Protein AF-0000000066164480 (afdb_homodimer)

Solvent-accessible surface area (backbone atoms only — not comparable to full-atom values): 33119 Å² total; per-residue (Å²): 131,73,78,64,82,79,60,71,73,48,44,64,38,66,76,42,75,46,73,81,47,70,56,35,31,39,31,30,35,37,37,37,59,26,50,66,69,54,34,53,45,50,51,52,46,46,45,54,35,41,47,39,60,42,69,25,38,23,48,39,30,36,30,44,73,85,37,77,51,60,84,32,64,47,85,46,36,73,49,40,43,47,54,35,52,56,32,53,62,67,56,46,36,24,65,54,78,91,56,68,72,36,77,40,44,34,73,49,66,29,61,39,77,42,31,50,59,57,45,49,72,50,89,86,46,60,51,42,67,67,57,42,75,42,64,47,44,38,28,74,31,77,42,71,54,40,37,39,35,31,35,39,73,42,50,24,78,40,78,53,55,88,53,88,52,86,52,44,43,54,32,53,28,61,9,45,40,34,76,45,68,49,68,52,78,42,82,24,82,47,94,87,46,66,74,31,20,25,30,39,40,36,34,30,15,43,45,50,42,50,48,68,56,46,48,24,50,33,23,46,52,52,29,59,70,29,46,62,49,49,64,50,67,66,45,45,69,59,34,62,46,36,46,49,30,44,54,35,19,64,28,42,53,79,72,53,72,59,54,73,63,46,47,54,36,35,50,75,69,68,33,57,21,36,39,54,49,64,72,39,36,56,67,58,48,50,66,39,78,87,29,48,74,66,42,51,48,49,49,37,48,31,31,36,72,73,61,66,38,71,64,51,68,79,76,129,126,69,73,66,72,76,63,71,73,50,43,68,38,64,78,42,74,46,75,81,47,70,55,35,30,36,30,29,34,38,37,36,59,26,49,65,67,54,34,52,45,49,49,52,46,46,46,53,36,41,47,39,61,42,70,28,38,22,49,38,30,38,30,44,72,85,39,79,50,60,84,34,63,46,84,46,35,74,50,38,40,47,56,33,52,54,33,52,62,67,54,47,37,24,66,53,76,91,54,79,72,36,76,38,44,34,73,49,66,28,62,40,77,41,32,52,59,56,46,49,70,49,88,85,45,62,50,41,68,67,58,44,74,41,64,47,45,38,28,75,31,77,44,73,51,41,36,40,34,31,33,39,75,42,51,22,77,40,78,54,55,87,54,89,52,85,52,42,43,54,31,53,28,62,9,46,41,35,77,45,69,47,69,54,78,42,80,24,86,47,91,91,51,65,72,30,18,25,30,38,40,36,36,31,15,41,45,50,43,50,50,68,56,45,48,24,50,32,24,45,51,50,31,58,68,28,48,62,49,49,64,50,66,66,44,43,71,60,33,61,47,36,47,48,31,44,55,35,20,63,29,43,53,80,72,53,72,58,53,73,62,47,45,53,37,35,51,73,70,70,33,56,21,36,41,53,49,66,72,39,36,56,67,56,48,50,66,39,76,87,28,47,72,67,42,52,49,50,49,36,50,34,30,36,75,74,62,69,38,69,63,52,68,78,76,130

Organism: Cyanidioschyzon merolae (strain NIES-3377 / 10D) (NCBI:txid280699)

Radius of gyration: 35.5 Å; Cα contacts (8 Å, |Δi|>4): 1374; chains: 2; bounding box: 103×102×62 Å

pLDDT: mean 82.35, std 17.69, range [19.31, 98.25]

Nearest PDB structures (foldseek):
  1bdf-assembly1_A  TM=8.845E-01  e=6.027E-23  Escherichia coli
  5uh9-assembly1_B  TM=8.459E-01  e=2.427E-23  Mycobacterium tuberculosis H37Rv
  7xui-assembly1_G  TM=8.570E-01  e=5.691E-21  Escherichia coli K-12
  1hqm-assembly1_B  TM=8.698E-01  e=3.303E-20  Thermus aquaticus
  3iyd-assembly1_A  TM=6.112E-01  e=4.713E-25  Escherichia coli K-12

Structure (mmCIF, N/CA/C/O backbone):
data_AF-0000000066164480-model_v1
#
loop_
_entity.id
_entity.type
_entity.pdbx_description
1 polymer 'DNA-directed RNA polymerase subunit alpha'
#
loop_
_atom_site.group_PDB
_atom_site.id
_atom_site.type_symbol
_atom_site.label_atom_id
_atom_site.label_alt_id
_atom_site.label_comp_id
_atom_site.label_asym_id
_atom_site.label_entity_id
_atom_site.label_seq_id
_atom_site.pdbx_PDB_ins_code
_atom_site.Cartn_x
_atom_site.Cartn_y
_atom_site.Cartn_z
_atom_site.occupancy
_atom_site.B_iso_or_equiv
_atom_site.auth_seq_id
_atom_site.auth_comp_id
_atom_site.auth_asym_id
_atom_site.auth_atom_id
_atom_site.pdbx_PDB_model_num
ATOM 1 N N . MET A 1 1 ? -16.578 13.922 20.516 1 19.31 1 MET A N 1
ATOM 2 C CA . MET A 1 1 ? -16.078 12.547 20.484 1 19.31 1 MET A CA 1
ATOM 3 C C . MET A 1 1 ? -14.977 12.391 19.438 1 19.31 1 MET A C 1
ATOM 5 O O . MET A 1 1 ? -15.203 12.641 18.25 1 19.31 1 MET A O 1
ATOM 9 N N . CYS A 1 2 ? -13.766 12.789 19.672 1 26.59 2 CYS A N 1
ATOM 10 C CA . CYS A 1 2 ? -12.555 13.148 18.938 1 26.59 2 CYS A CA 1
ATOM 11 C C . CYS A 1 2 ? -12.062 11.984 18.094 1 26.59 2 CYS A C 1
ATOM 13 O O . CYS A 1 2 ? -11.68 10.938 18.625 1 26.59 2 CYS A O 1
ATOM 15 N N . MET A 1 3 ? -12.875 11.688 17.125 1 30.27 3 MET A N 1
ATOM 16 C CA . MET A 1 3 ? -12.688 10.492 16.297 1 30.27 3 MET A CA 1
ATOM 17 C C . MET A 1 3 ? -11.211 10.273 15.977 1 30.27 3 MET A C 1
ATOM 19 O O . MET A 1 3 ? -10.602 11.086 15.281 1 30.27 3 MET A O 1
ATOM 23 N N . SER A 1 4 ? -10.445 9.969 16.891 1 34.47 4 SER A N 1
ATOM 24 C CA . SER A 1 4 ? -9.047 9.547 16.906 1 34.47 4 SER A CA 1
ATOM 25 C C . SER A 1 4 ? -8.695 8.781 15.633 1 34.47 4 SER A C 1
ATOM 27 O O . SER A 1 4 ? -9.555 8.141 15.023 1 34.47 4 SER A O 1
ATOM 29 N N . GLN A 1 5 ? -7.578 9.07 14.93 1 39.5 5 GLN A N 1
ATOM 30 C CA . GLN A 1 5 ? -7.121 8.781 13.57 1 39.5 5 GLN A CA 1
ATOM 31 C C . GLN A 1 5 ? -7.375 7.324 13.211 1 39.5 5 GLN A C 1
ATOM 33 O O . GLN A 1 5 ? -7.895 7.027 12.125 1 39.5 5 GLN A O 1
ATOM 38 N N . PHE A 1 6 ? -6.578 6.348 13.656 1 41.53 6 PHE A N 1
ATOM 39 C CA . PHE A 1 6 ? -6.461 5.145 12.852 1 41.53 6 PHE A CA 1
ATOM 40 C C . PHE A 1 6 ? -7.684 4.254 13.023 1 41.53 6 PHE A C 1
ATOM 42 O O . PHE A 1 6 ? -7.688 3.1 12.586 1 41.53 6 PHE A O 1
ATOM 49 N N . PRO A 1 7 ? -8.75 4.66 13.688 1 42.88 7 PRO A N 1
ATOM 50 C CA . PRO A 1 7 ? -9.453 3.43 14.062 1 42.88 7 PRO A CA 1
ATOM 51 C C . PRO A 1 7 ? -10.016 2.682 12.852 1 42.88 7 PRO A C 1
ATOM 53 O O . PRO A 1 7 ? -10.781 1.728 13.008 1 42.88 7 PRO A O 1
ATOM 56 N N . ILE A 1 8 ? -9.977 3.215 11.68 1 51.59 8 ILE A N 1
ATOM 57 C CA . ILE A 1 8 ? -11.055 2.613 10.891 1 51.59 8 ILE A CA 1
ATOM 58 C C . ILE A 1 8 ? -10.797 1.115 10.734 1 51.59 8 ILE A C 1
ATOM 60 O O . ILE A 1 8 ? -9.867 0.707 10.039 1 51.59 8 ILE A O 1
ATOM 64 N N . GLU A 1 9 ? -10.953 0.503 11.812 1 63.62 9 GLU A N 1
ATOM 65 C CA . GLU A 1 9 ? -11.016 -0.949 11.68 1 63.62 9 GLU A CA 1
ATOM 66 C C . GLU A 1 9 ? -12.117 -1.367 10.703 1 63.62 9 GLU A C 1
ATOM 68 O O . GLU A 1 9 ? -13.297 -1.108 10.945 1 63.62 9 GLU A O 1
ATOM 73 N N . PHE A 1 10 ? -11.766 -1.321 9.43 1 74.56 10 PHE A N 1
ATOM 74 C CA . PHE A 1 10 ? -12.766 -1.787 8.484 1 74.56 10 PHE A CA 1
ATOM 75 C C . PHE A 1 10 ? -12.953 -3.297 8.586 1 74.56 10 PHE A C 1
ATOM 77 O O . PHE A 1 10 ? -12.164 -3.979 9.242 1 74.56 10 PHE A O 1
ATOM 84 N N . GLN A 1 11 ? -14.039 -3.633 8.18 1 77.12 11 GLN A N 1
ATOM 85 C CA . GLN A 1 11 ? -14.375 -5.051 8.133 1 77.12 11 GLN A CA 1
ATOM 86 C C . GLN A 1 11 ? -14.273 -5.59 6.703 1 77.12 11 GLN A C 1
ATOM 88 O O . GLN A 1 11 ? -14.523 -4.859 5.742 1 77.12 11 GLN A O 1
ATOM 93 N N . ILE A 1 12 ? -13.891 -6.77 6.664 1 82.88 12 ILE A N 1
ATOM 94 C CA . ILE A 1 12 ? -13.797 -7.445 5.375 1 82.88 12 ILE A CA 1
ATOM 95 C C . ILE A 1 12 ? -14.812 -8.578 5.312 1 82.88 12 ILE A C 1
ATOM 97 O O . ILE A 1 12 ? -14.906 -9.383 6.242 1 82.88 12 ILE A O 1
ATOM 101 N N . GLU A 1 13 ? -15.594 -8.531 4.297 1 81.38 13 GLU A N 1
ATOM 102 C CA . GLU A 1 13 ? -16.594 -9.578 4.098 1 81.38 13 GLU A CA 1
ATOM 103 C C . GLU A 1 13 ? -16.422 -10.258 2.746 1 81.38 13 GLU A C 1
ATOM 105 O O . GLU A 1 13 ? -16.125 -9.602 1.744 1 81.38 13 GLU A O 1
ATOM 110 N N . CYS A 1 14 ? -16.438 -11.594 2.816 1 82.69 14 CYS A N 1
ATOM 111 C CA . CYS A 1 14 ? -16.531 -12.336 1.559 1 82.69 14 CYS A CA 1
ATOM 112 C C . CYS A 1 14 ? -17.953 -12.391 1.05 1 82.69 14 CYS A C 1
ATOM 114 O O . CYS A 1 14 ? -18.781 -13.133 1.585 1 82.69 14 CYS A O 1
ATOM 116 N N . ALA A 1 15 ? -18.281 -11.68 0.093 1 83.69 15 ALA A N 1
ATOM 117 C CA . ALA A 1 15 ? -19.656 -11.492 -0.368 1 83.69 15 ALA A CA 1
ATOM 118 C C . ALA A 1 15 ? -20.094 -12.648 -1.258 1 83.69 15 ALA A C 1
ATOM 120 O O . ALA A 1 15 ? -21.281 -12.984 -1.309 1 83.69 15 ALA A O 1
ATOM 121 N N . ALA A 1 16 ? -19.172 -13.18 -2.006 1 83.56 16 ALA A N 1
ATOM 122 C CA . ALA A 1 16 ? -19.5 -14.266 -2.926 1 83.56 16 ALA A CA 1
ATOM 123 C C . ALA A 1 16 ? -18.266 -15.133 -3.201 1 83.56 16 ALA A C 1
ATOM 125 O O . ALA A 1 16 ? -17.141 -14.641 -3.197 1 83.56 16 ALA A O 1
ATOM 126 N N . SER A 1 17 ? -18.469 -16.406 -3.246 1 86.75 17 SER A N 1
ATOM 127 C CA . SER A 1 17 ? -17.438 -17.359 -3.631 1 86.75 17 SER A CA 1
ATOM 128 C C . SER A 1 17 ? -18 -18.469 -4.527 1 86.75 17 SER A C 1
ATOM 130 O O . SER A 1 17 ? -19.078 -19 -4.25 1 86.75 17 SER A O 1
ATOM 132 N N . THR A 1 18 ? -17.391 -18.547 -5.668 1 87.06 18 THR A N 1
ATOM 133 C CA . THR A 1 18 ? -17.828 -19.578 -6.605 1 87.06 18 THR A CA 1
ATOM 134 C C . THR A 1 18 ? -16.641 -20.344 -7.168 1 87.06 18 THR A C 1
ATOM 136 O O . THR A 1 18 ? -15.594 -19.766 -7.441 1 87.06 18 THR A O 1
ATOM 139 N N . ILE A 1 19 ? -16.812 -21.625 -7.184 1 84.94 19 ILE A N 1
ATOM 140 C CA . ILE A 1 19 ? -15.859 -22.469 -7.871 1 84.94 19 ILE A CA 1
ATOM 141 C C . ILE A 1 19 ? -16.438 -22.938 -9.203 1 84.94 19 ILE A C 1
ATOM 143 O O . ILE A 1 19 ? -17.344 -23.781 -9.234 1 84.94 19 ILE A O 1
ATOM 147 N N . ASN A 1 20 ? -16.047 -22.328 -10.344 1 83.19 20 ASN A N 1
ATOM 148 C CA . ASN A 1 20 ? -16.531 -22.719 -11.664 1 83.19 20 ASN A CA 1
ATOM 149 C C . ASN A 1 20 ? -15.914 -24.047 -12.117 1 83.19 20 ASN A C 1
ATOM 151 O O . ASN A 1 20 ? -16.625 -24.938 -12.578 1 83.19 20 ASN A O 1
ATOM 155 N N . HIS A 1 21 ? -14.625 -24.172 -12.039 1 85.5 21 HIS A N 1
ATOM 156 C CA . HIS A 1 21 ? -13.852 -25.406 -12.211 1 85.5 21 HIS A CA 1
ATOM 157 C C . HIS A 1 21 ? -12.562 -25.359 -11.398 1 85.5 21 HIS A C 1
ATOM 159 O O . HIS A 1 21 ? -12.258 -24.344 -10.766 1 85.5 21 HIS A O 1
ATOM 165 N N . ALA A 1 22 ? -11.859 -26.391 -11.438 1 83.19 22 ALA A N 1
ATOM 166 C CA . ALA A 1 22 ? -10.695 -26.547 -10.57 1 83.19 22 ALA A CA 1
ATOM 167 C C . ALA A 1 22 ? -9.688 -25.422 -10.805 1 83.19 22 ALA A C 1
ATOM 169 O O . ALA A 1 22 ? -8.961 -25.047 -9.883 1 83.19 22 ALA A O 1
ATOM 170 N N . ARG A 1 23 ? -9.695 -24.875 -12.008 1 89.62 23 ARG A N 1
ATOM 171 C CA . ARG A 1 23 ? -8.695 -23.859 -12.352 1 89.62 23 ARG A CA 1
ATOM 172 C C . ARG A 1 23 ? -9.32 -22.484 -12.453 1 89.62 23 ARG A C 1
ATOM 174 O O . ARG A 1 23 ? -8.758 -21.578 -13.086 1 89.62 23 ARG A O 1
ATOM 181 N N . ASP A 1 24 ? -10.508 -22.375 -11.938 1 92.81 24 ASP A N 1
ATOM 182 C CA . ASP A 1 24 ? -11.227 -21.094 -11.977 1 92.81 24 ASP A CA 1
ATOM 183 C C . ASP A 1 24 ? -12.039 -20.891 -10.703 1 92.81 24 ASP A C 1
ATOM 185 O O . ASP A 1 24 ? -13.203 -21.297 -10.625 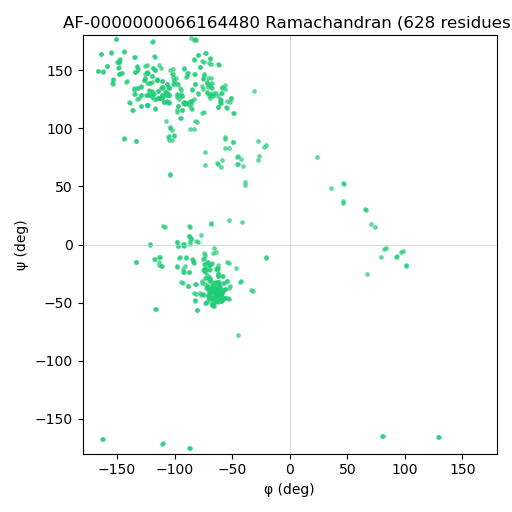1 92.81 24 ASP A O 1
ATOM 189 N N . ILE A 1 25 ? -11.422 -20.266 -9.781 1 94.31 25 ILE A N 1
ATOM 190 C CA . ILE A 1 25 ? -12.039 -19.969 -8.492 1 94.31 25 ILE A CA 1
ATOM 191 C C . ILE A 1 25 ? -12.25 -18.469 -8.359 1 94.31 25 ILE A C 1
ATOM 193 O O . ILE A 1 25 ? -11.352 -17.672 -8.672 1 94.31 25 ILE A O 1
ATOM 197 N N . TYR A 1 26 ? -13.406 -18.141 -7.91 1 94.62 26 TYR A N 1
ATOM 198 C CA . TYR A 1 26 ? -13.805 -16.734 -7.836 1 94.62 26 TYR A CA 1
ATOM 199 C C . TYR A 1 26 ? -14.281 -16.375 -6.43 1 94.62 26 TYR A C 1
ATOM 201 O O . TYR A 1 26 ? -14.93 -17.188 -5.766 1 94.62 26 TYR A O 1
ATOM 209 N N . ALA A 1 27 ? -13.938 -15.188 -5.965 1 94.88 27 ALA A N 1
ATOM 210 C CA . ALA A 1 27 ? -14.516 -14.641 -4.738 1 94.88 27 ALA A CA 1
ATOM 211 C C . ALA A 1 27 ? -14.617 -13.117 -4.805 1 94.88 27 ALA A C 1
ATOM 213 O O . ALA A 1 27 ? -13.812 -12.469 -5.48 1 94.88 27 ALA A O 1
ATOM 214 N N . LYS A 1 28 ? -15.609 -12.68 -4.195 1 95.31 28 LYS A N 1
ATOM 215 C CA . LYS A 1 28 ? -15.82 -11.242 -4.078 1 95.31 28 LYS A CA 1
ATOM 216 C C . LYS A 1 28 ? -15.711 -10.781 -2.629 1 95.31 28 LYS A C 1
ATOM 218 O O . LYS A 1 28 ? -16.312 -11.375 -1.734 1 95.31 28 LYS A O 1
ATOM 223 N N . PHE A 1 29 ? -14.953 -9.734 -2.398 1 93.5 29 PHE A N 1
ATOM 224 C CA . PHE A 1 29 ? -14.742 -9.211 -1.057 1 93.5 29 PHE A CA 1
ATOM 225 C C . PHE A 1 29 ? -15.227 -7.77 -0.956 1 93.5 29 PHE A C 1
ATOM 227 O O . PHE A 1 29 ? -15.133 -7.008 -1.919 1 93.5 29 PHE A O 1
ATOM 234 N N . ILE A 1 30 ? -15.742 -7.445 0.171 1 91.75 30 ILE A N 1
ATOM 235 C CA . ILE A 1 30 ? -16.156 -6.074 0.455 1 91.75 30 ILE A CA 1
ATOM 236 C C . ILE A 1 30 ? -15.445 -5.566 1.706 1 91.75 30 ILE A C 1
ATOM 238 O O . ILE A 1 30 ? -15.516 -6.195 2.766 1 91.75 30 ILE A O 1
ATOM 242 N N . LEU A 1 31 ? -14.734 -4.562 1.521 1 90.56 31 LEU A N 1
ATOM 243 C CA . LEU A 1 31 ? -14.07 -3.895 2.635 1 90.56 31 LEU A CA 1
ATOM 244 C C . LEU A 1 31 ? -14.758 -2.574 2.967 1 90.56 31 LEU A C 1
ATOM 246 O O . LEU A 1 31 ? -14.867 -1.694 2.111 1 90.56 31 LEU A O 1
ATOM 250 N N . GLN A 1 32 ? -15.211 -2.348 4.125 1 88.44 32 GLN A N 1
ATOM 251 C CA . GLN A 1 32 ? -15.914 -1.145 4.555 1 88.44 32 GLN A CA 1
ATOM 252 C C . GLN A 1 32 ? -15.93 -1.032 6.074 1 88.44 32 GLN A C 1
ATOM 254 O O . GLN A 1 32 ? -15.852 -2.041 6.777 1 88.44 32 GLN A O 1
ATOM 259 N N . PRO A 1 33 ? -15.93 0.171 6.555 1 88.81 33 PRO A N 1
ATOM 260 C CA . PRO A 1 33 ? -15.945 1.453 5.848 1 88.81 33 PRO A CA 1
ATOM 261 C C . PRO A 1 33 ? -14.539 1.977 5.551 1 88.81 33 PRO A C 1
ATOM 263 O O . PRO A 1 33 ? -13.609 1.729 6.324 1 88.81 33 PRO A O 1
ATOM 266 N N . LEU A 1 34 ? -14.43 2.627 4.363 1 88.94 34 LEU A N 1
ATOM 267 C CA . LEU A 1 34 ? -13.164 3.234 3.963 1 88.94 34 LEU A CA 1
ATOM 268 C C . LEU A 1 34 ? -13.383 4.645 3.42 1 88.94 34 LEU A C 1
ATOM 270 O O . LEU A 1 34 ? -14.477 4.961 2.934 1 88.94 34 LEU A O 1
ATOM 274 N N . SER A 1 35 ? -12.375 5.48 3.645 1 87.38 35 SER A N 1
ATOM 275 C CA . SER A 1 35 ? -12.391 6.727 2.883 1 87.38 35 SER A CA 1
ATOM 276 C C . SER A 1 35 ? -12.125 6.469 1.402 1 87.38 35 SER A C 1
ATOM 278 O O . SER A 1 35 ? -11.641 5.398 1.029 1 87.38 35 SER A O 1
ATOM 280 N N . TYR A 1 36 ? -12.516 7.422 0.59 1 86.62 36 TYR A N 1
ATOM 281 C CA . TYR A 1 36 ? -12.312 7.281 -0.848 1 86.62 36 TYR A CA 1
ATOM 282 C C . TYR A 1 36 ? -10.836 7.078 -1.176 1 86.62 36 TYR A C 1
ATOM 284 O O . TYR A 1 36 ? -10.484 6.188 -1.954 1 86.62 36 TYR A O 1
ATOM 292 N N . THR A 1 37 ? -9.984 7.84 -0.609 1 88.19 37 THR A N 1
ATOM 293 C CA . THR A 1 37 ? -8.547 7.746 -0.851 1 88.19 37 THR A CA 1
ATOM 294 C C . THR A 1 37 ? -8.008 6.391 -0.398 1 88.19 37 THR A C 1
ATOM 296 O O . THR A 1 37 ? -7.207 5.77 -1.1 1 88.19 37 THR A O 1
ATOM 299 N N . GLN A 1 38 ? -8.445 5.973 0.72 1 91.19 38 GLN A N 1
ATOM 300 C CA . GLN A 1 38 ? -8.016 4.688 1.256 1 91.19 38 GLN A CA 1
ATOM 301 C C . GLN A 1 38 ? -8.453 3.541 0.346 1 91.19 38 GLN A C 1
ATOM 303 O O . GLN A 1 38 ? -7.648 2.664 0.016 1 91.19 38 GLN A O 1
ATOM 308 N N . ALA A 1 39 ? -9.711 3.598 -0.043 1 93.44 39 ALA A N 1
ATOM 309 C CA . ALA A 1 39 ? -10.266 2.541 -0.889 1 93.44 39 ALA A CA 1
ATOM 310 C C . ALA A 1 39 ? -9.508 2.441 -2.209 1 93.44 39 ALA A C 1
ATOM 312 O O . ALA A 1 39 ? -9.141 1.346 -2.639 1 93.44 39 ALA A O 1
ATOM 313 N N . LEU A 1 40 ? -9.242 3.549 -2.807 1 93.38 40 LEU A N 1
ATOM 314 C CA . LEU A 1 40 ? -8.555 3.58 -4.094 1 93.38 40 LEU A CA 1
ATOM 315 C C . LEU A 1 40 ? -7.113 3.115 -3.949 1 93.38 40 LEU A C 1
ATOM 317 O O . LEU A 1 40 ? -6.625 2.326 -4.766 1 93.38 40 LEU A O 1
ATOM 321 N N . THR A 1 41 ? -6.461 3.611 -2.971 1 95.5 41 THR A N 1
ATOM 322 C CA . THR A 1 41 ? -5.066 3.25 -2.744 1 95.5 41 THR A CA 1
ATOM 323 C C . THR A 1 41 ? -4.934 1.759 -2.447 1 95.5 41 THR A C 1
ATOM 325 O O . THR A 1 41 ? -4.09 1.077 -3.033 1 95.5 41 THR A O 1
ATOM 328 N N . MET A 1 42 ? -5.758 1.275 -1.606 1 95.75 42 MET A N 1
ATOM 329 C CA . MET A 1 42 ? -5.723 -0.142 -1.256 1 95.75 42 MET A CA 1
ATOM 330 C C . MET A 1 42 ? -6.09 -1.009 -2.457 1 95.75 42 MET A C 1
ATOM 332 O O . MET A 1 42 ? -5.414 -1.999 -2.742 1 95.75 42 MET A O 1
ATOM 336 N N . GLY A 1 43 ? -7.199 -0.632 -3.094 1 96.75 43 GLY A N 1
ATOM 337 C CA . GLY A 1 43 ? -7.629 -1.39 -4.258 1 96.75 43 GLY A CA 1
ATOM 338 C C . GLY A 1 43 ? -6.547 -1.534 -5.309 1 96.75 43 GLY A C 1
ATOM 339 O O . GLY A 1 43 ? -6.285 -2.639 -5.793 1 96.75 43 GLY A O 1
ATOM 340 N N . ASN A 1 44 ? -5.883 -0.436 -5.617 1 95.88 44 ASN A N 1
ATOM 341 C CA . ASN A 1 44 ? -4.848 -0.426 -6.645 1 95.88 44 ASN A CA 1
ATOM 342 C C . ASN A 1 44 ? -3.623 -1.229 -6.211 1 95.88 44 ASN A C 1
ATOM 344 O O . ASN A 1 44 ? -3.055 -1.978 -7.008 1 95.88 44 ASN A O 1
ATOM 348 N N . SER A 1 45 ? -3.215 -1.011 -5.055 1 97.31 45 SER A N 1
ATOM 349 C CA . SER A 1 45 ? -2.049 -1.725 -4.543 1 97.31 45 SER A CA 1
ATOM 350 C C . SER A 1 45 ? -2.293 -3.23 -4.512 1 97.31 45 SER A C 1
ATOM 352 O O . SER A 1 45 ? -1.443 -4.012 -4.945 1 97.31 45 SER A O 1
ATOM 354 N N . LEU A 1 46 ? -3.441 -3.605 -4.051 1 97.62 46 LEU A N 1
ATOM 355 C CA . LEU A 1 46 ? -3.787 -5.02 -3.975 1 97.62 46 LEU A CA 1
ATOM 356 C C . LEU A 1 46 ? -3.865 -5.637 -5.367 1 97.62 46 LEU A C 1
ATOM 358 O O . LEU A 1 46 ? -3.352 -6.734 -5.594 1 97.62 46 LEU A O 1
ATOM 362 N N . ARG A 1 47 ? -4.496 -4.914 -6.254 1 97.81 47 ARG A N 1
ATOM 363 C CA . ARG A 1 47 ? -4.617 -5.422 -7.617 1 97.81 47 ARG A CA 1
ATOM 364 C C . ARG A 1 47 ? -3.248 -5.723 -8.211 1 97.81 47 ARG A C 1
ATOM 366 O O . ARG A 1 47 ? -3.039 -6.793 -8.789 1 97.81 47 ARG A O 1
ATOM 373 N N . ARG A 1 48 ? -2.35 -4.832 -8.047 1 96 48 ARG A N 1
ATOM 374 C CA . ARG A 1 48 ? -1.024 -4.992 -8.641 1 96 48 ARG A CA 1
ATOM 375 C C . ARG A 1 48 ? -0.288 -6.172 -8.016 1 96 48 ARG A C 1
ATOM 377 O O . ARG A 1 48 ? 0.302 -6.988 -8.727 1 96 48 ARG A O 1
ATOM 384 N N . VAL A 1 49 ? -0.29 -6.258 -6.707 1 96.81 49 VAL A N 1
ATOM 385 C CA . VAL A 1 49 ? 0.427 -7.305 -5.984 1 96.81 49 VAL A CA 1
ATOM 386 C C . VAL A 1 49 ? -0.213 -8.664 -6.273 1 96.81 49 VAL A C 1
ATOM 388 O O . VAL A 1 49 ? 0.489 -9.648 -6.504 1 96.81 49 VAL A O 1
ATOM 391 N N . LEU A 1 50 ? -1.548 -8.711 -6.305 1 97.94 50 LEU A N 1
ATOM 392 C CA . LEU A 1 50 ? -2.271 -9.953 -6.555 1 97.94 50 LEU A CA 1
ATOM 393 C C . LEU A 1 50 ? -1.937 -10.516 -7.934 1 97.94 50 LEU A C 1
ATOM 395 O O . LEU A 1 50 ? -1.798 -11.727 -8.102 1 97.94 50 LEU A O 1
ATOM 399 N N . LEU A 1 51 ? -1.684 -9.688 -8.836 1 96.69 51 LEU A N 1
ATOM 400 C CA . LEU A 1 51 ? -1.508 -10.117 -10.219 1 96.69 51 LEU A CA 1
ATOM 401 C C . LEU A 1 51 ? -0.059 -10.516 -10.484 1 96.69 51 LEU A C 1
ATOM 403 O O . LEU A 1 51 ? 0.212 -11.352 -11.352 1 96.69 51 LEU A O 1
ATOM 407 N N . SER A 1 52 ? 0.851 -9.969 -9.656 1 93.75 52 SER A N 1
ATOM 408 C CA . SER A 1 52 ? 2.209 -10.117 -10.164 1 93.75 52 SER A CA 1
ATOM 409 C C . SER A 1 52 ? 3.162 -10.602 -9.078 1 93.75 52 SER A C 1
ATOM 411 O O . SER A 1 52 ? 4.258 -11.078 -9.375 1 93.75 52 SER A O 1
ATOM 413 N N . GLU A 1 53 ? 2.807 -10.547 -7.84 1 94.31 53 GLU A N 1
ATOM 414 C CA . GLU A 1 53 ? 3.828 -10.719 -6.812 1 94.31 53 GLU A CA 1
ATOM 415 C C . GLU A 1 53 ? 3.619 -12.016 -6.035 1 94.31 53 GLU A C 1
ATOM 417 O O . GLU A 1 53 ? 4.48 -12.422 -5.25 1 94.31 53 GLU A O 1
ATOM 422 N N . LEU A 1 54 ? 2.525 -12.672 -6.195 1 95.94 54 LEU A N 1
ATOM 423 C CA . LEU A 1 54 ? 2.279 -13.914 -5.469 1 95.94 54 LEU A CA 1
ATOM 424 C C . LEU A 1 54 ? 3.104 -15.055 -6.051 1 95.94 54 LEU A C 1
ATOM 426 O O . LEU A 1 54 ? 3.275 -15.148 -7.27 1 95.94 54 LEU A O 1
ATOM 430 N N . GLU A 1 55 ? 3.498 -15.906 -5.223 1 93.44 55 GLU A N 1
ATOM 431 C CA . GLU A 1 55 ? 4.336 -17.016 -5.66 1 93.44 55 GLU A CA 1
ATOM 432 C C . GLU A 1 55 ? 3.486 -18.203 -6.098 1 93.44 55 GLU A C 1
ATOM 434 O O . GLU A 1 55 ? 2.412 -18.453 -5.547 1 93.44 55 GLU A O 1
ATOM 439 N N . SER A 1 56 ? 3.971 -18.938 -7.055 1 94.56 56 SER A N 1
ATOM 440 C CA . SER A 1 56 ? 3.369 -20.172 -7.523 1 94.56 56 SER A CA 1
ATOM 441 C C . SER A 1 56 ? 4.41 -21.078 -8.172 1 94.56 56 SER A C 1
ATOM 443 O O . SER A 1 56 ? 5.562 -20.688 -8.352 1 94.56 56 SER A O 1
ATOM 445 N N . ILE A 1 57 ? 4.09 -22.281 -8.367 1 93.88 57 ILE A N 1
ATOM 446 C CA . ILE A 1 57 ? 4.973 -23.281 -8.969 1 93.88 57 ILE A CA 1
ATOM 447 C C . ILE A 1 57 ? 4.648 -23.438 -10.453 1 93.88 57 ILE A C 1
ATOM 449 O O . ILE A 1 57 ? 3.477 -23.438 -10.836 1 93.88 57 ILE A O 1
ATOM 453 N N . SER A 1 58 ? 5.688 -23.531 -11.219 1 94.62 58 SER A N 1
ATOM 454 C CA . SER A 1 58 ? 5.512 -23.766 -12.648 1 94.62 58 SER A CA 1
ATOM 455 C C . SER A 1 58 ? 6.652 -24.594 -13.227 1 94.62 58 SER A C 1
ATOM 457 O O . SER A 1 58 ? 7.707 -24.719 -12.602 1 94.62 58 SER A O 1
ATOM 459 N N . ILE A 1 59 ? 6.387 -25.172 -14.336 1 94.44 59 ILE A N 1
ATOM 460 C CA . ILE A 1 59 ? 7.414 -25.891 -15.078 1 94.44 59 ILE A CA 1
ATOM 461 C C . ILE A 1 59 ? 8.273 -24.906 -15.859 1 94.44 59 ILE A C 1
ATOM 463 O O . ILE A 1 59 ? 7.746 -24.047 -16.578 1 94.44 59 ILE A O 1
ATOM 467 N N . THR A 1 60 ? 9.609 -25.047 -15.719 1 94.38 60 THR A N 1
ATOM 468 C CA . THR A 1 60 ? 10.477 -24.062 -16.375 1 94.38 60 THR A CA 1
ATOM 469 C C . THR A 1 60 ? 11.367 -24.75 -17.406 1 94.38 60 THR A C 1
ATOM 471 O O . THR A 1 60 ? 12 -24.094 -18.234 1 94.38 60 THR A O 1
ATOM 474 N N . ALA A 1 61 ? 11.398 -26.047 -17.359 1 94.5 61 ALA A N 1
ATOM 475 C CA . ALA A 1 61 ? 12.172 -26.812 -18.328 1 94.5 61 ALA A CA 1
ATOM 476 C C . ALA A 1 61 ? 11.672 -28.25 -18.422 1 94.5 61 ALA A C 1
ATOM 478 O O . ALA A 1 61 ? 11.07 -28.766 -17.484 1 94.5 61 ALA A O 1
ATOM 479 N N . VAL A 1 62 ? 11.906 -28.828 -19.594 1 95.31 62 VAL A N 1
ATOM 480 C CA . VAL A 1 62 ? 11.469 -30.203 -19.797 1 95.31 62 VAL A CA 1
ATOM 481 C C . VAL A 1 62 ? 12.5 -30.969 -20.625 1 95.31 62 VAL A C 1
ATOM 483 O O . VAL A 1 62 ? 13.125 -30.391 -21.516 1 95.31 62 VAL A O 1
ATOM 486 N N . ARG A 1 63 ? 12.688 -32.156 -20.234 1 95.38 63 ARG A N 1
ATOM 487 C CA . ARG A 1 63 ? 13.484 -33.094 -21 1 95.38 63 ARG A CA 1
ATOM 488 C C . ARG A 1 63 ? 12.641 -34.281 -21.469 1 95.38 63 ARG A C 1
ATOM 490 O O . ARG A 1 63 ? 12.086 -35 -20.656 1 95.38 63 ARG A O 1
ATOM 497 N N . ILE A 1 64 ? 12.516 -34.406 -22.766 1 95.56 64 ILE A N 1
ATOM 498 C CA . ILE A 1 64 ? 11.695 -35.469 -23.344 1 95.56 64 ILE A CA 1
ATOM 499 C C . ILE A 1 64 ? 12.594 -36.5 -24.047 1 95.56 64 ILE A C 1
ATOM 501 O O . ILE A 1 64 ? 13.43 -36.125 -24.891 1 95.56 64 ILE A O 1
ATOM 505 N N . ALA A 1 65 ? 12.398 -37.75 -23.719 1 94.5 65 ALA A N 1
ATOM 506 C CA . ALA A 1 65 ? 13.18 -38.812 -24.359 1 94.5 65 ALA A CA 1
ATOM 507 C C . ALA A 1 65 ? 12.93 -38.812 -25.875 1 94.5 65 ALA A C 1
ATOM 509 O O . ALA A 1 65 ? 11.781 -38.906 -26.312 1 94.5 65 ALA A O 1
ATOM 510 N N . GLY A 1 66 ? 13.93 -38.688 -26.641 1 90.75 66 GLY A N 1
ATOM 511 C CA . GLY A 1 66 ? 13.805 -38.75 -28.078 1 90.75 66 GLY A CA 1
ATOM 512 C C . GLY A 1 66 ? 13.719 -37.406 -28.75 1 90.75 66 GLY A C 1
ATOM 513 O O . GLY A 1 66 ? 13.664 -37.312 -29.984 1 90.75 66 GLY A O 1
ATOM 514 N N . ALA A 1 67 ? 13.633 -36.375 -27.984 1 91.38 67 ALA A N 1
ATOM 515 C CA . ALA A 1 67 ? 13.523 -35.031 -28.547 1 91.38 67 ALA A CA 1
ATOM 516 C C . ALA A 1 67 ? 14.703 -34.156 -28.125 1 91.38 67 ALA A C 1
ATOM 518 O O . ALA A 1 67 ? 15.016 -34.062 -26.938 1 91.38 67 ALA A O 1
ATOM 519 N N . SER A 1 68 ? 15.336 -33.5 -29.109 1 86.06 68 SER A N 1
ATOM 520 C CA . SER A 1 68 ? 16.484 -32.656 -28.812 1 86.06 68 SER A CA 1
ATOM 521 C C . SER A 1 68 ? 16.172 -31.188 -29.016 1 86.06 68 SER A C 1
ATOM 523 O O . SER A 1 68 ? 16.906 -30.312 -28.547 1 86.06 68 SER A O 1
ATOM 525 N N . HIS A 1 69 ? 15.148 -30.969 -29.734 1 88.12 69 HIS A N 1
ATOM 526 C CA . HIS A 1 69 ? 14.734 -29.594 -29.984 1 88.12 69 HIS A CA 1
ATOM 527 C C . HIS A 1 69 ? 13.211 -29.484 -30.031 1 88.12 69 HIS A C 1
ATOM 529 O O . HIS A 1 69 ? 12.508 -30.484 -30.109 1 88.12 69 HIS A O 1
ATOM 535 N N . GLU A 1 70 ? 12.688 -28.328 -29.984 1 89.31 70 GLU A N 1
ATOM 536 C CA . GLU A 1 70 ? 11.266 -28.047 -29.812 1 89.31 70 GLU A CA 1
ATOM 537 C C . GLU A 1 70 ? 10.484 -28.391 -31.078 1 89.31 70 GLU A C 1
ATOM 539 O O . GLU A 1 70 ? 9.266 -28.562 -31.031 1 89.31 70 GLU A O 1
ATOM 544 N N . LEU A 1 71 ? 11.133 -28.594 -32.219 1 90.88 71 LEU A N 1
ATOM 545 C CA . LEU A 1 71 ? 10.461 -28.844 -33.5 1 90.88 71 LEU A CA 1
ATOM 546 C C . LEU A 1 71 ? 10.414 -30.344 -33.781 1 90.88 71 LEU A C 1
ATOM 548 O O . LEU A 1 71 ? 9.844 -30.766 -34.781 1 90.88 71 LEU A O 1
ATOM 552 N N . ALA A 1 72 ? 10.891 -31.062 -32.906 1 91.75 72 ALA A N 1
ATOM 553 C CA . ALA A 1 72 ? 10.984 -32.5 -33.125 1 91.75 72 ALA A CA 1
ATOM 554 C C . ALA A 1 72 ? 9.617 -33.156 -32.969 1 91.75 72 ALA A C 1
ATOM 556 O O . ALA A 1 72 ? 8.68 -32.562 -32.438 1 91.75 72 ALA A O 1
ATOM 557 N N . THR A 1 73 ? 9.492 -34.312 -33.562 1 93.94 73 THR A N 1
ATOM 558 C CA . THR A 1 73 ? 8.336 -35.156 -33.375 1 93.94 73 THR A CA 1
ATOM 559 C C . THR A 1 73 ? 8.727 -36.438 -32.656 1 93.94 73 THR A C 1
ATOM 561 O O . THR A 1 73 ? 9.898 -36.844 -32.656 1 93.94 73 THR A O 1
ATOM 564 N N . LEU A 1 74 ? 7.812 -37 -32 1 94.75 74 LEU A N 1
ATOM 565 C CA . LEU A 1 74 ? 8.047 -38.219 -31.266 1 94.75 74 LEU A CA 1
ATOM 566 C C . LEU A 1 74 ? 7.305 -39.406 -31.906 1 94.75 74 LEU A C 1
ATOM 568 O O . LEU A 1 74 ? 6.137 -39.281 -32.281 1 94.75 74 LEU A O 1
ATOM 572 N N . LYS A 1 75 ? 8.047 -40.438 -31.969 1 92.81 75 LYS A N 1
ATOM 573 C CA . LYS A 1 75 ? 7.457 -41.625 -32.594 1 92.81 75 LYS A CA 1
ATOM 574 C C . LYS A 1 75 ? 6.242 -42.094 -31.781 1 92.81 75 LYS A C 1
ATOM 576 O O . LYS A 1 75 ? 6.32 -42.281 -30.562 1 92.81 75 LYS A O 1
ATOM 581 N N . GLY A 1 76 ? 5.109 -42.281 -32.438 1 94.62 76 GLY A N 1
ATOM 582 C CA . GLY A 1 76 ? 3.922 -42.844 -31.844 1 94.62 76 GLY A CA 1
ATOM 583 C C . GLY A 1 76 ? 3.1 -41.844 -31.062 1 94.62 76 GLY A C 1
ATOM 584 O O . GLY A 1 76 ? 2.08 -42.188 -30.469 1 94.62 76 GLY A O 1
ATOM 585 N N . VAL A 1 77 ? 3.6 -40.656 -30.969 1 96.5 77 VAL A N 1
ATOM 586 C CA . VAL A 1 77 ? 2.898 -39.625 -30.219 1 96.5 77 VAL A CA 1
ATOM 587 C C . VAL A 1 77 ? 2.223 -38.625 -31.188 1 96.5 77 VAL A C 1
ATOM 589 O O . VAL A 1 77 ? 2.838 -38.188 -32.156 1 96.5 77 VAL A O 1
ATOM 592 N N . ARG A 1 78 ? 1.028 -38.312 -30.906 1 96.75 78 ARG A N 1
ATOM 593 C CA . ARG A 1 78 ? 0.217 -37.5 -31.797 1 96.75 78 ARG A CA 1
ATOM 594 C C . ARG A 1 78 ? 0.724 -36.062 -31.828 1 96.75 78 ARG A C 1
ATOM 596 O O . ARG A 1 78 ? 0.828 -35.469 -32.906 1 96.75 78 ARG A O 1
ATOM 603 N N . GLU A 1 79 ? 1.036 -35.438 -30.766 1 96.44 79 GLU A N 1
ATOM 604 C CA . GLU A 1 79 ? 1.48 -34.062 -30.641 1 96.44 79 GLU A CA 1
ATOM 605 C C . GLU A 1 79 ? 2.975 -33.938 -30.922 1 96.44 79 GLU A C 1
ATOM 607 O O . GLU A 1 79 ? 3.754 -34.812 -30.578 1 96.44 79 GLU A O 1
ATOM 612 N N . ASP A 1 80 ? 3.342 -32.844 -31.484 1 96.06 80 ASP A N 1
ATOM 613 C CA . ASP A 1 80 ? 4.77 -32.594 -31.594 1 96.06 80 ASP A CA 1
ATOM 614 C C . ASP A 1 80 ? 5.324 -32 -30.281 1 96.06 80 ASP A C 1
ATOM 616 O O . ASP A 1 80 ? 4.57 -31.781 -29.344 1 96.06 80 ASP A O 1
ATOM 620 N N . VAL A 1 81 ? 6.633 -31.797 -30.234 1 96.56 81 VAL A N 1
ATOM 621 C CA . VAL A 1 81 ? 7.305 -31.391 -29 1 96.56 81 VAL A CA 1
ATOM 622 C C . VAL A 1 81 ? 6.824 -30.016 -28.578 1 96.56 81 VAL A C 1
ATOM 624 O O . VAL A 1 81 ? 6.605 -29.766 -27.391 1 96.56 81 VAL A O 1
ATOM 627 N N . LEU A 1 82 ? 6.594 -29.141 -29.516 1 96.25 82 LEU A N 1
ATOM 628 C CA . LEU A 1 82 ? 6.117 -27.797 -29.203 1 96.25 82 LEU A CA 1
ATOM 629 C C . LEU A 1 82 ? 4.742 -27.844 -28.547 1 96.25 82 LEU A C 1
ATOM 631 O O . LEU A 1 82 ? 4.5 -27.156 -27.562 1 96.25 82 LEU A O 1
ATOM 635 N N . GLN A 1 83 ? 3.926 -28.594 -29.156 1 97.12 83 GLN A N 1
ATOM 636 C CA . GLN A 1 83 ? 2.58 -28.75 -28.609 1 97.12 83 GLN A CA 1
ATOM 637 C C . GLN A 1 83 ? 2.617 -29.312 -27.203 1 97.12 83 GLN A C 1
ATOM 639 O O . GLN A 1 83 ? 1.858 -28.891 -26.328 1 97.12 83 GLN A O 1
ATOM 644 N N . ILE A 1 84 ? 3.484 -30.25 -26.953 1 97.12 84 ILE A N 1
ATOM 645 C CA . ILE A 1 84 ? 3.621 -30.859 -25.641 1 97.12 84 ILE A CA 1
ATOM 646 C C . ILE A 1 84 ? 4.082 -29.812 -24.641 1 97.12 84 ILE A C 1
ATOM 648 O O . ILE A 1 84 ? 3.543 -29.719 -23.531 1 97.12 84 ILE A O 1
ATOM 652 N N . MET A 1 85 ? 5.016 -29.016 -25.078 1 96.25 85 MET A N 1
ATOM 653 C CA . MET A 1 85 ? 5.535 -27.953 -24.203 1 96.25 85 MET A CA 1
ATOM 654 C C . MET A 1 85 ? 4.438 -26.969 -23.828 1 96.25 85 MET A C 1
ATOM 656 O O . MET A 1 85 ? 4.348 -26.547 -22.688 1 96.25 85 MET A O 1
ATOM 660 N N . LEU A 1 86 ? 3.625 -26.641 -24.75 1 95.88 86 LEU A N 1
ATOM 661 C CA . LEU A 1 86 ? 2.516 -25.719 -24.5 1 95.88 86 LEU A CA 1
ATOM 662 C C . LEU A 1 86 ? 1.517 -26.328 -23.531 1 95.88 86 LEU A C 1
ATOM 664 O O . LEU A 1 86 ? 0.992 -25.625 -22.656 1 95.88 86 LEU A O 1
ATOM 668 N N . ASN A 1 87 ? 1.291 -27.578 -23.719 1 96.56 87 ASN A N 1
ATOM 669 C CA . ASN A 1 87 ? 0.366 -28.266 -22.828 1 96.56 87 ASN A CA 1
ATOM 670 C C . ASN A 1 87 ? 0.915 -28.328 -21.406 1 96.56 87 ASN A C 1
ATOM 672 O O . ASN A 1 87 ? 0.163 -28.203 -20.438 1 96.56 87 ASN A O 1
ATOM 676 N N . LEU A 1 88 ? 2.199 -28.516 -21.328 1 96.38 88 LEU A N 1
ATOM 677 C CA . LEU A 1 88 ? 2.844 -28.578 -20.016 1 96.38 88 LEU A CA 1
ATOM 678 C C . LEU A 1 88 ? 2.748 -27.234 -19.312 1 96.38 88 LEU A C 1
ATOM 680 O O . LEU A 1 88 ? 2.598 -27.188 -18.078 1 96.38 88 LEU A O 1
ATOM 684 N N . LYS A 1 89 ? 2.811 -26.188 -20.109 1 94.44 89 LYS A N 1
ATOM 685 C CA . LYS A 1 89 ? 2.744 -24.828 -19.562 1 94.44 89 LYS A CA 1
ATOM 686 C C . LYS A 1 89 ? 1.405 -24.578 -18.875 1 94.44 89 LYS A C 1
ATOM 688 O O . LYS A 1 89 ? 1.302 -23.703 -18.016 1 94.44 89 LYS A O 1
ATOM 693 N N . GLN A 1 90 ? 0.423 -25.312 -19.172 1 93.75 90 GLN A N 1
ATOM 694 C CA . GLN A 1 90 ? -0.93 -25.094 -18.688 1 93.75 90 GLN A CA 1
ATOM 695 C C . GLN A 1 90 ? -1.174 -25.844 -17.375 1 93.75 90 GLN A C 1
ATOM 697 O O . GLN A 1 90 ? -2.195 -25.641 -16.719 1 93.75 90 GLN A O 1
ATOM 702 N N . ILE A 1 91 ? -0.286 -26.703 -17.016 1 94.19 91 ILE A N 1
ATOM 703 C CA . ILE A 1 91 ? -0.487 -27.5 -15.812 1 94.19 91 ILE A CA 1
ATOM 704 C C . ILE A 1 91 ? -0.308 -26.609 -14.578 1 94.19 91 ILE A C 1
ATOM 706 O O . ILE A 1 91 ? 0.679 -25.875 -14.477 1 94.19 91 ILE A O 1
ATOM 710 N N . VAL A 1 92 ? -1.232 -26.672 -13.703 1 94.12 92 VAL A N 1
ATOM 711 C CA . VAL A 1 92 ? -1.216 -25.844 -12.508 1 94.12 92 VAL A CA 1
ATOM 712 C C . VAL A 1 92 ? -0.842 -26.688 -11.289 1 94.12 92 VAL A C 1
ATOM 714 O O . VAL A 1 92 ? -1.439 -27.734 -11.047 1 94.12 92 VAL A O 1
ATOM 717 N N . TRP A 1 93 ? 0.121 -26.188 -10.578 1 91.94 93 TRP A N 1
ATOM 718 C CA . TRP A 1 93 ? 0.624 -26.875 -9.391 1 91.94 93 TRP A CA 1
ATOM 719 C C . TRP A 1 93 ? 0.267 -26.109 -8.125 1 91.94 93 TRP A C 1
ATOM 721 O O . TRP A 1 93 ? 0.282 -24.875 -8.117 1 91.94 93 TRP A O 1
ATOM 731 N N . ARG A 1 94 ? -0.084 -26.812 -7.125 1 91.25 94 ARG A N 1
ATOM 732 C CA . ARG A 1 94 ? -0.306 -26.234 -5.805 1 91.25 94 ARG A CA 1
ATOM 733 C C . ARG A 1 94 ? 0.71 -26.766 -4.797 1 91.25 94 ARG A C 1
ATOM 735 O O . ARG A 1 94 ? 1.073 -27.938 -4.828 1 91.25 94 ARG A O 1
ATOM 742 N N . GLY A 1 95 ? 1.138 -25.859 -3.93 1 88 95 GLY A N 1
ATOM 743 C CA . GLY A 1 95 ? 2.047 -26.281 -2.877 1 88 95 GLY A CA 1
ATOM 744 C C . GLY A 1 95 ? 3.289 -25.422 -2.777 1 88 95 GLY A C 1
ATOM 745 O O . GLY A 1 95 ? 3.289 -24.266 -3.221 1 88 95 GLY A O 1
ATOM 746 N N . GLN A 1 96 ? 4.23 -26 -2.02 1 85.81 96 GLN A N 1
ATOM 747 C CA . GLN A 1 96 ? 5.512 -25.328 -1.824 1 85.81 96 GLN A CA 1
ATOM 748 C C . GLN A 1 96 ? 6.676 -26.266 -2.131 1 85.81 96 GLN A C 1
ATOM 750 O O . GLN A 1 96 ? 6.637 -27.453 -1.783 1 85.81 96 GLN A O 1
ATOM 755 N N . LEU A 1 97 ? 7.598 -25.641 -2.84 1 86.81 97 LEU A N 1
ATOM 756 C CA . LEU A 1 97 ? 8.789 -26.438 -3.146 1 86.81 97 LEU A CA 1
ATOM 757 C C . LEU A 1 97 ? 9.852 -26.25 -2.07 1 86.81 97 LEU A C 1
ATOM 759 O O . LEU A 1 97 ? 10.164 -25.125 -1.688 1 86.81 97 LEU A O 1
ATOM 763 N N . LYS A 1 98 ? 10.273 -27.25 -1.426 1 75.94 98 LYS A N 1
ATOM 764 C CA . LYS A 1 98 ? 11.312 -27.188 -0.402 1 75.94 98 LYS A CA 1
ATOM 765 C C . LYS A 1 98 ? 12.672 -26.906 -1.021 1 75.94 98 LYS A C 1
ATOM 767 O O . LYS A 1 98 ? 13.492 -26.188 -0.428 1 75.94 98 LYS A O 1
ATOM 772 N N . LYS A 1 99 ? 12.922 -27.578 -2.15 1 73.31 99 LYS A N 1
ATOM 773 C CA . LYS A 1 99 ? 14.18 -27.422 -2.877 1 73.31 99 LYS A CA 1
ATOM 774 C C . LYS A 1 99 ? 13.938 -26.906 -4.297 1 73.31 99 LYS A C 1
ATOM 776 O O . LYS A 1 99 ? 12.984 -27.344 -4.953 1 73.31 99 LYS A O 1
ATOM 781 N N . GLN A 1 100 ? 14.688 -25.891 -4.684 1 77.56 100 GLN A N 1
ATOM 782 C CA . GLN A 1 100 ? 14.562 -25.391 -6.051 1 77.56 100 GLN A CA 1
ATOM 783 C C . GLN A 1 100 ? 15.867 -25.547 -6.816 1 77.56 100 GLN A C 1
ATOM 785 O O . GLN A 1 100 ? 16.953 -25.25 -6.289 1 77.56 100 GLN A O 1
ATOM 790 N N . PRO A 1 101 ? 15.75 -26.234 -7.969 1 81.94 101 PRO A N 1
ATOM 791 C CA . PRO A 1 101 ? 14.594 -26.75 -8.719 1 81.94 101 PRO A CA 1
ATOM 792 C C . PRO A 1 101 ? 14.234 -28.172 -8.344 1 81.94 101 PRO A C 1
ATOM 794 O O . PRO A 1 101 ? 15.078 -28.922 -7.828 1 81.94 101 PRO A O 1
ATOM 797 N N . THR A 1 102 ? 13.016 -28.516 -8.469 1 88.44 102 THR A N 1
ATOM 798 C CA . THR A 1 102 ? 12.516 -29.875 -8.25 1 88.44 102 THR A CA 1
ATOM 799 C C . THR A 1 102 ? 12.18 -30.547 -9.57 1 88.44 102 THR A C 1
ATOM 801 O O . THR A 1 102 ? 11.609 -29.922 -10.469 1 88.44 102 THR A O 1
ATOM 804 N N . ILE A 1 103 ? 12.555 -31.828 -9.656 1 90.38 103 ILE A N 1
ATOM 805 C CA . ILE A 1 103 ? 12.328 -32.562 -10.906 1 90.38 103 ILE A CA 1
ATOM 806 C C . ILE A 1 103 ? 11.172 -33.531 -10.727 1 90.38 103 ILE A C 1
ATOM 808 O O . ILE A 1 103 ? 11.094 -34.219 -9.711 1 90.38 103 ILE A O 1
ATOM 812 N N . THR A 1 104 ? 10.242 -33.5 -11.625 1 91.5 104 THR A N 1
ATOM 813 C CA . THR A 1 104 ? 9.172 -34.469 -11.664 1 91.5 104 THR A CA 1
ATOM 814 C C . THR A 1 104 ? 9.234 -35.281 -12.953 1 91.5 104 THR A C 1
ATOM 816 O O . THR A 1 104 ? 9.672 -34.781 -13.992 1 91.5 104 THR A O 1
ATOM 819 N N . ARG A 1 105 ? 8.758 -36.531 -12.844 1 93 105 ARG A N 1
ATOM 820 C CA . ARG A 1 105 ? 8.93 -37.438 -13.977 1 93 105 ARG A CA 1
ATOM 821 C C . ARG A 1 105 ? 7.594 -38.031 -14.422 1 93 105 ARG A C 1
ATOM 823 O O . ARG A 1 105 ? 6.672 -38.156 -13.617 1 93 105 ARG A O 1
ATOM 830 N N . LEU A 1 106 ? 7.504 -38.25 -15.648 1 94.5 106 LEU A N 1
ATOM 831 C CA . LEU A 1 106 ? 6.359 -38.906 -16.281 1 94.5 106 LEU A CA 1
ATOM 832 C C . LEU A 1 106 ? 6.812 -40.031 -17.219 1 94.5 106 LEU A C 1
ATOM 834 O O . LEU A 1 106 ? 7.758 -39.844 -18 1 94.5 106 LEU A O 1
ATOM 838 N N . LYS A 1 107 ? 6.285 -41.25 -17.031 1 95 107 LYS A N 1
ATOM 839 C CA . LYS A 1 107 ? 6.539 -42.406 -17.906 1 95 107 LYS A CA 1
ATOM 840 C C . LYS A 1 107 ? 5.254 -43.156 -18.172 1 95 107 LYS A C 1
ATOM 842 O O . LYS A 1 107 ? 4.656 -43.75 -17.266 1 95 107 LYS A O 1
ATOM 847 N N . VAL A 1 108 ? 4.852 -43.156 -19.453 1 95.75 108 VAL A N 1
ATOM 848 C CA . VAL A 1 108 ? 3.59 -43.812 -19.797 1 95.75 108 VAL A CA 1
ATOM 849 C C . VAL A 1 108 ? 3.773 -44.656 -21.047 1 95.75 108 VAL A C 1
ATOM 851 O O . VAL A 1 108 ? 4.398 -44.219 -22.016 1 95.75 108 VAL A O 1
ATOM 854 N N . GLN A 1 109 ? 3.271 -45.844 -21.031 1 96 109 GLN A N 1
ATOM 855 C CA . GLN A 1 109 ? 3.264 -46.719 -22.188 1 96 109 GLN A CA 1
ATOM 856 C C . GLN A 1 109 ? 1.947 -46.625 -22.953 1 96 109 GLN A C 1
ATOM 858 O O . GLN A 1 109 ? 0.872 -46.625 -22.344 1 96 109 GLN A O 1
ATOM 863 N N . GLY A 1 110 ? 2.055 -46.531 -24.312 1 92.94 110 GLY A N 1
ATOM 864 C CA . GLY A 1 110 ? 0.865 -46.438 -25.141 1 92.94 110 GLY A CA 1
ATOM 865 C C . GLY A 1 110 ? 0.273 -47.781 -25.5 1 92.94 110 GLY A C 1
ATOM 866 O O . GLY A 1 110 ? 0.783 -48.812 -25.078 1 92.94 110 GLY A O 1
ATOM 867 N N . PRO A 1 111 ? -0.754 -47.75 -26.156 1 95.81 111 PRO A N 1
ATOM 868 C CA . PRO A 1 111 ? -1.618 -46.625 -26.531 1 95.81 111 PRO A CA 1
ATOM 869 C C . PRO A 1 111 ? -2.357 -46.031 -25.328 1 95.81 111 PRO A C 1
ATOM 871 O O . PRO A 1 111 ? -2.85 -46.781 -24.469 1 95.81 111 PRO A O 1
ATOM 874 N N . ALA A 1 112 ? -2.314 -44.719 -25.141 1 96.56 112 ALA A N 1
ATOM 875 C CA . ALA A 1 112 ? -2.949 -44.094 -23.984 1 96.56 112 ALA A CA 1
ATOM 876 C C . ALA A 1 112 ? -3.037 -42.562 -24.172 1 96.56 112 ALA A C 1
ATOM 878 O O . ALA A 1 112 ? -2.234 -41.969 -24.891 1 96.56 112 ALA A O 1
ATOM 879 N N . ILE A 1 113 ? -4.066 -42 -23.594 1 96.75 113 ILE A N 1
ATOM 880 C CA . ILE A 1 113 ? -4.137 -40.562 -23.453 1 96.75 113 ILE A CA 1
ATOM 881 C C . ILE A 1 113 ? -3.385 -40.125 -22.203 1 96.75 113 ILE A C 1
ATOM 883 O O . ILE A 1 113 ? -3.719 -40.562 -21.094 1 96.75 113 ILE A O 1
ATOM 887 N N . VAL A 1 114 ? -2.373 -39.375 -22.391 1 96.62 114 VAL A N 1
ATOM 888 C CA . VAL A 1 114 ? -1.531 -38.938 -21.281 1 96.62 114 VAL A CA 1
ATOM 889 C C . VAL A 1 114 ? -2.072 -37.625 -20.703 1 96.62 114 VAL A C 1
ATOM 891 O O . VAL A 1 114 ? -2.225 -36.656 -21.422 1 96.62 114 VAL A O 1
ATOM 894 N N . THR A 1 115 ? -2.389 -37.625 -19.422 1 95.88 115 THR A N 1
ATOM 895 C CA . THR A 1 115 ? -2.859 -36.438 -18.719 1 95.88 115 THR A CA 1
ATOM 896 C C . THR A 1 115 ? -1.905 -36.094 -17.578 1 95.88 115 THR A C 1
ATOM 898 O O . THR A 1 115 ? -0.93 -36.781 -17.328 1 95.88 115 THR A O 1
ATOM 901 N N . ALA A 1 116 ? -2.223 -34.969 -16.984 1 94.06 116 ALA A N 1
ATOM 902 C CA . ALA A 1 116 ? -1.358 -34.5 -15.914 1 94.06 116 ALA A CA 1
ATOM 903 C C . ALA A 1 116 ? -1.322 -35.469 -14.75 1 94.06 116 ALA A C 1
ATOM 905 O O . ALA A 1 116 ? -0.416 -35.438 -13.914 1 94.06 116 ALA A O 1
ATOM 906 N N . ALA A 1 117 ? -2.26 -36.375 -14.648 1 91.44 117 ALA A N 1
ATOM 907 C CA . ALA A 1 117 ? -2.316 -37.375 -13.594 1 91.44 117 ALA A CA 1
ATOM 908 C C . ALA A 1 117 ? -1.128 -38.312 -13.688 1 91.44 117 ALA A C 1
ATOM 910 O O . ALA A 1 117 ? -0.804 -39 -12.711 1 91.44 117 ALA A O 1
ATOM 911 N N . ALA A 1 118 ? -0.521 -38.375 -14.836 1 92.12 118 ALA A N 1
ATOM 912 C CA . ALA A 1 118 ? 0.545 -39.344 -15.102 1 92.12 118 ALA A CA 1
ATOM 913 C C . ALA A 1 118 ? 1.835 -38.938 -14.391 1 92.12 118 ALA A C 1
ATOM 915 O O . ALA A 1 118 ? 2.754 -39.75 -14.258 1 92.12 118 ALA A O 1
ATOM 916 N N . PHE A 1 119 ? 1.883 -37.688 -13.977 1 92.5 119 PHE A N 1
ATOM 917 C CA . PHE A 1 119 ? 3.09 -37.25 -13.273 1 92.5 119 PHE A CA 1
ATOM 918 C C . PHE A 1 119 ? 3.203 -37.938 -11.922 1 92.5 119 PHE A C 1
ATOM 920 O O . PHE A 1 119 ? 2.201 -38.125 -11.227 1 92.5 119 PHE A O 1
ATOM 927 N N . GLN A 1 120 ? 4.41 -38.406 -11.656 1 76.75 120 GLN A N 1
ATOM 928 C CA . GLN A 1 120 ? 4.672 -39.062 -10.383 1 76.75 120 GLN A CA 1
ATOM 929 C C . GLN A 1 120 ? 4.762 -38.031 -9.242 1 76.75 120 GLN A C 1
ATOM 931 O O . GLN A 1 120 ? 5.367 -36.969 -9.398 1 76.75 120 GLN A O 1
ATOM 936 N N . SER A 1 121 ? 3.764 -38.125 -8.305 1 64.38 121 SER A N 1
ATOM 937 C CA . SER A 1 121 ? 3.883 -37.281 -7.137 1 64.38 121 SER A CA 1
ATOM 938 C C . SER A 1 121 ? 5.203 -37.5 -6.41 1 64.38 121 SER A C 1
ATOM 940 O O . SER A 1 121 ? 5.574 -38.656 -6.141 1 64.38 121 SER A O 1
ATOM 942 N N . GLU A 1 122 ? 6.203 -36.75 -6.77 1 57.41 122 GLU A N 1
ATOM 943 C CA . GLU A 1 122 ? 7.395 -36.969 -5.957 1 57.41 122 GLU A CA 1
ATOM 944 C C . GLU A 1 122 ? 7.062 -36.938 -4.465 1 57.41 122 GLU A C 1
ATOM 946 O O . GLU A 1 122 ? 6.355 -36.031 -4.004 1 57.41 122 GLU A O 1
ATOM 951 N N . ALA A 1 123 ? 7.203 -38.125 -3.824 1 50.94 123 ALA A N 1
ATOM 952 C CA . ALA A 1 123 ? 6.98 -38.344 -2.395 1 50.94 123 ALA A CA 1
ATOM 953 C C . ALA A 1 123 ? 7.379 -37.094 -1.592 1 50.94 123 ALA A C 1
ATOM 955 O O . ALA A 1 123 ? 6.758 -36.781 -0.573 1 50.94 123 ALA A O 1
ATOM 956 N N . ASN A 1 124 ? 8.445 -36.469 -1.983 1 51.75 124 ASN A N 1
ATOM 957 C CA . ASN A 1 124 ? 9.023 -35.469 -1.098 1 51.75 124 ASN A CA 1
ATOM 958 C C . ASN A 1 124 ? 8.57 -34.062 -1.482 1 51.75 124 ASN A C 1
ATOM 960 O O . ASN A 1 124 ? 9.062 -33.094 -0.924 1 51.75 124 ASN A O 1
ATOM 964 N N . SER A 1 125 ? 7.715 -34 -2.627 1 61.28 125 SER A N 1
ATOM 965 C CA . SER A 1 125 ? 7.324 -32.625 -2.938 1 61.28 125 SER A CA 1
ATOM 966 C C . SER A 1 125 ? 5.879 -32.344 -2.539 1 61.28 125 SER A C 1
ATOM 968 O O . SER A 1 125 ? 5.035 -33.25 -2.609 1 61.28 125 SER A O 1
ATOM 970 N N . SER A 1 126 ? 5.691 -31.375 -1.697 1 76.12 126 SER A N 1
ATOM 971 C CA . SER A 1 126 ? 4.367 -30.922 -1.277 1 76.12 126 SER A CA 1
ATOM 972 C C . SER A 1 126 ? 3.617 -30.25 -2.43 1 76.12 126 SER A C 1
ATOM 974 O O . SER A 1 126 ? 2.6 -29.594 -2.215 1 76.12 126 SER A O 1
ATOM 976 N N . ALA A 1 127 ? 4.18 -30.578 -3.701 1 85.44 127 ALA A N 1
ATOM 977 C CA . ALA A 1 127 ? 3.486 -29.984 -4.84 1 85.44 127 ALA A CA 1
ATOM 978 C C . ALA A 1 127 ? 2.49 -30.953 -5.453 1 85.44 127 ALA A C 1
ATOM 980 O O . ALA A 1 127 ? 2.818 -32.125 -5.691 1 85.44 127 ALA A O 1
ATOM 981 N N . ASN A 1 128 ? 1.326 -30.516 -5.605 1 87.88 128 ASN A N 1
ATOM 982 C CA . ASN A 1 128 ? 0.265 -31.328 -6.199 1 87.88 128 ASN A CA 1
ATOM 983 C C . ASN A 1 128 ? -0.353 -30.641 -7.414 1 87.88 128 ASN A C 1
ATOM 985 O O . ASN A 1 128 ? -0.39 -29.406 -7.48 1 87.88 128 ASN A O 1
ATOM 989 N N . ILE A 1 129 ? -0.766 -31.5 -8.336 1 90.69 129 ILE A N 1
ATOM 990 C CA . ILE A 1 129 ? -1.417 -30.969 -9.531 1 90.69 129 ILE A CA 1
ATOM 991 C C . ILE A 1 129 ? -2.902 -30.75 -9.258 1 90.69 129 ILE A C 1
ATOM 993 O O . ILE A 1 129 ? -3.574 -31.625 -8.703 1 90.69 129 ILE A O 1
ATOM 997 N N . ILE A 1 130 ? -3.455 -29.703 -9.602 1 88.31 130 ILE A N 1
ATOM 998 C CA . ILE A 1 130 ? -4.836 -29.312 -9.328 1 88.31 130 ILE A CA 1
ATOM 999 C C . ILE A 1 130 ? -5.77 -29.984 -10.328 1 88.31 130 ILE A C 1
ATOM 1001 O O . ILE A 1 130 ? -6.707 -30.688 -9.945 1 88.31 130 ILE A O 1
ATOM 1005 N N . ASP A 1 131 ? -5.562 -29.797 -11.625 1 90.19 131 ASP A N 1
ATOM 1006 C CA . ASP A 1 131 ? -6.363 -30.406 -12.68 1 90.19 131 ASP A CA 1
ATOM 1007 C C . ASP A 1 131 ? -5.652 -31.625 -13.273 1 90.19 131 ASP A C 1
ATOM 1009 O O . ASP A 1 131 ? -4.934 -31.5 -14.266 1 90.19 131 ASP A O 1
ATOM 1013 N N . THR A 1 132 ? -5.965 -32.781 -12.75 1 90.44 132 THR A N 1
ATOM 1014 C CA . THR A 1 132 ? -5.281 -34 -13.141 1 90.44 132 THR A CA 1
ATOM 1015 C C . THR A 1 132 ? -5.719 -34.469 -14.531 1 90.44 132 THR A C 1
ATOM 1017 O O . THR A 1 132 ? -5.062 -35.281 -15.156 1 90.44 132 THR A O 1
ATOM 1020 N N . CYS A 1 133 ? -6.777 -33.875 -15.047 1 91.31 133 CYS A N 1
ATOM 1021 C CA . CYS A 1 133 ? -7.32 -34.281 -16.344 1 91.31 133 CYS A CA 1
ATOM 1022 C C . CYS A 1 133 ? -6.715 -33.469 -17.469 1 91.31 133 CYS A C 1
ATOM 1024 O O . CYS A 1 133 ? -6.988 -33.719 -18.641 1 91.31 133 CYS A O 1
ATOM 1026 N N . GLN A 1 134 ? -5.914 -32.625 -17.094 1 92.31 134 GLN A N 1
ATOM 1027 C CA . GLN A 1 134 ? -5.316 -31.781 -18.125 1 92.31 134 GLN A CA 1
ATOM 1028 C C . GLN A 1 134 ? -4.57 -32.625 -19.156 1 92.31 134 GLN A C 1
ATOM 1030 O O . GLN A 1 134 ? -3.701 -33.406 -18.812 1 92.31 134 GLN A O 1
ATOM 1035 N N . TYR A 1 135 ? -4.836 -32.375 -20.438 1 95.81 135 TYR A N 1
ATOM 1036 C CA . TYR A 1 135 ? -4.293 -33.094 -21.562 1 95.81 135 TYR A CA 1
ATOM 1037 C C . TYR A 1 135 ? -2.842 -32.719 -21.828 1 95.81 135 TYR A C 1
ATOM 1039 O O . TYR A 1 135 ? -2.488 -31.547 -21.797 1 95.81 135 TYR A O 1
ATOM 1047 N N . ILE A 1 136 ? -2.012 -33.75 -22.047 1 97.12 136 ILE A N 1
ATOM 1048 C CA . ILE A 1 136 ? -0.616 -33.5 -22.391 1 97.12 136 ILE A CA 1
ATOM 1049 C C . ILE A 1 136 ? -0.336 -34.031 -23.812 1 97.12 136 ILE A C 1
ATOM 1051 O O . ILE A 1 136 ? 0.106 -33.25 -24.672 1 97.12 136 ILE A O 1
ATOM 1055 N N . ALA A 1 137 ? -0.642 -35.344 -24.016 1 97.56 137 ALA A N 1
ATOM 1056 C CA . ALA A 1 137 ? -0.378 -35.969 -25.312 1 97.56 137 ALA A CA 1
ATOM 1057 C C . ALA A 1 137 ? -1.126 -37.281 -25.453 1 97.56 137 ALA A C 1
ATOM 1059 O O . ALA A 1 137 ? -1.711 -37.781 -24.484 1 97.56 137 ALA A O 1
ATOM 1060 N N . THR A 1 138 ? -1.205 -37.719 -26.672 1 97.75 138 THR A N 1
ATOM 1061 C CA . THR A 1 138 ? -1.784 -39.031 -26.953 1 97.75 138 THR A CA 1
ATOM 1062 C C . THR A 1 138 ? -0.759 -39.938 -27.625 1 97.75 138 THR A C 1
ATOM 1064 O O . THR A 1 138 ? -0.123 -39.562 -28.609 1 97.75 138 THR A O 1
ATOM 1067 N N . ILE A 1 139 ? -0.582 -41.125 -27.047 1 97.12 139 ILE A N 1
ATOM 1068 C CA . ILE A 1 139 ? 0.268 -42.156 -27.641 1 97.12 139 ILE A CA 1
ATOM 1069 C C . ILE A 1 139 ? -0.59 -43.125 -28.422 1 97.12 139 ILE A C 1
ATOM 1071 O O . ILE A 1 139 ? -1.398 -43.875 -27.844 1 97.12 139 ILE A O 1
ATOM 1075 N N . ASP A 1 140 ? -0.344 -43.219 -29.656 1 95.81 140 ASP A N 1
ATOM 1076 C CA . ASP A 1 140 ? -1.177 -44.062 -30.531 1 95.81 140 ASP A CA 1
ATOM 1077 C C . ASP A 1 140 ? -0.607 -45.469 -30.656 1 95.81 140 ASP A C 1
ATOM 1079 O O . ASP A 1 140 ? -1.321 -46.406 -31.031 1 95.81 140 ASP A O 1
ATOM 1083 N N . THR A 1 141 ? 0.676 -45.625 -30.422 1 95.44 141 THR A N 1
ATOM 1084 C CA . THR A 1 141 ? 1.354 -46.906 -30.562 1 95.44 141 THR A CA 1
ATOM 1085 C C . THR A 1 141 ? 1.779 -47.469 -29.203 1 95.44 141 THR A C 1
ATOM 1087 O O . THR A 1 141 ? 1.348 -46.969 -28.172 1 95.44 141 THR A O 1
ATOM 1090 N N . GLN A 1 142 ? 2.586 -48.562 -29.266 1 95.06 142 GLN A N 1
ATOM 1091 C CA . GLN A 1 142 ? 3.031 -49.188 -28.031 1 95.06 142 GLN A CA 1
ATOM 1092 C C . GLN A 1 142 ? 4.312 -48.531 -27.5 1 95.06 142 GLN A C 1
ATOM 1094 O O . GLN A 1 142 ? 4.965 -49.094 -26.609 1 95.06 142 GLN A O 1
ATOM 1099 N N . ASP A 1 143 ? 4.57 -47.406 -28.047 1 94.62 143 ASP A N 1
ATOM 1100 C CA . ASP A 1 143 ? 5.785 -46.688 -27.625 1 94.62 143 ASP A CA 1
ATOM 1101 C C . ASP A 1 143 ? 5.633 -46.094 -26.234 1 94.62 143 ASP A C 1
ATOM 1103 O O . ASP A 1 143 ? 4.523 -46.031 -25.703 1 94.62 143 ASP A O 1
ATOM 1107 N N . ILE A 1 144 ? 6.82 -45.719 -25.703 1 95.56 144 ILE A N 1
ATOM 1108 C CA . ILE A 1 144 ? 6.852 -45.188 -24.344 1 95.56 144 ILE A CA 1
ATOM 1109 C C . ILE A 1 144 ? 7.191 -43.688 -24.422 1 95.56 144 ILE A C 1
ATOM 1111 O O . ILE A 1 144 ? 8.133 -43.281 -25.109 1 95.56 144 ILE A O 1
ATOM 1115 N N . LEU A 1 145 ? 6.355 -42.938 -23.797 1 96 145 LEU A N 1
ATOM 1116 C CA . LEU A 1 145 ? 6.641 -41.5 -23.625 1 96 145 LEU A CA 1
ATOM 1117 C C . LEU A 1 145 ? 7.238 -41.219 -22.25 1 96 145 LEU A C 1
ATOM 1119 O O . LEU A 1 145 ? 6.582 -41.469 -21.234 1 96 145 LEU A O 1
ATOM 1123 N N . GLU A 1 146 ? 8.492 -40.781 -22.234 1 95.94 146 GLU A N 1
ATOM 1124 C CA . GLU A 1 146 ? 9.203 -40.469 -21 1 95.94 146 GLU A CA 1
ATOM 1125 C C . GLU A 1 146 ? 9.734 -39.062 -21 1 95.94 146 GLU A C 1
ATOM 1127 O O . GLU A 1 146 ? 10.391 -38.625 -21.953 1 95.94 146 GLU A O 1
ATOM 1132 N N . MET A 1 147 ? 9.383 -38.375 -19.891 1 95.62 147 MET A N 1
ATOM 1133 C CA . MET A 1 147 ? 9.906 -37 -19.797 1 95.62 147 MET A CA 1
ATOM 1134 C C . MET A 1 147 ? 10.156 -36.625 -18.344 1 95.62 147 MET A C 1
ATOM 1136 O O . MET A 1 147 ? 9.617 -37.25 -17.422 1 95.62 147 MET A O 1
ATOM 1140 N N . GLU A 1 148 ? 11.062 -35.625 -18.203 1 94 148 GLU A N 1
ATOM 1141 C CA . GLU A 1 148 ? 11.391 -35 -16.922 1 94 148 GLU A CA 1
ATOM 1142 C C . GLU A 1 148 ? 11.141 -33.5 -16.953 1 94 148 GLU A C 1
ATOM 1144 O O . GLU A 1 148 ? 11.562 -32.812 -17.891 1 94 148 GLU A O 1
ATOM 1149 N N . CYS A 1 149 ? 10.414 -33.062 -15.977 1 93.94 149 CYS A N 1
ATOM 1150 C CA . CYS A 1 149 ? 10.094 -31.641 -15.914 1 93.94 149 CYS A CA 1
ATOM 1151 C C . CYS A 1 149 ? 10.727 -31 -14.688 1 93.94 149 CYS A C 1
ATOM 1153 O O . CYS A 1 149 ? 10.742 -31.578 -13.609 1 93.94 149 CYS A O 1
ATOM 1155 N N . GLN A 1 150 ? 11.172 -29.828 -14.938 1 92.44 150 GLN A N 1
ATOM 1156 C CA . GLN A 1 150 ? 11.727 -29.016 -13.852 1 92.44 150 GLN A CA 1
ATOM 1157 C C . GLN A 1 150 ? 10.68 -28.047 -13.297 1 92.44 150 GLN A C 1
ATOM 1159 O O . GLN A 1 150 ? 10.094 -27.266 -14.047 1 92.44 150 GLN A O 1
ATOM 1164 N N . LEU A 1 151 ? 10.531 -28.172 -11.984 1 92.81 151 LEU A N 1
ATOM 1165 C CA . LEU A 1 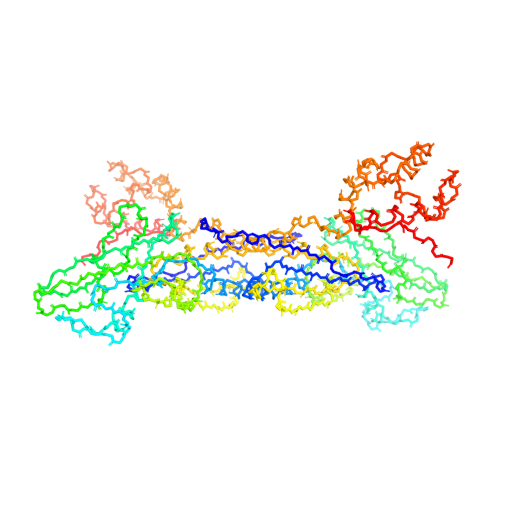151 ? 9.594 -27.281 -11.305 1 92.81 151 LEU A CA 1
ATOM 1166 C C . LEU A 1 151 ? 10.336 -26.203 -10.523 1 92.81 151 LEU A C 1
ATOM 1168 O O . LEU A 1 151 ? 11.32 -26.484 -9.852 1 92.81 151 LEU A O 1
ATOM 1172 N N . GLU A 1 152 ? 9.812 -25.031 -10.688 1 92.62 152 GLU A N 1
ATOM 1173 C CA . GLU A 1 152 ? 10.328 -23.906 -9.922 1 92.62 152 GLU A CA 1
ATOM 1174 C C . GLU A 1 152 ? 9.203 -23.094 -9.289 1 92.62 152 GLU A C 1
ATOM 1176 O O . GLU A 1 152 ? 8.055 -23.172 -9.734 1 92.62 152 GLU A O 1
ATOM 1181 N N . GLN A 1 153 ? 9.586 -22.469 -8.188 1 93.06 153 GLN A N 1
ATOM 1182 C CA . GLN A 1 153 ? 8.656 -21.578 -7.504 1 93.06 153 GLN A CA 1
ATOM 1183 C C . GLN A 1 153 ? 9.141 -20.125 -7.574 1 93.06 153 GLN A C 1
ATOM 1185 O O . GLN A 1 153 ? 10.297 -19.844 -7.254 1 93.06 153 GLN A O 1
ATOM 1190 N N . SER A 1 154 ? 8.305 -19.25 -8.039 1 93 154 SER A N 1
ATOM 1191 C CA . SER A 1 154 ? 8.633 -17.828 -8.219 1 93 154 SER A CA 1
ATOM 1192 C C . SER A 1 154 ? 7.371 -16.984 -8.375 1 93 154 SER A C 1
ATOM 1194 O O . SER A 1 154 ? 6.285 -17.406 -7.953 1 93 154 SER A O 1
ATOM 1196 N N . SER A 1 155 ? 7.559 -15.773 -8.789 1 92.69 155 SER A N 1
ATOM 1197 C CA . SER A 1 155 ? 6.434 -14.875 -9.039 1 92.69 155 SER A CA 1
ATOM 1198 C C . SER A 1 155 ? 6.57 -14.195 -10.398 1 92.69 155 SER A C 1
ATOM 1200 O O . SER A 1 155 ? 7.676 -14.055 -10.922 1 92.69 155 SER A O 1
ATOM 1202 N N . GLY A 1 156 ? 5.383 -13.898 -10.938 1 91.56 156 GLY A N 1
ATOM 1203 C CA . GLY A 1 156 ? 5.371 -13.172 -12.195 1 91.56 156 GLY A CA 1
ATOM 1204 C C . GLY A 1 156 ? 5.629 -14.055 -13.398 1 91.56 156 GLY A C 1
ATOM 1205 O O . GLY A 1 156 ? 5.438 -15.273 -13.328 1 91.56 156 GLY A O 1
ATOM 1206 N N . TYR A 1 157 ? 5.934 -13.422 -14.523 1 90.62 157 TYR A N 1
ATOM 1207 C CA . TYR A 1 157 ? 6.23 -14.102 -15.773 1 90.62 157 TYR A CA 1
ATOM 1208 C C . TYR A 1 157 ? 7.727 -14.078 -16.078 1 90.62 157 TYR A C 1
ATOM 1210 O O . TYR A 1 157 ? 8.352 -13.023 -16.031 1 90.62 157 TYR A O 1
ATOM 1218 N N . ARG A 1 158 ? 8.25 -15.242 -16.359 1 90.19 158 ARG A N 1
ATOM 1219 C CA . ARG A 1 158 ? 9.68 -15.336 -16.641 1 90.19 158 ARG A CA 1
ATOM 1220 C C . ARG A 1 158 ? 9.922 -15.977 -18 1 90.19 158 ARG A C 1
ATOM 1222 O O . ARG A 1 158 ? 9.547 -17.125 -18.234 1 90.19 158 ARG A O 1
ATOM 1229 N N . LEU A 1 159 ? 10.555 -15.219 -18.781 1 90.25 159 LEU A N 1
ATOM 1230 C CA . LEU A 1 159 ? 10.875 -15.734 -20.109 1 90.25 159 LEU A CA 1
ATOM 1231 C C . LEU A 1 159 ? 11.969 -16.797 -20.031 1 90.25 159 LEU A C 1
ATOM 1233 O O . LEU A 1 159 ? 12.93 -16.656 -19.281 1 90.25 159 LEU A O 1
ATOM 1237 N N . ALA A 1 160 ? 11.773 -17.812 -20.828 1 88.56 160 ALA A N 1
ATOM 1238 C CA . ALA A 1 160 ? 12.727 -18.922 -20.875 1 88.56 160 ALA A CA 1
ATOM 1239 C C . ALA A 1 160 ? 14.086 -18.453 -21.391 1 88.56 160 ALA A C 1
ATOM 1241 O O . ALA A 1 160 ? 14.156 -17.656 -22.328 1 88.56 160 ALA A O 1
ATOM 1242 N N . LYS A 1 161 ? 15.094 -18.844 -20.625 1 81.88 161 LYS A N 1
ATOM 1243 C CA . LYS A 1 161 ? 16.453 -18.641 -21.094 1 81.88 161 LYS A CA 1
ATOM 1244 C C . LYS A 1 161 ? 17.047 -19.922 -21.656 1 81.88 161 LYS A C 1
ATOM 1246 O O . LYS A 1 161 ? 16.719 -21.016 -21.188 1 81.88 161 LYS A O 1
ATOM 1251 N N . PRO A 1 162 ? 17.781 -19.672 -22.719 1 78.12 162 PRO A N 1
ATOM 1252 C CA . PRO A 1 162 ? 18.375 -20.891 -23.266 1 78.12 162 PRO A CA 1
ATOM 1253 C C . PRO A 1 162 ? 19.172 -21.672 -22.219 1 78.12 162 PRO A C 1
ATOM 1255 O O . PRO A 1 162 ? 19.812 -21.078 -21.359 1 78.12 162 PRO A O 1
ATOM 1258 N N . SER A 1 163 ? 18.766 -22.875 -22.094 1 69.81 163 SER A N 1
ATOM 1259 C CA . SER A 1 163 ? 19.391 -23.734 -21.109 1 69.81 163 SER A CA 1
ATOM 1260 C C . SER A 1 163 ? 20.812 -24.125 -21.516 1 69.81 163 SER A C 1
ATOM 1262 O O . SER A 1 163 ? 21.094 -24.281 -22.703 1 69.81 163 SER A O 1
ATOM 1264 N N . GLU A 1 164 ? 21.625 -24.016 -20.453 1 67.38 164 GLU A N 1
ATOM 1265 C CA . GLU A 1 164 ? 23 -24.469 -20.688 1 67.38 164 GLU A CA 1
ATOM 1266 C C . GLU A 1 164 ? 23.078 -26 -20.766 1 67.38 164 GLU A C 1
ATOM 1268 O O . GLU A 1 164 ? 24.031 -26.547 -21.312 1 67.38 164 GLU A O 1
ATOM 1273 N N . MET A 1 165 ? 22.078 -26.609 -20.156 1 71 165 MET A N 1
ATOM 1274 C CA . MET A 1 165 ? 22.125 -28.062 -20.094 1 71 165 MET A CA 1
ATOM 1275 C C . MET A 1 165 ? 21.609 -28.672 -21.406 1 71 165 MET A C 1
ATOM 1277 O O . MET A 1 165 ? 20.594 -28.25 -21.938 1 71 165 MET A O 1
ATOM 1281 N N . ILE A 1 166 ? 22.375 -29.688 -21.766 1 74.94 166 ILE A N 1
ATOM 1282 C CA . ILE A 1 166 ? 22.078 -30.391 -23.016 1 74.94 166 ILE A CA 1
ATOM 1283 C C . ILE A 1 166 ? 20.734 -31.125 -22.891 1 74.94 166 ILE A C 1
ATOM 1285 O O . ILE A 1 166 ? 20.453 -31.719 -21.844 1 74.94 166 ILE A O 1
ATOM 1289 N N . ASP A 1 167 ? 19.812 -31 -23.719 1 85 167 ASP A N 1
ATOM 1290 C CA . ASP A 1 167 ? 18.609 -31.797 -23.922 1 85 167 ASP A CA 1
ATOM 1291 C C . ASP A 1 167 ? 17.422 -31.203 -23.141 1 85 167 ASP A C 1
ATOM 1293 O O . ASP A 1 167 ? 16.328 -31.75 -23.156 1 85 167 ASP A O 1
ATOM 1297 N N . TRP A 1 168 ? 17.75 -30.203 -22.25 1 92.06 168 TRP A N 1
ATOM 1298 C CA . TRP A 1 168 ? 16.625 -29.562 -21.578 1 92.06 168 TRP A CA 1
ATOM 1299 C C . TRP A 1 168 ? 16.062 -28.438 -22.422 1 92.06 168 TRP A C 1
ATOM 1301 O O . TRP A 1 168 ? 16.797 -27.562 -22.891 1 92.06 168 TRP A O 1
ATOM 1311 N N . LEU A 1 169 ? 14.867 -28.562 -22.672 1 94.25 169 LEU A N 1
ATOM 1312 C CA . LEU A 1 169 ? 14.164 -27.516 -23.391 1 94.25 169 LEU A CA 1
ATOM 1313 C C . LEU A 1 169 ? 13.531 -26.516 -22.438 1 94.25 169 LEU A C 1
ATOM 1315 O O . LEU A 1 169 ? 12.711 -26.875 -21.594 1 94.25 169 LEU A O 1
ATOM 1319 N N . PRO A 1 170 ? 13.859 -25.266 -22.531 1 93.81 170 PRO A N 1
ATOM 1320 C CA . PRO A 1 170 ? 13.32 -24.266 -21.609 1 93.81 170 PRO A CA 1
ATOM 1321 C C . PRO A 1 170 ? 11.867 -23.906 -21.922 1 93.81 170 PRO A C 1
ATOM 1323 O O . PRO A 1 170 ? 11.477 -23.844 -23.078 1 93.81 170 PRO A O 1
ATOM 1326 N N . ILE A 1 171 ? 11.133 -23.688 -20.922 1 94.06 171 ILE A N 1
ATOM 1327 C CA . ILE A 1 171 ? 9.742 -23.25 -20.984 1 94.06 171 ILE A CA 1
ATOM 1328 C C . ILE A 1 171 ? 9.562 -21.969 -20.203 1 94.06 171 ILE A C 1
ATOM 1330 O O . ILE A 1 171 ? 10.148 -21.797 -19.125 1 94.06 171 ILE A O 1
ATOM 1334 N N . ASP A 1 172 ? 8.773 -21.047 -20.766 1 93.62 172 ASP A N 1
ATOM 1335 C CA . ASP A 1 172 ? 8.461 -19.828 -20 1 93.62 172 ASP A CA 1
ATOM 1336 C C . ASP A 1 172 ? 7.773 -20.188 -18.688 1 93.62 172 ASP A C 1
ATOM 1338 O O . ASP A 1 172 ? 6.867 -21.016 -18.656 1 93.62 172 ASP A O 1
ATOM 1342 N N . GLY A 1 173 ? 8.281 -19.484 -17.641 1 92.62 173 GLY A N 1
ATOM 1343 C CA . GLY A 1 173 ? 7.664 -19.688 -16.328 1 92.62 173 GLY A CA 1
ATOM 1344 C C . GLY A 1 173 ? 6.473 -18.766 -16.094 1 92.62 173 GLY A C 1
ATOM 1345 O O . GLY A 1 173 ? 6.59 -17.547 -16.188 1 92.62 173 GLY A O 1
ATOM 1346 N N . VAL A 1 174 ? 5.32 -19.391 -15.867 1 93 174 VAL A N 1
ATOM 1347 C CA . VAL A 1 174 ? 4.113 -18.625 -15.539 1 93 174 VAL A CA 1
ATOM 1348 C C . VAL A 1 174 ? 3.811 -18.75 -14.055 1 93 174 VAL A C 1
ATOM 1350 O O . VAL A 1 174 ? 3.139 -19.688 -13.625 1 93 174 VAL A O 1
ATOM 1353 N N . PHE A 1 175 ? 4.316 -17.781 -13.289 1 94.31 175 PHE A N 1
ATOM 1354 C CA . PHE A 1 175 ? 4.145 -17.797 -11.844 1 94.31 175 PHE A CA 1
ATOM 1355 C C . PHE A 1 175 ? 3.092 -16.797 -11.406 1 94.31 175 PHE A C 1
ATOM 1357 O O . PHE A 1 175 ? 3.391 -15.859 -10.664 1 94.31 175 PHE A O 1
ATOM 1364 N N . MET A 1 176 ? 1.866 -16.953 -11.891 1 95.19 176 MET A N 1
ATOM 1365 C CA . MET A 1 176 ? 0.773 -16.031 -11.617 1 95.19 176 MET A CA 1
ATOM 1366 C C . MET A 1 176 ? -0.496 -16.781 -11.234 1 95.19 176 MET A C 1
ATOM 1368 O O . MET A 1 176 ? -1.346 -17.047 -12.086 1 95.19 176 MET A O 1
ATOM 1372 N N . PRO A 1 177 ? -0.658 -17.031 -10.047 1 97.06 177 PRO A N 1
ATOM 1373 C CA . PRO A 1 177 ? -1.817 -17.828 -9.617 1 97.06 177 PRO A CA 1
ATOM 1374 C C . PRO A 1 177 ? -3.129 -17.047 -9.734 1 97.06 177 PRO A C 1
ATOM 1376 O O . PRO A 1 177 ? -4.199 -17.656 -9.812 1 97.06 177 PRO A O 1
ATOM 1379 N N . VAL A 1 178 ? -3.1 -15.695 -9.656 1 98 178 VAL A N 1
ATOM 1380 C CA . VAL A 1 178 ? -4.293 -14.867 -9.828 1 98 178 VAL A CA 1
ATOM 1381 C C . VAL A 1 178 ? -4.43 -14.453 -11.289 1 98 178 VAL A C 1
ATOM 1383 O O . VAL A 1 178 ? -3.52 -13.852 -11.859 1 98 178 VAL A O 1
ATOM 1386 N N . LYS A 1 179 ? -5.527 -14.773 -11.883 1 96.19 179 LYS A N 1
ATOM 1387 C CA . LYS A 1 179 ? -5.75 -14.539 -13.312 1 96.19 179 LYS A CA 1
ATOM 1388 C C . LYS A 1 179 ? -6.336 -13.148 -13.555 1 96.19 179 LYS A C 1
ATOM 1390 O O . LYS A 1 179 ? -6.031 -12.508 -14.562 1 96.19 179 LYS A O 1
ATOM 1395 N N . ARG A 1 180 ? -7.152 -12.773 -12.648 1 97.31 180 ARG A N 1
ATOM 1396 C CA . ARG A 1 180 ? -7.879 -11.523 -12.852 1 97.31 180 ARG A CA 1
ATOM 1397 C C . ARG A 1 180 ? -8.266 -10.891 -11.523 1 97.31 180 ARG A C 1
ATOM 1399 O O . ARG A 1 180 ? -8.617 -11.602 -10.57 1 97.31 180 ARG A O 1
ATOM 1406 N N . VAL A 1 181 ? -8.18 -9.594 -11.484 1 98.25 181 VAL A N 1
ATOM 1407 C CA . VAL A 1 181 ? -8.617 -8.812 -10.336 1 98.25 181 VAL A CA 1
ATOM 1408 C C . VAL A 1 181 ? -9.438 -7.613 -10.805 1 98.25 181 VAL A C 1
ATOM 1410 O O . VAL A 1 181 ? -9.039 -6.902 -11.727 1 98.25 181 VAL A O 1
ATOM 1413 N N . ASN A 1 182 ? -10.539 -7.438 -10.258 1 97.44 182 ASN A N 1
ATOM 1414 C CA . ASN A 1 182 ? -11.367 -6.262 -10.484 1 97.44 182 ASN A CA 1
ATOM 1415 C C . ASN A 1 182 ? -11.742 -5.574 -9.18 1 97.44 182 ASN A C 1
ATOM 1417 O O . ASN A 1 182 ? -11.984 -6.238 -8.172 1 97.44 182 ASN A O 1
ATOM 1421 N N . PHE A 1 183 ? -11.766 -4.281 -9.234 1 96.94 183 PHE A N 1
ATOM 1422 C CA . PHE A 1 183 ? -12.234 -3.594 -8.031 1 96.94 183 PHE A CA 1
ATOM 1423 C C . PHE A 1 183 ? -12.945 -2.295 -8.391 1 96.94 183 PHE A C 1
ATOM 1425 O O . PHE A 1 183 ? -12.695 -1.718 -9.453 1 96.94 183 PHE A O 1
ATOM 1432 N N . TRP A 1 184 ? -13.836 -1.843 -7.617 1 95.19 184 TRP A N 1
ATOM 1433 C CA . TRP A 1 184 ? -14.492 -0.541 -7.711 1 95.19 184 TRP A CA 1
ATOM 1434 C C . TRP A 1 184 ? -14.898 -0.036 -6.332 1 95.19 184 TRP A C 1
ATOM 1436 O O . TRP A 1 184 ? -14.938 -0.805 -5.367 1 95.19 184 TRP A O 1
ATOM 1446 N N . VAL A 1 185 ? -15.055 1.262 -6.234 1 92.69 185 VAL A N 1
ATOM 1447 C CA . VAL A 1 185 ? -15.406 1.914 -4.977 1 92.69 185 VAL A CA 1
ATOM 1448 C C . VAL A 1 185 ? -16.844 2.436 -5.047 1 92.69 185 VAL A C 1
ATOM 1450 O O . VAL A 1 185 ? -17.219 3.111 -6.008 1 92.69 185 VAL A O 1
ATOM 1453 N N . ASP A 1 186 ? -17.609 2.018 -4.18 1 87.31 186 ASP A N 1
ATOM 1454 C CA . ASP A 1 186 ? -19 2.465 -4.121 1 87.31 186 ASP A CA 1
ATOM 1455 C C . ASP A 1 186 ? -19.297 3.182 -2.803 1 87.31 186 ASP A C 1
ATOM 1457 O O . ASP A 1 186 ? -18.531 3.053 -1.841 1 87.31 186 ASP A O 1
ATOM 1461 N N . LYS A 1 187 ? -20.328 4.145 -2.9 1 76.81 187 LYS A N 1
ATOM 1462 C CA . LYS A 1 187 ? -20.75 4.805 -1.668 1 76.81 187 LYS A CA 1
ATOM 1463 C C . LYS A 1 187 ? -21.328 3.803 -0.682 1 76.81 187 LYS A C 1
ATOM 1465 O O . LYS A 1 187 ? -22.062 2.895 -1.077 1 76.81 187 LYS A O 1
ATOM 1470 N N . ALA A 1 188 ? -20.672 3.715 0.424 1 64.5 188 ALA A N 1
ATOM 1471 C CA . ALA A 1 188 ? -21.188 2.82 1.456 1 64.5 188 ALA A CA 1
ATOM 1472 C C . ALA A 1 188 ? -22.219 3.525 2.328 1 64.5 188 ALA A C 1
ATOM 1474 O O . ALA A 1 188 ? -22.125 4.73 2.564 1 64.5 188 ALA A O 1
ATOM 1475 N N . LEU A 1 189 ? -23.484 3.051 2.49 1 54.59 189 LEU A N 1
ATOM 1476 C CA . LEU A 1 189 ? -24.484 3.566 3.422 1 54.59 189 LEU A CA 1
ATOM 1477 C C . LEU A 1 189 ? -24.141 3.174 4.855 1 54.59 189 LEU A C 1
ATOM 1479 O O . LEU A 1 189 ? -24.078 1.985 5.18 1 54.59 189 LEU A O 1
ATOM 1483 N N . VAL A 1 190 ? -23.25 3.828 5.512 1 51.38 190 VAL A N 1
ATOM 1484 C CA . VAL A 1 190 ? -23.188 3.492 6.93 1 51.38 190 VAL A CA 1
ATOM 1485 C C . VAL A 1 190 ? -23.984 4.52 7.742 1 51.38 190 VAL A C 1
ATOM 1487 O O . VAL A 1 190 ? -23.703 5.719 7.68 1 51.38 190 VAL A O 1
ATOM 1490 N N . ASP A 1 191 ? -24.953 3.936 8.672 1 47.72 191 ASP A N 1
ATOM 1491 C CA . ASP A 1 191 ? -25.828 4.645 9.594 1 47.72 191 ASP A CA 1
ATOM 1492 C C . ASP A 1 191 ? -26.312 5.965 8.992 1 47.72 191 ASP A C 1
ATOM 1494 O O . ASP A 1 191 ? -26.281 7 9.656 1 47.72 191 ASP A O 1
ATOM 1498 N N . LYS A 1 192 ? -26.781 6.082 7.867 1 49.53 192 LYS A N 1
ATOM 1499 C CA . LYS A 1 192 ? -27.5 7.191 7.25 1 49.53 192 LYS A CA 1
ATOM 1500 C C . LYS A 1 192 ? -26.547 8.281 6.785 1 49.53 192 LYS A C 1
ATOM 1502 O O . LYS A 1 192 ? -26.984 9.328 6.301 1 49.53 192 LYS A O 1
ATOM 1507 N N . VAL A 1 193 ? -25.266 8.211 7.172 1 47.53 193 VAL A N 1
ATOM 1508 C CA . VAL A 1 193 ? -24.375 9.242 6.648 1 47.53 193 VAL A CA 1
ATOM 1509 C C . VAL A 1 193 ? -23.453 8.633 5.594 1 47.53 193 VAL A C 1
ATOM 1511 O O . VAL A 1 193 ? -22.781 7.629 5.852 1 47.53 193 VAL A O 1
ATOM 1514 N N . LEU A 1 194 ? -23.625 8.875 4.328 1 53.69 194 LEU A N 1
ATOM 1515 C CA . LEU A 1 194 ? -23.078 8.508 3.027 1 53.69 194 LEU A CA 1
ATOM 1516 C C . LEU A 1 194 ? -21.578 8.727 2.994 1 53.69 194 LEU A C 1
ATOM 1518 O O . LEU A 1 194 ? -20.969 8.781 1.917 1 53.69 194 LEU A O 1
ATOM 1522 N N . VAL A 1 195 ? -20.828 8.797 4.109 1 57.25 195 VAL A N 1
ATOM 1523 C CA . VAL A 1 195 ? -19.5 9.375 3.912 1 57.25 195 VAL A CA 1
ATOM 1524 C C . VAL A 1 195 ? -18.484 8.266 3.646 1 57.25 195 VAL A C 1
ATOM 1526 O O . VAL A 1 195 ? -17.562 8.438 2.836 1 57.25 195 VAL A O 1
ATOM 1529 N N . ASP A 1 196 ? -18.828 7.035 4.051 1 66.69 196 ASP A N 1
ATOM 1530 C CA . ASP A 1 196 ? -17.781 6.027 3.908 1 66.69 196 ASP A CA 1
ATOM 1531 C C . ASP A 1 196 ? -18.016 5.156 2.676 1 66.69 196 ASP A C 1
ATOM 1533 O O . ASP A 1 196 ? -19.125 5.121 2.143 1 66.69 196 ASP A O 1
ATOM 1537 N N . LYS A 1 197 ? -16.922 4.828 2.109 1 82.44 197 LYS A N 1
ATOM 1538 C CA . LYS A 1 197 ? -16.938 4.074 0.859 1 82.44 197 LYS A CA 1
ATOM 1539 C C . LYS A 1 197 ? -16.641 2.596 1.105 1 82.44 197 LYS A C 1
ATOM 1541 O O . LYS A 1 197 ? -16.125 2.229 2.164 1 82.44 197 LYS A O 1
ATOM 1546 N N . ALA A 1 198 ? -17.188 1.864 0.263 1 89.38 198 ALA A N 1
ATOM 1547 C CA . ALA A 1 198 ? -16.922 0.43 0.251 1 89.38 198 ALA A CA 1
ATOM 1548 C C . ALA A 1 198 ? -16.047 0.049 -0.945 1 89.38 198 ALA A C 1
ATOM 1550 O O . ALA A 1 198 ? -16.312 0.485 -2.07 1 89.38 198 ALA A O 1
ATOM 1551 N N . LEU A 1 199 ? -15.008 -0.676 -0.622 1 94 199 LEU A N 1
ATOM 1552 C CA . LEU A 1 199 ? -14.172 -1.229 -1.681 1 94 199 LEU A CA 1
ATOM 1553 C C . LEU A 1 199 ? -14.617 -2.639 -2.049 1 94 199 LEU A C 1
ATOM 1555 O O . LEU A 1 199 ? -14.594 -3.541 -1.208 1 94 199 LEU A O 1
ATOM 1559 N N . HIS A 1 200 ? -15.055 -2.773 -3.238 1 95.25 200 HIS A N 1
ATOM 1560 C CA . HIS A 1 200 ? -15.375 -4.09 -3.781 1 95.25 200 HIS A CA 1
ATOM 1561 C C . HIS A 1 200 ? -14.188 -4.68 -4.531 1 95.25 200 HIS A C 1
ATOM 1563 O O . HIS A 1 200 ? -13.617 -4.027 -5.41 1 95.25 200 HIS A O 1
ATOM 1569 N N . LEU A 1 201 ? -13.828 -5.902 -4.172 1 96.75 201 LEU A N 1
ATOM 1570 C CA . 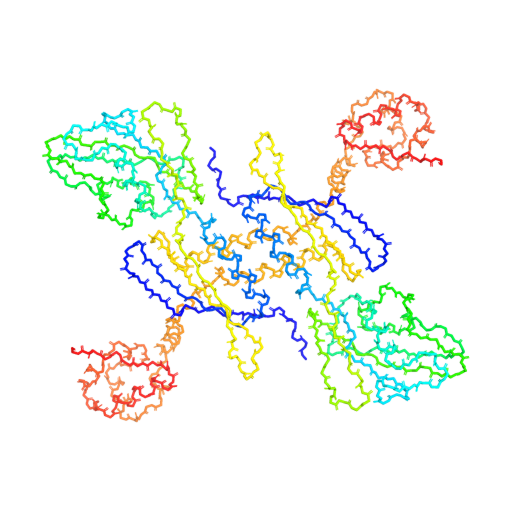LEU A 1 201 ? -12.68 -6.578 -4.773 1 96.75 201 LEU A CA 1
ATOM 1571 C C . LEU A 1 201 ? -13.062 -7.973 -5.258 1 96.75 201 LEU A C 1
ATOM 1573 O O . LEU A 1 201 ? -13.539 -8.797 -4.473 1 96.75 201 LEU A O 1
ATOM 1577 N N . GLU A 1 202 ? -12.906 -8.156 -6.516 1 97.5 202 GLU A N 1
ATOM 1578 C CA . GLU A 1 202 ? -13.148 -9.469 -7.121 1 97.5 202 GLU A CA 1
ATOM 1579 C C . GLU A 1 202 ? -11.836 -10.125 -7.535 1 97.5 202 GLU A C 1
ATOM 1581 O O . GLU A 1 202 ? -11.016 -9.516 -8.234 1 97.5 202 GLU A O 1
ATOM 1586 N N . ILE A 1 203 ? -11.648 -11.383 -7.176 1 97.81 203 ILE A N 1
ATOM 1587 C CA . ILE A 1 203 ? -10.398 -12.094 -7.445 1 97.81 203 ILE A CA 1
ATOM 1588 C C . ILE A 1 203 ? -10.703 -13.43 -8.117 1 97.81 203 ILE A C 1
ATOM 1590 O O . ILE A 1 203 ? -11.555 -14.188 -7.645 1 97.81 203 ILE A O 1
ATOM 1594 N N . TRP A 1 204 ? -10.031 -13.688 -9.242 1 97.69 204 TRP A N 1
ATOM 1595 C CA . TRP A 1 204 ? -10.07 -14.969 -9.93 1 97.69 204 TRP A CA 1
ATOM 1596 C C . TRP A 1 204 ? -8.711 -15.672 -9.836 1 97.69 204 TRP A C 1
ATOM 1598 O O . TRP A 1 204 ? -7.684 -15.086 -10.172 1 97.69 204 TRP A O 1
ATOM 1608 N N . THR A 1 205 ? -8.68 -16.875 -9.367 1 97.06 205 THR A N 1
ATOM 1609 C CA . THR A 1 205 ? -7.43 -17.625 -9.258 1 97.06 205 THR A CA 1
ATOM 1610 C C . THR A 1 205 ? -7.473 -18.875 -10.133 1 97.06 205 THR A C 1
ATOM 1612 O O . THR A 1 205 ? -8.547 -19.297 -10.594 1 97.06 205 THR A O 1
ATOM 1615 N N . ASN A 1 206 ? -6.316 -19.469 -10.445 1 94.56 206 ASN A N 1
ATOM 1616 C CA . ASN A 1 206 ? -6.227 -20.672 -11.281 1 94.56 206 ASN A CA 1
ATOM 1617 C C . ASN A 1 206 ? -6.359 -21.938 -10.453 1 94.56 206 ASN A C 1
ATOM 1619 O O . ASN A 1 206 ? -6.07 -23.031 -10.938 1 94.56 206 ASN A O 1
ATOM 1623 N N . GLY A 1 207 ? -6.668 -21.766 -9.211 1 93.56 207 GLY A N 1
ATOM 1624 C CA . GLY A 1 207 ? -6.898 -22.922 -8.359 1 93.56 207 GLY A CA 1
ATOM 1625 C C . GLY A 1 207 ? -5.715 -23.25 -7.473 1 93.56 207 GLY A C 1
ATOM 1626 O O . GLY A 1 207 ? -5.859 -23.969 -6.48 1 93.56 207 GLY A O 1
ATOM 1627 N N . SER A 1 208 ? -4.535 -22.75 -7.785 1 93.88 208 SER A N 1
ATOM 1628 C CA . SER A 1 208 ? -3.346 -23.047 -6.996 1 93.88 208 SER A CA 1
ATOM 1629 C C . SER A 1 208 ? -3.414 -22.391 -5.625 1 93.88 208 SER A C 1
ATOM 1631 O O . SER A 1 208 ? -2.725 -22.812 -4.691 1 93.88 208 SER A O 1
ATOM 1633 N N . ILE A 1 209 ? -4.215 -21.391 -5.535 1 94.12 209 ILE A N 1
ATOM 1634 C CA . ILE A 1 209 ? -4.445 -20.688 -4.277 1 94.12 209 ILE A CA 1
ATOM 1635 C C . ILE A 1 209 ? -5.891 -20.203 -4.223 1 94.12 209 ILE A C 1
ATOM 1637 O O . ILE A 1 209 ? -6.48 -19.859 -5.254 1 94.12 209 ILE A O 1
ATOM 1641 N N . SER A 1 210 ? -6.371 -20.188 -3.045 1 93 210 SER A N 1
ATOM 1642 C CA . SER A 1 210 ? -7.715 -19.625 -2.9 1 93 210 SER A CA 1
ATOM 1643 C C . SER A 1 210 ? -7.688 -18.109 -2.926 1 93 210 SER A C 1
ATOM 1645 O O . SER A 1 210 ? -6.676 -17.484 -2.582 1 93 210 SER A O 1
ATOM 1647 N N . PRO A 1 211 ? -8.82 -17.531 -3.369 1 95.06 211 PRO A N 1
ATOM 1648 C CA . PRO A 1 211 ? -8.875 -16.078 -3.361 1 95.06 211 PRO A CA 1
ATOM 1649 C C . PRO A 1 211 ? -8.609 -15.477 -1.98 1 95.06 211 PRO A C 1
ATOM 1651 O O . PRO A 1 211 ? -7.949 -14.445 -1.868 1 95.06 211 PRO A O 1
ATOM 1654 N N . GLN A 1 212 ? -9.086 -16.094 -0.967 1 92.06 212 GLN A N 1
ATOM 1655 C CA . GLN A 1 212 ? -8.859 -15.617 0.394 1 92.06 212 GLN A CA 1
ATOM 1656 C C . GLN A 1 212 ? -7.375 -15.648 0.746 1 92.06 212 GLN A C 1
ATOM 1658 O O . GLN A 1 212 ? -6.836 -14.672 1.274 1 92.06 212 GLN A O 1
ATOM 1663 N N . GLU A 1 213 ? -6.809 -16.781 0.441 1 92 213 GLU A N 1
ATOM 1664 C CA . GLU A 1 213 ? -5.379 -16.906 0.701 1 92 213 GLU A CA 1
ATOM 1665 C C . GLU A 1 213 ? -4.57 -15.93 -0.135 1 92 213 GLU A C 1
ATOM 1667 O O . GLU A 1 213 ? -3.58 -15.367 0.341 1 92 213 GLU A O 1
ATOM 1672 N N . ALA A 1 214 ? -5.008 -15.773 -1.383 1 96.19 214 ALA A N 1
ATOM 1673 C CA . ALA A 1 214 ? -4.34 -14.805 -2.252 1 96.19 214 ALA A CA 1
ATOM 1674 C C . ALA A 1 214 ? -4.367 -13.406 -1.643 1 96.19 214 ALA A C 1
ATOM 1676 O O . ALA A 1 214 ? -3.355 -12.703 -1.635 1 96.19 214 ALA A O 1
ATOM 1677 N N . LEU A 1 215 ? -5.512 -13.023 -1.154 1 95.75 215 LEU A N 1
ATOM 1678 C CA . LEU A 1 215 ? -5.672 -11.711 -0.528 1 95.75 215 LEU A CA 1
ATOM 1679 C C . LEU A 1 215 ? -4.789 -11.594 0.711 1 95.75 215 LEU A C 1
ATOM 1681 O O . LEU A 1 215 ? -4.152 -10.562 0.925 1 95.75 215 LEU A O 1
ATOM 1685 N N . HIS A 1 216 ? -4.758 -12.617 1.457 1 93.38 216 HIS A N 1
ATOM 1686 C CA . HIS A 1 216 ? -3.922 -12.656 2.65 1 93.38 216 HIS A CA 1
ATOM 1687 C C . HIS A 1 216 ? -2.449 -12.469 2.299 1 93.38 216 HIS A C 1
ATOM 1689 O O . HIS A 1 216 ? -1.758 -11.664 2.924 1 93.38 216 HIS A O 1
ATOM 1695 N N . GLN A 1 217 ? -2.029 -13.188 1.351 1 94.12 217 GLN A N 1
ATOM 1696 C CA . GLN A 1 217 ? -0.632 -13.102 0.938 1 94.12 217 GLN A CA 1
ATOM 1697 C C . GLN A 1 217 ? -0.302 -11.719 0.386 1 94.12 217 GLN A C 1
ATOM 1699 O O . GLN A 1 217 ? 0.772 -11.18 0.655 1 94.12 217 GLN A O 1
ATOM 1704 N N . ALA A 1 218 ? -1.216 -11.242 -0.399 1 96.75 218 ALA A N 1
ATOM 1705 C CA . ALA A 1 218 ? -1.004 -9.906 -0.952 1 96.75 218 ALA A CA 1
ATOM 1706 C C . ALA A 1 218 ? -0.843 -8.875 0.159 1 96.75 218 ALA A C 1
ATOM 1708 O O . ALA A 1 218 ? 0.043 -8.016 0.096 1 96.75 218 ALA A O 1
ATOM 1709 N N . ALA A 1 219 ? -1.711 -8.914 1.141 1 94.69 219 ALA A N 1
ATOM 1710 C CA . ALA A 1 219 ? -1.636 -8.008 2.281 1 94.69 219 ALA A CA 1
ATOM 1711 C C . ALA A 1 219 ? -0.3 -8.148 3.006 1 94.69 219 ALA A C 1
ATOM 1713 O O . ALA A 1 219 ? 0.299 -7.148 3.414 1 94.69 219 ALA A O 1
ATOM 1714 N N . ARG A 1 220 ? 0.113 -9.344 3.148 1 93.38 220 ARG A N 1
ATOM 1715 C CA . ARG A 1 220 ? 1.392 -9.609 3.801 1 93.38 220 ARG A CA 1
ATOM 1716 C C . ARG A 1 220 ? 2.545 -8.984 3.021 1 93.38 220 ARG A C 1
ATOM 1718 O O . ARG A 1 220 ? 3.443 -8.383 3.613 1 93.38 220 ARG A O 1
ATOM 1725 N N . ILE A 1 221 ? 2.533 -9.188 1.765 1 94.88 221 ILE A N 1
ATOM 1726 C CA . ILE A 1 221 ? 3.576 -8.641 0.905 1 94.88 221 ILE A CA 1
ATOM 1727 C C . ILE A 1 221 ? 3.607 -7.117 1.037 1 94.88 221 ILE A C 1
ATOM 1729 O O . ILE A 1 221 ? 4.672 -6.527 1.234 1 94.88 221 ILE A O 1
ATOM 1733 N N . LEU A 1 222 ? 2.48 -6.523 0.972 1 95.75 222 LEU A N 1
ATOM 1734 C CA . LEU A 1 222 ? 2.393 -5.07 1.063 1 95.75 222 LEU A CA 1
ATOM 1735 C C . LEU A 1 222 ? 2.871 -4.582 2.426 1 95.75 222 LEU A C 1
ATOM 1737 O O . LEU A 1 222 ? 3.623 -3.607 2.512 1 95.75 222 LEU A O 1
ATOM 1741 N N . THR A 1 223 ? 2.449 -5.176 3.471 1 92.31 223 THR A N 1
ATOM 1742 C CA . THR A 1 223 ? 2.902 -4.812 4.809 1 92.31 223 THR A CA 1
ATOM 1743 C C . THR A 1 223 ? 4.418 -4.938 4.918 1 92.31 223 THR A C 1
ATOM 1745 O O . THR A 1 223 ? 5.078 -4.078 5.508 1 92.31 223 THR A O 1
ATOM 1748 N N . HIS A 1 224 ? 4.887 -5.941 4.316 1 91.25 224 HIS A N 1
ATOM 1749 C CA . HIS A 1 224 ? 6.328 -6.168 4.336 1 91.25 224 HIS A CA 1
ATOM 1750 C C . HIS A 1 224 ? 7.066 -5.07 3.582 1 91.25 224 HIS A C 1
ATOM 1752 O O . HIS A 1 224 ? 8.164 -4.672 3.975 1 91.25 224 HIS A O 1
ATOM 1758 N N . TRP A 1 225 ? 6.504 -4.66 2.465 1 92.88 225 TRP A N 1
ATOM 1759 C CA . TRP A 1 225 ? 7.121 -3.619 1.651 1 92.88 225 TRP A CA 1
ATOM 1760 C C . TRP A 1 225 ? 7.219 -2.309 2.426 1 92.88 225 TRP A C 1
ATOM 1762 O O . TRP A 1 225 ? 8.203 -1.577 2.299 1 92.88 225 TRP A O 1
ATOM 1772 N N . PHE A 1 226 ? 6.25 -2.008 3.264 1 93.75 226 PHE A N 1
ATOM 1773 C CA . PHE A 1 226 ? 6.184 -0.69 3.887 1 93.75 226 PHE A CA 1
ATOM 1774 C C . PHE A 1 226 ? 6.781 -0.724 5.289 1 93.75 226 PHE A C 1
ATOM 1776 O O . PHE A 1 226 ? 7.148 0.317 5.836 1 93.75 226 PHE A O 1
ATOM 1783 N N . ASN A 1 227 ? 6.918 -1.846 5.883 1 88.88 227 ASN A N 1
ATOM 1784 C CA . ASN A 1 227 ? 7.344 -1.986 7.27 1 88.88 227 ASN A CA 1
ATOM 1785 C C . ASN A 1 227 ? 8.734 -1.388 7.492 1 88.88 227 ASN A C 1
ATOM 1787 O O . ASN A 1 227 ? 8.961 -0.693 8.484 1 88.88 227 ASN A O 1
ATOM 1791 N N . PRO A 1 228 ? 9.625 -1.621 6.605 1 87.38 228 PRO A N 1
ATOM 1792 C CA . PRO A 1 228 ? 10.969 -1.086 6.832 1 87.38 228 PRO A CA 1
ATOM 1793 C C . PRO A 1 228 ? 10.992 0.439 6.898 1 87.38 228 PRO A C 1
ATOM 1795 O O . PRO A 1 228 ? 11.914 1.021 7.477 1 87.38 228 PRO A O 1
ATOM 1798 N N . LEU A 1 229 ? 10.086 1.093 6.27 1 90.19 229 LEU A N 1
ATOM 1799 C CA . LEU A 1 229 ? 10.039 2.551 6.246 1 90.19 229 LEU A CA 1
ATOM 1800 C C . LEU A 1 229 ? 9.578 3.1 7.594 1 90.19 229 LEU A C 1
ATOM 1802 O O . LEU A 1 229 ? 9.742 4.289 7.875 1 90.19 229 LEU A O 1
ATOM 1806 N N . GLN A 1 230 ? 8.93 2.225 8.352 1 83.25 230 GLN A N 1
ATOM 1807 C CA . GLN A 1 230 ? 8.469 2.631 9.68 1 83.25 230 GLN A CA 1
ATOM 1808 C C . GLN A 1 230 ? 9.633 2.686 10.672 1 83.25 230 GLN A C 1
ATOM 1810 O O . GLN A 1 230 ? 9.594 3.451 11.633 1 83.25 230 GLN A O 1
ATOM 1815 N N . THR A 1 231 ? 10.469 1.676 10.586 1 66 231 THR A N 1
ATOM 1816 C CA . THR A 1 231 ? 11.539 1.527 11.555 1 66 231 THR A CA 1
ATOM 1817 C C . THR A 1 231 ? 12.773 2.314 11.125 1 66 231 THR A C 1
ATOM 1819 O O . THR A 1 231 ? 13.859 2.129 11.68 1 66 231 THR A O 1
ATOM 1822 N N . LEU A 1 232 ? 12.578 2.922 10.031 1 56.88 232 LEU A N 1
ATOM 1823 C CA . LEU A 1 232 ? 13.758 3.559 9.461 1 56.88 232 LEU A CA 1
ATOM 1824 C C . LEU A 1 232 ? 14.539 4.32 10.523 1 56.88 232 LEU A C 1
ATOM 1826 O O . LEU A 1 232 ? 13.984 5.191 11.203 1 56.88 232 LEU A O 1
ATOM 1830 N N . GLU A 1 233 ? 15.258 3.602 11.328 1 51.31 233 GLU A N 1
ATOM 1831 C CA . GLU A 1 233 ? 16.406 4.355 11.812 1 51.31 233 GLU A CA 1
ATOM 1832 C C . GLU A 1 233 ? 17.094 5.109 10.672 1 51.31 233 GLU A C 1
ATOM 1834 O O . GLU A 1 233 ? 17.562 4.496 9.711 1 51.31 233 GLU A O 1
ATOM 1839 N N . TRP A 1 234 ? 16.359 6.094 10.211 1 46.22 234 TRP A N 1
ATOM 1840 C CA . TRP A 1 234 ? 16.922 6.902 9.133 1 46.22 234 TRP A CA 1
ATOM 1841 C C . TRP A 1 234 ? 18.438 6.91 9.188 1 46.22 234 TRP A C 1
ATOM 1843 O O . TRP A 1 234 ? 19.031 7.285 10.203 1 46.22 234 TRP A O 1
ATOM 1853 N N . LYS A 1 235 ? 19 5.855 8.836 1 38.88 235 LYS A N 1
ATOM 1854 C CA . LYS A 1 235 ? 20.453 6.008 8.703 1 38.88 235 LYS A CA 1
ATOM 1855 C C . LYS A 1 235 ? 20.812 7.367 8.102 1 38.88 235 LYS A C 1
ATOM 1857 O O . LYS A 1 235 ? 20.453 7.656 6.957 1 38.88 235 LYS A O 1
ATOM 1862 N N . THR A 1 236 ? 20.297 8.43 8.719 1 35.34 236 THR A N 1
ATOM 1863 C CA . THR A 1 236 ? 21.047 9.602 8.281 1 35.34 236 THR A CA 1
ATOM 1864 C C . THR A 1 236 ? 22.406 9.203 7.715 1 35.34 236 THR A C 1
ATOM 1866 O O . THR A 1 236 ? 23.156 8.461 8.359 1 35.34 236 THR A O 1
ATOM 1869 N N . SER A 1 237 ? 22.359 8.891 6.492 1 34.25 237 SER A N 1
ATOM 1870 C CA . SER A 1 237 ? 23.703 8.695 5.98 1 34.25 237 SER A CA 1
ATOM 1871 C C . SER A 1 237 ? 24.75 9.391 6.859 1 34.25 237 SER A C 1
ATOM 1873 O O . SER A 1 237 ? 25.938 9.32 6.582 1 34.25 237 SER A O 1
ATOM 1875 N N . HIS A 1 238 ? 24.203 10.234 7.75 1 32.5 238 HIS A N 1
ATOM 1876 C CA . HIS A 1 238 ? 25.297 10.703 8.609 1 32.5 238 HIS A CA 1
ATOM 1877 C C . HIS A 1 238 ? 25.734 9.609 9.578 1 32.5 238 HIS A C 1
ATOM 1879 O O . HIS A 1 238 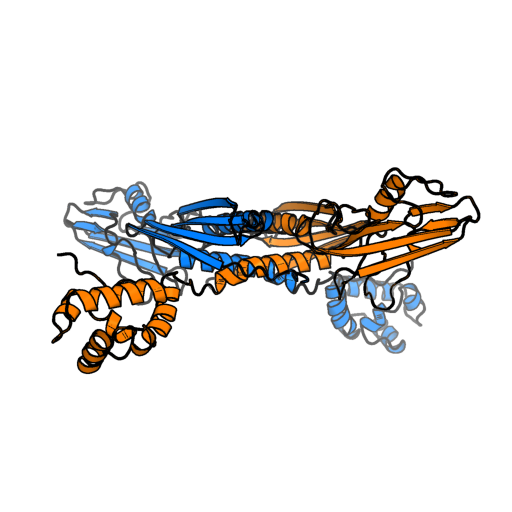? 26.719 9.773 10.305 1 32.5 238 HIS A O 1
ATOM 1885 N N . THR A 1 239 ? 24.859 8.641 9.883 1 30.52 239 THR A N 1
ATOM 1886 C CA . THR A 1 239 ? 25.266 7.742 10.961 1 30.52 239 THR A CA 1
ATOM 1887 C C . THR A 1 239 ? 26.203 6.66 10.438 1 30.52 239 THR A C 1
ATOM 1889 O O . THR A 1 239 ? 26.812 5.934 11.219 1 30.52 239 THR A O 1
ATOM 1892 N N . LYS A 1 240 ? 25.953 6.055 9.281 1 34.56 240 LYS A N 1
ATOM 1893 C CA . LYS A 1 240 ? 27.141 5.23 9.047 1 34.56 240 LYS A CA 1
ATOM 1894 C C . LYS A 1 240 ? 28.422 6 9.375 1 34.56 240 LYS A C 1
ATOM 1896 O O . LYS A 1 240 ? 29.469 5.402 9.617 1 34.56 240 LYS A O 1
ATOM 1901 N N . ASN A 1 241 ? 28.234 7.258 9.109 1 31.78 241 ASN A N 1
ATOM 1902 C CA . ASN A 1 241 ? 29.391 8.031 9.57 1 31.78 241 ASN A CA 1
ATOM 1903 C C . ASN A 1 241 ? 29.422 8.141 11.094 1 31.78 241 ASN A C 1
ATOM 1905 O O . ASN A 1 241 ? 30.484 8.289 11.688 1 31.78 241 ASN A O 1
ATOM 1909 N N . GLU A 1 242 ? 28.156 8.094 11.711 1 33.28 242 GLU A N 1
ATOM 1910 C CA . GLU A 1 242 ? 28.375 8.164 13.156 1 33.28 242 GLU A CA 1
ATOM 1911 C C . GLU A 1 242 ? 28.734 6.793 13.719 1 33.28 242 GLU A C 1
ATOM 1913 O O . GLU A 1 242 ? 29.562 6.688 14.633 1 33.28 242 GLU A O 1
ATOM 1918 N N . GLN A 1 243 ? 28.031 5.719 13.422 1 35.34 243 GLN A N 1
ATOM 1919 C CA . GLN A 1 243 ? 28.547 4.469 13.961 1 35.34 243 GLN A CA 1
ATOM 1920 C C . GLN A 1 243 ? 29.891 4.113 13.328 1 35.34 243 GLN A C 1
ATOM 1922 O O . GLN A 1 243 ? 30.781 3.57 13.992 1 35.34 243 GLN A O 1
ATOM 1927 N N . THR A 1 244 ? 29.938 4.086 12.047 1 36.09 244 THR A N 1
ATOM 1928 C CA . THR A 1 244 ? 31.297 4.051 11.523 1 36.09 244 THR A CA 1
ATOM 1929 C C . THR A 1 244 ? 32.125 5.211 12.07 1 36.09 244 THR A C 1
ATOM 1931 O O . THR A 1 244 ? 33.312 5.043 12.398 1 36.09 244 THR A O 1
ATOM 1934 N N . MET A 1 245 ? 31.422 6.246 12.305 1 35.81 245 MET A N 1
ATOM 1935 C CA . MET A 1 245 ? 32.094 7.293 13.078 1 35.81 245 MET A CA 1
ATOM 1936 C C . MET A 1 245 ? 32.125 6.934 14.562 1 35.81 245 MET A C 1
ATOM 1938 O O . MET A 1 245 ? 33.094 7.262 15.258 1 35.81 245 MET A O 1
ATOM 1942 N N . ALA A 1 246 ? 31.047 6.414 15.094 1 41.47 246 ALA A N 1
ATOM 1943 C CA . ALA A 1 246 ? 31.156 5.914 16.469 1 41.47 246 ALA A CA 1
ATOM 1944 C C . ALA A 1 246 ? 32.062 4.684 16.531 1 41.47 246 ALA A C 1
ATOM 1946 O O . ALA A 1 246 ? 32.875 4.551 17.453 1 41.47 246 ALA A O 1
ATOM 1947 N N . GLN A 1 247 ? 31.844 3.715 15.766 1 44.44 247 GLN A N 1
ATOM 1948 C CA . GLN A 1 247 ? 32.812 2.629 15.695 1 44.44 247 GLN A CA 1
ATOM 1949 C C . GLN A 1 247 ? 34.156 3.133 15.203 1 44.44 247 GLN A C 1
ATOM 1951 O O . GLN A 1 247 ? 35.219 2.67 15.664 1 44.44 247 GLN A O 1
ATOM 1956 N N . LEU A 1 248 ? 34.094 4.008 14.273 1 45.91 248 LEU A N 1
ATOM 1957 C CA . LEU A 1 248 ? 35.281 4.734 13.836 1 45.91 248 LEU A CA 1
ATOM 1958 C C . LEU A 1 248 ? 35.719 5.73 14.898 1 45.91 248 LEU A C 1
ATOM 1960 O O . LEU A 1 248 ? 36.938 5.934 15.094 1 45.91 248 LEU A O 1
ATOM 1964 N N . SER A 1 249 ? 34.719 6.25 15.516 1 48.97 249 SER A N 1
ATOM 1965 C CA . SER A 1 249 ? 35.062 7.109 16.641 1 48.97 249 SER A CA 1
ATOM 1966 C C . SER A 1 249 ? 35.719 6.316 17.766 1 48.97 249 SER A C 1
ATOM 1968 O O . SER A 1 249 ? 36.656 6.812 18.422 1 48.97 249 SER A O 1
ATOM 1970 N N . ASN A 1 250 ? 35.281 5.062 17.875 1 58.06 250 ASN A N 1
ATOM 1971 C CA . ASN A 1 250 ? 35.906 4.242 18.906 1 58.06 250 ASN A CA 1
ATOM 1972 C C . ASN A 1 250 ? 37.094 3.455 18.344 1 58.06 250 ASN A C 1
ATOM 1974 O O . ASN A 1 250 ? 37.719 2.68 19.078 1 58.06 250 ASN A O 1
ATOM 1978 N N . MET A 1 251 ? 37.375 3.568 17.203 1 66.94 251 MET A N 1
ATOM 1979 C CA . MET A 1 251 ? 38.562 2.93 16.625 1 66.94 251 MET A CA 1
ATOM 1980 C C . MET A 1 251 ? 39.844 3.586 17.141 1 66.94 251 MET A C 1
ATOM 1982 O O . MET A 1 251 ? 39.906 4.809 17.266 1 66.94 251 MET A O 1
ATOM 1986 N N . LEU A 1 252 ? 40.625 2.791 17.625 1 73.06 252 LEU A N 1
ATOM 1987 C CA . LEU A 1 252 ? 41.906 3.297 18.125 1 73.06 252 LEU A CA 1
ATOM 1988 C C . LEU A 1 252 ? 42.781 3.793 17 1 73.06 252 LEU A C 1
ATOM 1990 O O . LEU A 1 252 ? 42.719 3.285 15.875 1 73.06 252 LEU A O 1
ATOM 1994 N N . ILE A 1 253 ? 43.406 4.816 17.156 1 77.5 253 ILE A N 1
ATOM 1995 C CA . ILE A 1 253 ? 44.281 5.398 16.141 1 77.5 253 ILE A CA 1
ATOM 1996 C C . ILE A 1 253 ? 45.312 4.359 15.672 1 77.5 253 ILE A C 1
ATOM 1998 O O . ILE A 1 253 ? 45.844 4.465 14.57 1 77.5 253 ILE A O 1
ATOM 2002 N N . GLU A 1 254 ? 45.406 3.277 16.5 1 79.12 254 GLU A N 1
ATOM 2003 C CA . GLU A 1 254 ? 46.312 2.178 16.172 1 79.12 254 GLU A CA 1
ATOM 2004 C C . GLU A 1 254 ? 45.844 1.406 14.953 1 79.12 254 GLU A C 1
ATOM 2006 O O . GLU A 1 254 ? 46.625 0.816 14.227 1 79.12 254 GLU A O 1
ATOM 2011 N N . GLU A 1 255 ? 44.656 1.6 14.641 1 77.94 255 GLU A N 1
ATOM 2012 C CA . GLU A 1 255 ? 44.062 0.817 13.57 1 77.94 255 GLU A CA 1
ATOM 2013 C C . GLU A 1 255 ? 44.125 1.564 12.234 1 77.94 255 GLU A C 1
ATOM 2015 O O . GLU A 1 255 ? 43.812 1.001 11.188 1 77.94 255 GLU A O 1
ATOM 2020 N N . LEU A 1 256 ? 44.438 2.705 12.148 1 78.31 256 LEU A N 1
ATOM 2021 C CA . LEU A 1 256 ? 44.531 3.541 10.953 1 78.31 256 LEU A CA 1
ATOM 2022 C C . LEU A 1 256 ? 45.812 3.301 10.195 1 78.31 256 LEU A C 1
ATOM 2024 O O . LEU A 1 256 ? 45.969 3.785 9.07 1 78.31 256 LEU A O 1
ATOM 2028 N N . ASP A 1 257 ? 46.625 2.439 10.586 1 79 257 ASP A N 1
ATOM 2029 C CA . ASP A 1 257 ? 47.906 2.082 9.984 1 79 257 ASP A CA 1
ATOM 2030 C C . ASP A 1 257 ? 48.719 3.33 9.633 1 79 257 ASP A C 1
ATOM 2032 O O . ASP A 1 257 ? 49.094 3.529 8.477 1 79 257 ASP A O 1
ATOM 2036 N N . LEU A 1 258 ? 48.875 4.141 10.562 1 80.69 258 LEU A N 1
ATOM 2037 C CA . LEU A 1 258 ? 49.656 5.363 10.398 1 80.69 258 LEU A CA 1
ATOM 2038 C C . LEU A 1 258 ? 51.156 5.086 10.586 1 80.69 258 LEU A C 1
ATOM 2040 O O . LEU A 1 258 ? 51.531 4.047 11.141 1 80.69 258 LEU A O 1
ATOM 2044 N N . SER A 1 259 ? 51.938 5.957 10.07 1 82 259 SER A N 1
ATOM 2045 C CA . SER A 1 259 ? 53.375 5.871 10.32 1 82 259 SER A CA 1
ATOM 2046 C C . SER A 1 259 ? 53.688 6.02 11.805 1 82 259 SER A C 1
ATOM 2048 O O . SER A 1 259 ? 52.875 6.574 12.555 1 82 259 SER A O 1
ATOM 2050 N N . VAL A 1 260 ? 54.844 5.453 12.203 1 83.31 260 VAL A N 1
ATOM 2051 C CA . VAL A 1 260 ? 55.312 5.508 13.594 1 83.31 260 VAL A CA 1
ATOM 2052 C C . VAL A 1 260 ? 55.312 6.957 14.07 1 83.31 260 VAL A C 1
ATOM 2054 O O . VAL A 1 260 ? 54.938 7.254 15.203 1 83.31 260 VAL A O 1
ATOM 2057 N N . ARG A 1 261 ? 55.656 7.852 13.211 1 81.56 261 ARG A N 1
ATOM 2058 C CA . ARG A 1 261 ? 55.75 9.258 13.57 1 81.56 261 ARG A CA 1
ATOM 2059 C C . ARG A 1 261 ? 54.375 9.859 13.828 1 81.56 261 ARG A C 1
ATOM 2061 O O . ARG A 1 261 ? 54.156 10.523 14.836 1 81.56 261 ARG A O 1
ATOM 2068 N N . ALA A 1 262 ? 53.438 9.609 12.945 1 85.56 262 ALA A N 1
ATOM 2069 C CA . ALA A 1 262 ? 52.094 10.148 13.07 1 85.56 262 ALA A CA 1
ATOM 2070 C C . ALA A 1 262 ? 51.375 9.547 14.281 1 85.56 262 ALA A C 1
ATOM 2072 O O . ALA A 1 262 ? 50.719 10.266 15.031 1 85.56 262 ALA A O 1
ATOM 2073 N N . TYR A 1 263 ? 51.594 8.352 14.523 1 86 263 TYR A N 1
ATOM 2074 C CA . TYR A 1 263 ? 50.969 7.645 15.641 1 86 263 TYR A CA 1
ATOM 2075 C C . TYR A 1 263 ? 51.5 8.18 16.969 1 86 263 TYR A C 1
ATOM 2077 O O . TYR A 1 263 ? 50.688 8.453 17.875 1 86 263 TYR A O 1
ATOM 2085 N N . ASN A 1 264 ? 52.812 8.281 17.156 1 83.94 264 ASN A N 1
ATOM 2086 C CA . ASN A 1 264 ? 53.438 8.75 18.406 1 83.94 264 ASN A CA 1
ATOM 2087 C C . ASN A 1 264 ? 53 10.188 18.703 1 83.94 264 ASN A C 1
ATOM 2089 O O . ASN A 1 264 ? 52.781 10.531 19.875 1 83.94 264 ASN A O 1
ATOM 2093 N N . CYS A 1 265 ? 52.812 11 17.688 1 86.56 265 CYS A N 1
ATOM 2094 C CA . CYS A 1 265 ? 52.375 12.383 17.891 1 86.56 265 CYS A CA 1
ATOM 2095 C C . CYS A 1 265 ? 50.969 12.445 18.391 1 86.56 265 CYS A C 1
ATOM 2097 O O . CYS A 1 265 ? 50.656 13.211 19.312 1 86.56 265 CYS A O 1
ATOM 2099 N N . LEU A 1 266 ? 50.156 11.617 17.844 1 87.56 266 LEU A N 1
ATOM 2100 C CA . LEU A 1 266 ? 48.75 11.586 18.266 1 87.56 266 LEU A CA 1
ATOM 2101 C C . LEU A 1 266 ? 48.625 11.008 19.656 1 87.56 266 LEU A C 1
ATOM 2103 O O . LEU A 1 266 ? 47.844 11.516 20.469 1 87.56 266 LEU A O 1
ATOM 2107 N N . LYS A 1 267 ? 49.438 10.023 19.922 1 82.44 267 LYS A N 1
ATOM 2108 C CA . LYS A 1 267 ? 49.406 9.406 21.234 1 82.44 267 LYS A CA 1
ATOM 2109 C C . LYS A 1 267 ? 49.906 10.375 22.312 1 82.44 267 LYS A C 1
ATOM 2111 O O . LYS A 1 267 ? 49.344 10.43 23.406 1 82.44 267 LYS A O 1
ATOM 2116 N N . ARG A 1 268 ? 50.844 11.18 22.047 1 84.12 268 ARG A N 1
ATOM 2117 C CA . ARG A 1 268 ? 51.375 12.188 22.969 1 84.12 268 ARG A CA 1
ATOM 2118 C C . ARG A 1 268 ? 50.344 13.297 23.188 1 84.12 268 ARG A C 1
ATOM 2120 O O . ARG A 1 268 ? 50.281 13.883 24.281 1 84.12 268 ARG A O 1
ATOM 2127 N N . ALA A 1 269 ? 49.531 13.547 22.188 1 83.31 269 ALA A N 1
ATOM 2128 C CA . ALA A 1 269 ? 48.5 14.578 22.281 1 83.31 269 ALA A CA 1
ATOM 2129 C C . ALA A 1 269 ? 47.219 14.023 22.922 1 83.31 269 ALA A C 1
ATOM 2131 O O . ALA A 1 269 ? 46.188 14.711 22.984 1 83.31 269 ALA A O 1
ATOM 2132 N N . GLN A 1 270 ? 47.312 12.82 23.359 1 82.19 270 GLN A N 1
ATOM 2133 C CA . GLN A 1 270 ? 46.219 12.117 24.047 1 82.19 270 GLN A CA 1
ATOM 2134 C C . GLN A 1 270 ? 45.031 11.875 23.125 1 82.19 270 GLN A C 1
ATOM 2136 O O . GLN A 1 270 ? 43.875 11.898 23.578 1 82.19 270 GLN A O 1
ATOM 2141 N N . ILE A 1 271 ? 45.312 11.742 21.984 1 84.31 271 ILE A N 1
ATOM 2142 C CA . ILE A 1 271 ? 44.312 11.336 21 1 84.31 271 ILE A CA 1
ATOM 2143 C C . ILE A 1 271 ? 44.375 9.82 20.797 1 84.31 271 ILE A C 1
ATOM 2145 O O . ILE A 1 271 ? 45.344 9.305 20.25 1 84.31 271 ILE A O 1
ATOM 2149 N N . HIS A 1 272 ? 43.438 9.125 21.25 1 81.38 272 HIS A N 1
ATOM 2150 C CA . HIS A 1 272 ? 43.531 7.672 21.281 1 81.38 272 HIS A CA 1
ATOM 2151 C C . HIS A 1 272 ? 42.5 7.039 20.328 1 81.38 272 HIS A C 1
ATOM 2153 O O . HIS A 1 272 ? 42.656 5.879 19.938 1 81.38 272 HIS A O 1
ATOM 2159 N N . SER A 1 273 ? 41.656 7.703 19.953 1 79.69 273 SER A N 1
ATOM 2160 C CA . SER A 1 273 ? 40.594 7.141 19.109 1 79.69 273 SER A CA 1
ATOM 2161 C C . SER A 1 273 ? 40.281 8.047 17.922 1 79.69 273 SER A C 1
ATOM 2163 O O . SER A 1 273 ? 40.625 9.227 17.938 1 79.69 273 SER A O 1
ATOM 2165 N N . VAL A 1 274 ? 39.656 7.445 16.953 1 80.06 274 VAL A N 1
ATOM 2166 C CA . VAL A 1 274 ? 39.25 8.203 15.781 1 80.06 274 VAL A CA 1
ATOM 2167 C C . VAL A 1 274 ? 38.25 9.281 16.172 1 80.06 274 VAL A C 1
ATOM 2169 O O . VAL A 1 274 ? 38.25 10.367 15.602 1 80.06 274 VAL A O 1
ATOM 2172 N N . ALA A 1 275 ? 37.656 8.992 17.203 1 75.88 275 ALA A N 1
ATOM 2173 C CA . ALA A 1 275 ? 36.719 9.977 17.734 1 75.88 275 ALA A CA 1
ATOM 2174 C C . ALA A 1 275 ? 37.438 11.203 18.266 1 75.88 275 ALA A C 1
ATOM 2176 O O . ALA A 1 275 ? 37 12.336 18.047 1 75.88 275 ALA A O 1
ATOM 2177 N N . ASP A 1 276 ? 38.469 10.984 18.969 1 77.5 276 ASP A N 1
ATOM 2178 C CA . ASP A 1 276 ? 39.312 12.055 19.484 1 77.5 276 ASP A CA 1
ATOM 2179 C C . ASP A 1 276 ? 39.906 12.875 18.344 1 77.5 276 ASP A C 1
ATOM 2181 O O . ASP A 1 276 ? 39.969 14.102 18.422 1 77.5 276 ASP A O 1
ATOM 2185 N N . LEU A 1 277 ? 40.219 12.141 17.328 1 80 277 LEU A N 1
ATOM 2186 C CA . LEU A 1 277 ? 40.875 12.727 16.172 1 80 277 LEU A CA 1
ATOM 2187 C C . LEU A 1 277 ? 39.938 13.648 15.406 1 80 277 LEU A C 1
ATOM 2189 O O . LEU A 1 277 ? 40.344 14.734 14.969 1 80 277 LEU A O 1
ATOM 2193 N N . MET A 1 278 ? 38.781 13.219 15.359 1 76.12 278 MET A N 1
ATOM 2194 C CA . MET A 1 278 ? 37.781 13.93 14.555 1 76.12 278 MET A CA 1
ATOM 2195 C C . MET A 1 278 ? 37.375 15.227 15.234 1 76.12 278 MET A C 1
ATOM 2197 O O . MET A 1 278 ? 36.719 16.062 14.617 1 76.12 278 MET A O 1
ATOM 2201 N N . GLN A 1 279 ? 37.781 15.43 16.422 1 73.56 279 GLN A N 1
ATOM 2202 C CA . GLN A 1 279 ? 37.5 16.656 17.172 1 73.56 279 GLN A CA 1
ATOM 2203 C C . GLN A 1 279 ? 38.5 17.75 16.812 1 73.56 279 GLN A C 1
ATOM 2205 O O . GLN A 1 279 ? 38.25 18.922 17.094 1 73.56 279 GLN A O 1
ATOM 2210 N N . TYR A 1 280 ? 39.531 17.359 16.219 1 77.56 280 TYR A N 1
ATOM 2211 C CA . TYR A 1 280 ? 40.594 18.297 15.875 1 77.56 280 TYR A CA 1
ATOM 2212 C C . TYR A 1 280 ? 40.5 18.703 14.406 1 77.56 280 TYR A C 1
ATOM 2214 O O . TYR A 1 280 ? 40.094 17.906 13.562 1 77.56 280 TYR A O 1
ATOM 2222 N N . THR A 1 281 ? 40.688 19.922 14.156 1 76.69 281 THR A N 1
ATOM 2223 C CA . THR A 1 281 ? 40.812 20.406 12.781 1 76.69 281 THR A CA 1
ATOM 2224 C C . THR A 1 281 ? 42.219 20.141 12.242 1 76.69 281 THR A C 1
ATOM 2226 O O . THR A 1 281 ? 43.125 19.875 13.008 1 76.69 281 THR A O 1
ATOM 2229 N N . GLN A 1 282 ? 42.312 20.219 10.867 1 79.5 282 GLN A N 1
ATOM 2230 C CA . GLN A 1 282 ? 43.625 20 10.234 1 79.5 282 GLN A CA 1
ATOM 2231 C C . GLN A 1 282 ? 44.656 21 10.766 1 79.5 282 GLN A C 1
ATOM 2233 O O . GLN A 1 282 ? 45.812 20.641 10.992 1 79.5 282 GLN A O 1
ATOM 2238 N N . GLU A 1 283 ? 44.125 22.172 11.07 1 79.69 283 GLU A N 1
ATOM 2239 C CA . GLU A 1 283 ? 45.031 23.219 11.57 1 79.69 283 GLU A CA 1
ATOM 2240 C C . GLU A 1 283 ? 45.469 22.938 13.008 1 79.69 283 GLU A C 1
ATOM 2242 O O . GLU A 1 283 ? 46.625 23.156 13.359 1 79.69 283 GLU A O 1
ATOM 2247 N N . GLU A 1 284 ? 44.562 22.359 13.773 1 81.94 284 GLU A N 1
ATOM 2248 C CA . GLU A 1 284 ? 44.844 22.016 15.164 1 81.94 284 GLU A CA 1
ATOM 2249 C C . GLU A 1 284 ? 45.844 20.859 15.25 1 81.94 284 GLU A C 1
ATOM 2251 O O . GLU A 1 284 ? 46.719 20.844 16.125 1 81.94 284 GLU A O 1
ATOM 2256 N N . LEU A 1 285 ? 45.781 20.047 14.312 1 84.31 285 LEU A N 1
ATOM 2257 C CA . LEU A 1 285 ? 46.688 18.906 14.281 1 84.31 285 LEU A CA 1
ATOM 2258 C C . LEU A 1 285 ? 48.062 19.344 13.844 1 84.31 285 LEU A C 1
ATOM 2260 O O . LEU A 1 285 ? 49.062 18.828 14.359 1 84.31 285 LEU A O 1
ATOM 2264 N N . LEU A 1 286 ? 48.031 20.328 12.984 1 83.06 286 LEU A N 1
ATOM 2265 C CA . LEU A 1 286 ? 49.312 20.875 12.523 1 83.06 286 LEU A CA 1
ATOM 2266 C C . LEU A 1 286 ? 50 21.625 13.641 1 83.06 286 LEU A C 1
ATOM 2268 O O . LEU A 1 286 ? 51.219 21.797 13.609 1 83.06 286 LEU A O 1
ATOM 2272 N N . ALA A 1 287 ? 49.219 21.969 14.641 1 81.56 287 ALA A N 1
ATOM 2273 C CA . ALA A 1 287 ? 49.781 22.719 15.758 1 81.56 287 ALA A CA 1
ATOM 2274 C C . ALA A 1 287 ? 50.438 21.781 16.781 1 81.56 287 ALA A C 1
ATOM 2276 O O . ALA A 1 287 ? 51.156 22.234 17.672 1 81.56 287 ALA A O 1
ATOM 2277 N N . LEU A 1 288 ? 50.188 20.531 16.672 1 81.69 288 LEU A N 1
ATOM 2278 C CA . LEU A 1 288 ? 50.781 19.562 17.578 1 81.69 288 LEU A CA 1
ATOM 2279 C C . LEU A 1 288 ? 52.281 19.453 17.359 1 81.69 288 LEU A C 1
ATOM 2281 O O . LEU A 1 288 ? 52.781 19.625 16.234 1 81.69 288 LEU A O 1
ATOM 2285 N N . LYS A 1 289 ? 53 19.281 18.391 1 82.06 289 LYS A N 1
ATOM 2286 C CA . LYS A 1 289 ? 54.469 19.188 18.344 1 82.06 289 LYS A CA 1
ATOM 2287 C C . LYS A 1 289 ? 54.906 18.016 17.469 1 82.06 289 LYS A C 1
ATOM 2289 O O . LYS A 1 289 ? 54.438 16.891 17.641 1 82.06 289 LYS A O 1
ATOM 2294 N N . ASN A 1 290 ? 55.75 18.156 16.391 1 79.56 290 ASN A N 1
ATOM 2295 C CA . ASN A 1 290 ? 56.344 17.172 15.5 1 79.56 290 ASN A CA 1
ATOM 2296 C C . ASN A 1 290 ? 55.312 16.531 14.578 1 79.56 290 ASN A C 1
ATOM 2298 O O . ASN A 1 290 ? 55.5 15.414 14.109 1 79.56 290 ASN A O 1
ATOM 2302 N N . PHE A 1 291 ? 54.125 17.172 14.43 1 82.5 291 PHE A N 1
ATOM 2303 C CA . PHE A 1 291 ? 53.094 16.703 13.523 1 82.5 291 PHE A CA 1
ATOM 2304 C C . PHE A 1 291 ? 53.031 17.562 12.273 1 82.5 291 PHE A C 1
ATOM 2306 O O . PHE A 1 291 ? 52.438 18.656 12.289 1 82.5 291 PHE A O 1
ATOM 2313 N N . GLY A 1 292 ? 53.719 17.266 11.289 1 82.81 292 GLY A N 1
ATOM 2314 C CA . GLY A 1 292 ? 53.875 18.062 10.086 1 82.81 292 GLY A CA 1
ATOM 2315 C C . GLY A 1 292 ? 52.781 17.797 9.055 1 82.81 292 GLY A C 1
ATOM 2316 O O . GLY A 1 292 ? 51.875 17.031 9.297 1 82.81 292 GLY A O 1
ATOM 2317 N N . GLN A 1 293 ? 53.031 18.5 7.891 1 85.19 293 GLN A N 1
ATOM 2318 C CA . GLN A 1 293 ? 52.062 18.422 6.781 1 85.19 293 GLN A CA 1
ATOM 2319 C C . GLN A 1 293 ? 51.969 16.984 6.254 1 85.19 293 GLN A C 1
ATOM 2321 O O . GLN A 1 293 ? 50.875 16.531 5.914 1 85.19 293 GLN A O 1
ATOM 2326 N N . LYS A 1 294 ? 52.969 16.281 6.293 1 85 294 LYS A N 1
ATOM 2327 C CA . LYS A 1 294 ? 52.969 14.914 5.801 1 85 294 LYS A CA 1
ATOM 2328 C C . LYS A 1 294 ? 52.125 14.008 6.703 1 85 294 LYS A C 1
ATOM 2330 O O . LYS A 1 294 ? 51.406 13.133 6.219 1 85 294 LYS A O 1
ATOM 2335 N N . SER A 1 295 ? 52.25 14.211 7.965 1 85.5 295 SER A N 1
ATOM 2336 C CA . SER A 1 295 ? 51.469 13.422 8.922 1 85.5 295 SER A CA 1
ATOM 2337 C C . SER A 1 295 ? 49.969 13.711 8.812 1 85.5 295 SER A C 1
ATOM 2339 O O . SER A 1 295 ? 49.156 12.797 8.898 1 85.5 295 SER A O 1
ATOM 2341 N N . VAL A 1 296 ? 49.656 14.93 8.602 1 85 296 VAL A N 1
ATOM 2342 C CA . VAL A 1 296 ? 48.25 15.312 8.406 1 85 296 VAL A CA 1
ATOM 2343 C C . VAL A 1 296 ? 47.719 14.656 7.141 1 85 296 VAL A C 1
ATOM 2345 O O . VAL A 1 296 ? 46.594 14.156 7.125 1 85 296 VAL A O 1
ATOM 2348 N N . GLU A 1 297 ? 48.469 14.711 6.176 1 84.44 297 GLU A N 1
ATOM 2349 C CA . GLU A 1 297 ? 48.062 14.078 4.922 1 84.44 297 GLU A CA 1
ATOM 2350 C C . GLU A 1 297 ? 47.875 12.57 5.102 1 84.44 297 GLU A C 1
ATOM 2352 O O . GLU A 1 297 ? 46.938 11.984 4.539 1 84.44 297 GLU A O 1
ATOM 2357 N N . GLU A 1 298 ? 48.719 11.945 5.816 1 86.62 298 GLU A N 1
ATOM 2358 C CA . GLU A 1 298 ? 48.625 10.523 6.113 1 86.62 298 GLU A CA 1
ATOM 2359 C C . GLU A 1 298 ? 47.312 10.219 6.863 1 86.62 298 GLU A C 1
ATOM 2361 O O . GLU A 1 298 ? 46.656 9.234 6.57 1 86.62 298 GLU A O 1
ATOM 2366 N N . VAL A 1 299 ? 47.031 11.016 7.773 1 83.94 299 VAL A N 1
ATOM 2367 C CA . VAL A 1 299 ? 45.812 10.852 8.562 1 83.94 299 VAL A CA 1
ATOM 2368 C C . VAL A 1 299 ? 44.594 11.039 7.664 1 83.94 299 VAL A C 1
ATOM 2370 O O . VAL A 1 299 ? 43.656 10.242 7.723 1 83.94 299 VAL A O 1
ATOM 2373 N N . ASN A 1 300 ? 44.625 12.062 6.914 1 80.94 300 ASN A N 1
ATOM 2374 C CA . ASN A 1 300 ? 43.531 12.305 5.988 1 80.94 300 ASN A CA 1
ATOM 2375 C C . ASN A 1 300 ? 43.344 11.148 5.012 1 80.94 300 ASN A C 1
ATOM 2377 O O . ASN A 1 300 ? 42.219 10.734 4.73 1 80.94 300 ASN A O 1
ATOM 2381 N N . LYS A 1 301 ? 44.406 10.703 4.48 1 81.12 301 LYS A N 1
ATOM 2382 C CA . LYS A 1 301 ? 44.375 9.562 3.574 1 81.12 301 LYS A CA 1
ATOM 2383 C C . LYS A 1 301 ? 43.844 8.32 4.277 1 81.12 301 LYS A C 1
ATOM 2385 O O . LYS A 1 301 ? 43.031 7.578 3.709 1 81.12 301 LYS A O 1
ATOM 2390 N N . ALA A 1 302 ? 44.344 8.078 5.449 1 79.81 302 ALA A N 1
ATOM 2391 C CA . ALA A 1 302 ? 43.875 6.926 6.215 1 79.81 302 ALA A CA 1
ATOM 2392 C C . ALA A 1 302 ? 42.375 7.039 6.547 1 79.81 302 ALA A C 1
ATOM 2394 O O . ALA A 1 302 ? 41.656 6.055 6.457 1 79.81 302 ALA A O 1
ATOM 2395 N N . LEU A 1 303 ? 42.062 8.164 6.914 1 78.12 303 LEU A N 1
ATOM 2396 C CA . LEU A 1 303 ? 40.656 8.414 7.219 1 78.12 303 LEU A CA 1
ATOM 2397 C C . LEU A 1 303 ? 39.812 8.266 5.969 1 78.12 303 LEU A C 1
ATOM 2399 O O . LEU A 1 303 ? 38.719 7.695 6.027 1 78.12 303 LEU A O 1
ATOM 2403 N N . GLU A 1 304 ? 40.25 8.766 4.902 1 76.56 304 GLU A N 1
ATOM 2404 C CA . GLU A 1 304 ? 39.562 8.648 3.627 1 76.56 304 GLU A CA 1
ATOM 2405 C C . GLU A 1 304 ? 39.469 7.188 3.176 1 76.56 304 GLU A C 1
ATOM 2407 O O . GLU A 1 304 ? 38.438 6.738 2.691 1 76.56 304 GLU A O 1
ATOM 2412 N N . GLN A 1 305 ? 40.531 6.477 3.26 1 74.12 305 GLN A N 1
ATOM 2413 C CA . GLN A 1 305 ? 40.625 5.098 2.791 1 74.12 305 GLN A CA 1
ATOM 2414 C C . GLN A 1 305 ? 39.812 4.16 3.68 1 74.12 305 GLN A C 1
ATOM 2416 O O . GLN A 1 305 ? 39.125 3.266 3.182 1 74.12 305 GLN A O 1
ATOM 2421 N N . LYS A 1 306 ? 40 4.41 4.945 1 70.5 306 LYS A N 1
ATOM 2422 C CA . LYS A 1 306 ? 39.406 3.436 5.852 1 70.5 306 LYS A CA 1
ATOM 2423 C C . LYS A 1 306 ? 38 3.869 6.285 1 70.5 306 LYS A C 1
ATOM 2425 O O . LYS A 1 306 ? 37.125 3.031 6.5 1 70.5 306 LYS A O 1
ATOM 2430 N N . LEU A 1 307 ? 37.938 5.098 6.348 1 66.75 307 LEU A N 1
ATOM 2431 C CA . LEU A 1 307 ? 36.719 5.555 7.004 1 66.75 307 LEU A CA 1
ATOM 2432 C C . LEU A 1 307 ? 35.906 6.465 6.082 1 66.75 307 LEU A C 1
ATOM 2434 O O . LEU A 1 307 ? 34.812 6.867 6.422 1 66.75 307 LEU A O 1
ATOM 2438 N N . HIS A 1 308 ? 36.438 6.652 4.965 1 64.19 308 HIS A N 1
ATOM 2439 C CA . HIS A 1 308 ? 35.844 7.504 3.941 1 64.19 308 HIS A CA 1
ATOM 2440 C C . HIS A 1 308 ? 35.375 8.836 4.531 1 64.19 308 HIS A C 1
ATOM 2442 O O . HIS A 1 308 ? 34.344 9.352 4.156 1 64.19 308 HIS A O 1
ATOM 2448 N N . CYS A 1 309 ? 36.188 9.258 5.445 1 64.12 309 CYS A N 1
ATOM 2449 C CA . CYS A 1 309 ? 35.938 10.562 6.047 1 64.12 309 CYS A CA 1
ATOM 2450 C C . CYS A 1 309 ? 37.188 11.445 5.941 1 64.12 309 CYS A C 1
ATOM 2452 O O . CYS A 1 309 ? 38.281 10.945 5.656 1 64.12 309 CYS A O 1
ATOM 2454 N N . GLN A 1 310 ? 36.938 12.867 5.926 1 66.12 310 GLN A N 1
ATOM 2455 C CA . GLN A 1 310 ? 38.031 13.82 5.941 1 66.12 310 GLN A CA 1
ATOM 2456 C C . GLN A 1 310 ? 37.969 14.734 7.164 1 66.12 310 GLN A C 1
ATOM 2458 O O . GLN A 1 310 ? 36.875 14.977 7.691 1 66.12 310 GLN A O 1
ATOM 2463 N N . LEU A 1 311 ? 39.062 15 7.715 1 69 311 LEU A N 1
ATOM 2464 C CA . LEU A 1 311 ? 39.156 15.977 8.797 1 69 311 LEU A CA 1
ATOM 2465 C C . LEU A 1 311 ? 38.594 17.328 8.359 1 69 311 LEU A C 1
ATOM 2467 O O . LEU A 1 311 ? 38.688 17.688 7.184 1 69 311 LEU A O 1
ATOM 2471 N N . LYS A 1 312 ? 37.781 17.906 9.234 1 59.72 312 LYS A N 1
ATOM 2472 C CA . LYS A 1 312 ? 37.219 19.234 8.953 1 59.72 312 LYS A CA 1
ATOM 2473 C C . LYS A 1 312 ? 38.312 20.234 8.641 1 59.72 312 LYS A C 1
ATOM 2475 O O . LYS A 1 312 ? 39.344 20.312 9.344 1 59.72 312 LYS A O 1
ATOM 2480 N N . LYS A 1 313 ? 38.25 20.75 7.406 1 54.94 313 LYS A N 1
ATOM 2481 C CA . LYS A 1 313 ? 39.125 21.875 7.074 1 54.94 313 LYS A CA 1
ATOM 2482 C C . LYS A 1 313 ? 38.531 23.203 7.516 1 54.94 313 LYS A C 1
ATOM 2484 O O . LYS A 1 313 ? 37.312 23.438 7.336 1 54.94 313 LYS A O 1
ATOM 2489 N N . TYR A 1 314 ? 38.812 23.812 8.523 1 43.31 314 TYR A N 1
ATOM 2490 C CA . TYR A 1 314 ? 38.406 25.203 8.617 1 43.31 314 TYR A CA 1
ATOM 2491 C C . TYR A 1 314 ? 38.812 25.984 7.371 1 43.31 314 TYR A C 1
ATOM 2493 O O . TYR A 1 314 ? 39.969 25.969 6.965 1 43.31 314 TYR A O 1
ATOM 2501 N N . VAL A 1 315 ? 37.969 26.016 6.336 1 35.56 315 VAL A N 1
ATOM 2502 C CA . VAL A 1 315 ? 38.219 27.094 5.383 1 35.56 315 VAL A CA 1
ATOM 2503 C C . VAL A 1 315 ? 38.312 28.422 6.117 1 35.56 315 VAL A C 1
ATOM 2505 O O . VAL A 1 315 ? 37.406 28.75 6.914 1 35.56 315 VAL A O 1
ATOM 2508 N N . ASP A 1 316 ? 39.25 29.156 5.992 1 33.88 316 ASP A N 1
ATOM 2509 C CA . ASP A 1 316 ? 39.312 30.609 6.18 1 33.88 316 ASP A CA 1
ATOM 2510 C C . ASP A 1 316 ? 38.125 31.281 5.48 1 33.88 316 ASP A C 1
ATOM 2512 O O . ASP A 1 316 ? 37.781 30.938 4.355 1 33.88 316 ASP A O 1
ATOM 2516 N N . MET B 1 1 ? 20.391 -22.672 -3.082 1 19.88 1 MET B N 1
ATOM 2517 C CA . MET B 1 1 ? 20.047 -21.938 -1.87 1 19.88 1 MET B CA 1
ATOM 2518 C C . MET B 1 1 ? 18.859 -21.031 -2.111 1 19.88 1 MET B C 1
ATOM 2520 O O . MET B 1 1 ? 18.922 -20.125 -2.945 1 19.88 1 MET B O 1
ATOM 2524 N N . CYS B 1 2 ? 17.656 -21.484 -2.289 1 27.06 2 CYS B N 1
ATOM 2525 C CA . CYS B 1 2 ? 16.422 -21.016 -2.891 1 27.06 2 CYS B CA 1
ATOM 2526 C C . CYS B 1 2 ? 15.945 -19.734 -2.23 1 27.06 2 CYS B C 1
ATOM 2528 O O . CYS B 1 2 ? 15.672 -19.703 -1.027 1 27.06 2 CYS B O 1
ATOM 2530 N N . MET B 1 3 ? 16.656 -18.656 -2.527 1 29.98 3 MET B N 1
ATOM 2531 C CA . MET B 1 3 ? 16.5 -17.344 -1.901 1 29.98 3 MET B CA 1
ATOM 2532 C C . MET B 1 3 ? 15.023 -17 -1.72 1 29.98 3 MET B C 1
ATOM 2534 O O . MET B 1 3 ? 14.273 -16.938 -2.693 1 29.98 3 MET B O 1
ATOM 2538 N N . SER B 1 4 ? 14.367 -17.547 -0.86 1 35.22 4 SER B N 1
ATOM 2539 C CA . SER B 1 4 ? 13.055 -17.219 -0.325 1 35.22 4 SER B CA 1
ATOM 2540 C C . SER B 1 4 ? 12.773 -15.719 -0.444 1 35.22 4 SER B C 1
ATOM 2542 O O . SER B 1 4 ? 13.57 -14.898 0.016 1 35.22 4 SER B O 1
ATOM 2544 N N . GLN B 1 5 ? 12.227 -15.297 -1.521 1 37.38 5 GLN B N 1
ATOM 2545 C CA . GLN B 1 5 ? 12.242 -13.977 -2.139 1 37.38 5 GLN B CA 1
ATOM 2546 C C . GLN B 1 5 ? 11.961 -12.883 -1.111 1 37.38 5 GLN B C 1
ATOM 2548 O O . GLN B 1 5 ? 11.852 -11.711 -1.462 1 37.38 5 GLN B O 1
ATOM 2553 N N . PHE B 1 6 ? 11.375 -13.195 0.02 1 42.16 6 PHE B N 1
ATOM 2554 C CA . PHE B 1 6 ? 10.969 -11.906 0.562 1 42.16 6 PHE B CA 1
ATOM 2555 C C . PHE B 1 6 ? 12.188 -11.047 0.88 1 42.16 6 PHE B C 1
ATOM 2557 O O . PHE B 1 6 ? 12.062 -9.961 1.456 1 42.16 6 PHE B O 1
ATOM 2564 N N . PRO B 1 7 ? 13.391 -11.531 0.774 1 43.03 7 PRO B N 1
ATOM 2565 C CA . PRO B 1 7 ? 14.281 -10.742 1.629 1 43.03 7 PRO B CA 1
ATOM 2566 C C . PRO B 1 7 ? 14.43 -9.305 1.149 1 43.03 7 PRO B C 1
ATOM 2568 O O . PRO B 1 7 ? 15.336 -8.594 1.588 1 43.03 7 PRO B O 1
ATOM 2571 N N . ILE B 1 8 ? 13.867 -8.883 0.061 1 50.59 8 ILE B N 1
ATOM 2572 C CA . ILE B 1 8 ? 14.602 -7.711 -0.409 1 50.59 8 ILE B CA 1
ATOM 2573 C C . ILE B 1 8 ? 14.508 -6.594 0.628 1 50.59 8 ILE B C 1
ATOM 2575 O O . ILE B 1 8 ? 13.438 -6.027 0.845 1 50.59 8 ILE B O 1
ATOM 2579 N N . GLU B 1 9 ? 15.141 -6.84 1.661 1 63.19 9 GLU B N 1
ATOM 2580 C CA . GLU B 1 9 ? 15.367 -5.723 2.572 1 63.19 9 GLU B CA 1
ATOM 2581 C C . GLU B 1 9 ? 16 -4.539 1.847 1 63.19 9 GLU B C 1
ATOM 2583 O O . GLU B 1 9 ? 17.109 -4.652 1.319 1 63.19 9 GLU B O 1
ATOM 2588 N N . PHE B 1 10 ? 15.133 -3.75 1.189 1 74.19 10 PHE B N 1
ATOM 2589 C CA . PHE B 1 10 ? 15.711 -2.574 0.548 1 74.19 10 PHE B CA 1
ATOM 2590 C C . PHE B 1 10 ? 16.203 -1.573 1.59 1 74.19 10 PHE B C 1
ATOM 2592 O O . PHE B 1 10 ? 15.906 -1.716 2.779 1 74.19 10 PHE B O 1
ATOM 2599 N N . GLN B 1 11 ? 17.078 -0.859 1.153 1 77.25 11 GLN B N 1
ATOM 2600 C CA . GLN B 1 11 ? 17.625 0.214 1.979 1 77.25 11 GLN B CA 1
ATOM 2601 C C . GLN B 1 11 ? 17.031 1.565 1.58 1 77.25 11 GLN B C 1
ATOM 2603 O O . GLN B 1 11 ? 16.703 1.786 0.412 1 77.25 11 GLN B O 1
ATOM 2608 N N . ILE B 1 12 ? 16.906 2.32 2.547 1 82.81 12 ILE B N 1
ATOM 2609 C CA . ILE B 1 12 ? 16.406 3.674 2.324 1 82.81 12 ILE B CA 1
ATOM 2610 C C . ILE B 1 12 ? 17.5 4.684 2.664 1 82.81 12 ILE B C 1
ATOM 2612 O O . ILE B 1 12 ? 18.125 4.602 3.723 1 82.81 12 ILE B O 1
ATOM 2616 N N . GLU B 1 13 ? 17.766 5.52 1.72 1 81.62 13 GLU B N 1
ATOM 2617 C CA . GLU B 1 13 ? 18.766 6.559 1.916 1 81.62 13 GLU B CA 1
ATOM 2618 C C . GLU B 1 13 ? 18.172 7.949 1.696 1 81.62 13 GLU B C 1
ATOM 2620 O O . GLU B 1 13 ? 17.375 8.148 0.779 1 81.62 13 GLU B O 1
ATOM 2625 N N . CYS B 1 14 ? 18.484 8.82 2.652 1 82.88 14 CYS B N 1
ATOM 2626 C CA . CYS B 1 14 ? 18.156 10.219 2.412 1 82.88 14 CYS B CA 1
ATOM 2627 C C . CYS B 1 14 ? 19.234 10.883 1.558 1 82.88 14 CYS B C 1
ATOM 2629 O O . CYS B 1 14 ? 20.328 11.164 2.041 1 82.88 14 CYS B O 1
ATOM 2631 N N . ALA B 1 15 ? 18.984 11.133 0.375 1 83.81 15 ALA B N 1
ATOM 2632 C CA . ALA B 1 15 ? 19.984 11.586 -0.601 1 83.81 15 ALA B CA 1
ATOM 2633 C C . ALA B 1 15 ? 20.219 13.086 -0.482 1 83.81 15 ALA B C 1
ATOM 2635 O O . ALA B 1 15 ? 21.312 13.57 -0.77 1 83.81 15 ALA B O 1
ATOM 2636 N N . ALA B 1 16 ? 19.188 13.812 -0.15 1 83.69 16 ALA B N 1
ATOM 2637 C CA . ALA B 1 16 ? 19.281 15.266 -0.047 1 83.69 16 ALA B CA 1
ATOM 2638 C C . ALA B 1 16 ? 18.25 15.82 0.92 1 83.69 16 ALA B C 1
ATOM 2640 O O . ALA B 1 16 ? 17.156 15.273 1.045 1 83.69 16 ALA B O 1
ATOM 2641 N N . SER B 1 17 ? 18.656 16.766 1.715 1 86.81 17 SER B N 1
ATOM 2642 C CA . SER B 1 17 ? 17.75 17.484 2.602 1 86.81 17 SER B CA 1
ATOM 2643 C C . SER B 1 17 ? 18.078 18.984 2.625 1 86.81 17 SER B C 1
ATOM 2645 O O . SER B 1 17 ? 19.25 19.359 2.725 1 86.81 17 SER B O 1
ATOM 2647 N N . THR B 1 18 ? 17.078 19.734 2.271 1 87.06 18 THR B N 1
ATOM 2648 C CA . THR B 1 18 ? 17.281 21.172 2.266 1 87.06 18 THR B CA 1
ATOM 2649 C C . THR B 1 18 ? 16.125 21.875 2.988 1 87.06 18 THR B C 1
ATOM 2651 O O . THR B 1 18 ? 14.977 21.469 2.871 1 87.06 18 THR B O 1
ATOM 2654 N N . ILE B 1 19 ? 16.516 22.797 3.807 1 85 19 ILE B N 1
ATOM 2655 C CA . ILE B 1 19 ? 15.539 23.688 4.422 1 85 19 ILE B CA 1
ATOM 2656 C C . ILE B 1 19 ? 15.586 25.047 3.738 1 85 19 ILE B C 1
ATOM 2658 O O . ILE B 1 19 ? 16.531 25.812 3.938 1 85 19 ILE B O 1
ATOM 2662 N N . ASN B 1 20 ? 14.656 25.359 2.812 1 83.12 20 ASN B N 1
ATOM 2663 C CA . ASN B 1 20 ? 14.609 26.656 2.127 1 83.12 20 ASN B CA 1
ATOM 2664 C C . ASN B 1 20 ? 14.125 27.766 3.055 1 83.12 20 ASN B C 1
ATOM 2666 O O . ASN B 1 20 ? 14.727 28.844 3.113 1 83.12 20 ASN B O 1
ATOM 2670 N N . HIS B 1 21 ? 13.023 27.547 3.734 1 85.56 21 HIS B N 1
ATOM 2671 C CA . HIS B 1 21 ? 12.492 28.375 4.816 1 85.56 21 HIS B CA 1
ATOM 2672 C C . HIS B 1 21 ? 11.68 27.547 5.797 1 85.56 21 HIS B C 1
ATOM 2674 O O . HIS B 1 21 ? 11.469 26.344 5.578 1 85.56 21 HIS B O 1
ATOM 2680 N N . ALA B 1 22 ? 11.234 28.156 6.785 1 83.12 22 ALA B N 1
ATOM 2681 C CA . ALA B 1 22 ? 10.586 27.438 7.883 1 83.12 22 ALA B CA 1
ATOM 2682 C C . ALA B 1 22 ? 9.391 26.641 7.379 1 83.12 22 ALA B C 1
ATOM 2684 O O . ALA B 1 22 ? 9.055 25.594 7.934 1 83.12 22 ALA B O 1
ATOM 2685 N N . ARG B 1 23 ? 8.789 27.094 6.289 1 89.44 23 ARG B N 1
ATOM 2686 C CA . ARG B 1 23 ? 7.566 26.453 5.801 1 89.44 23 ARG B CA 1
ATOM 2687 C C . ARG B 1 23 ? 7.828 25.703 4.504 1 89.44 23 ARG B C 1
ATOM 2689 O O . ARG B 1 23 ? 6.898 25.422 3.744 1 89.44 23 ARG B O 1
ATOM 2696 N N . ASP B 1 24 ? 9.078 25.484 4.238 1 92.81 24 ASP B N 1
ATOM 2697 C CA . ASP B 1 24 ? 9.453 24.766 3.021 1 92.81 24 ASP B CA 1
ATOM 2698 C C . ASP B 1 24 ? 10.672 23.875 3.264 1 92.81 24 ASP B C 1
ATOM 2700 O O . ASP B 1 24 ? 11.812 24.312 3.104 1 92.81 24 ASP B O 1
ATOM 2704 N N . ILE B 1 25 ? 10.383 22.703 3.625 1 94.31 25 ILE B N 1
ATOM 2705 C CA . ILE B 1 25 ? 11.414 21.703 3.893 1 94.31 25 ILE B CA 1
ATOM 2706 C C . ILE B 1 25 ? 11.375 20.609 2.822 1 94.31 25 ILE B C 1
ATOM 2708 O O . ILE B 1 25 ? 10.297 20.125 2.465 1 94.31 25 ILE B O 1
ATOM 2712 N N . TYR B 1 26 ? 12.531 20.281 2.359 1 94.62 26 TYR B N 1
ATOM 2713 C CA . TYR B 1 26 ? 12.656 19.344 1.253 1 94.62 26 TYR B CA 1
ATOM 2714 C C . TYR B 1 26 ? 13.594 18.203 1.614 1 94.62 26 TYR B C 1
ATOM 2716 O O . TYR B 1 26 ? 14.609 18.406 2.291 1 94.62 26 TYR B O 1
ATOM 2724 N N . ALA B 1 27 ? 13.258 17 1.185 1 94.88 27 ALA B N 1
ATOM 2725 C CA . ALA B 1 27 ? 14.18 15.867 1.266 1 94.88 27 ALA B CA 1
ATOM 2726 C C . ALA B 1 27 ? 13.953 14.891 0.115 1 94.88 27 ALA B C 1
ATOM 2728 O O . ALA B 1 27 ? 12.836 14.773 -0.399 1 94.88 27 ALA B O 1
ATOM 2729 N N . LYS B 1 28 ? 15.008 14.336 -0.259 1 95.38 28 LYS B N 1
ATOM 2730 C CA . LYS B 1 28 ? 14.977 13.312 -1.295 1 95.38 28 LYS B CA 1
ATOM 2731 C C . LYS B 1 28 ? 15.398 11.953 -0.735 1 95.38 28 LYS B C 1
ATOM 2733 O O . LYS B 1 28 ? 16.422 11.844 -0.054 1 95.38 28 LYS B O 1
ATOM 2738 N N . PHE B 1 29 ? 14.633 10.938 -1.025 1 93.56 29 PHE B N 1
ATOM 2739 C CA . PHE B 1 29 ? 14.898 9.594 -0.535 1 93.56 29 PHE B CA 1
ATOM 2740 C C . PHE B 1 29 ? 15.109 8.625 -1.694 1 93.56 29 PHE B C 1
ATOM 2742 O O . PHE B 1 29 ? 14.477 8.766 -2.744 1 93.56 29 PHE B O 1
ATOM 2749 N N . ILE B 1 30 ? 15.977 7.703 -1.486 1 91.69 30 ILE B N 1
ATOM 2750 C CA . ILE B 1 30 ? 16.203 6.641 -2.461 1 91.69 30 ILE B CA 1
ATOM 2751 C C . ILE B 1 30 ? 16 5.281 -1.799 1 91.69 30 ILE B C 1
ATOM 2753 O O . ILE B 1 30 ? 16.625 4.98 -0.779 1 91.69 30 ILE B O 1
ATOM 2757 N N . LEU B 1 31 ? 15.102 4.59 -2.324 1 90.56 31 LEU B N 1
ATOM 2758 C CA . LEU B 1 31 ? 14.852 3.227 -1.875 1 90.56 31 LEU B CA 1
ATOM 2759 C C . LEU B 1 31 ? 15.352 2.217 -2.902 1 90.56 31 LEU B C 1
ATOM 2761 O O . LEU B 1 31 ? 14.922 2.236 -4.059 1 90.56 31 LEU B O 1
ATOM 2765 N N . GLN B 1 32 ? 16.188 1.339 -2.572 1 88.38 32 GLN B N 1
ATOM 2766 C CA . GLN B 1 32 ? 16.766 0.339 -3.467 1 88.38 32 GLN B CA 1
ATOM 2767 C C . GLN B 1 32 ? 17.391 -0.803 -2.68 1 88.38 32 GLN B C 1
ATOM 2769 O O . GLN B 1 32 ? 17.812 -0.618 -1.535 1 88.38 32 GLN B O 1
ATOM 2774 N N . PRO B 1 33 ? 17.375 -1.968 -3.26 1 88.81 33 PRO B N 1
ATOM 2775 C CA . PRO B 1 33 ? 16.844 -2.34 -4.574 1 88.81 33 PRO B CA 1
ATOM 2776 C C . PRO B 1 33 ? 15.375 -2.754 -4.52 1 88.81 33 PRO B C 1
ATOM 2778 O O . PRO B 1 33 ? 14.922 -3.307 -3.514 1 88.81 33 PRO B O 1
ATOM 2781 N N . LEU B 1 34 ? 14.656 -2.395 -5.617 1 89.06 34 LEU B N 1
ATOM 2782 C CA . LEU B 1 34 ? 13.258 -2.77 -5.746 1 89.06 34 LEU B CA 1
ATOM 2783 C C . LEU B 1 34 ? 12.961 -3.312 -7.141 1 89.06 34 LEU B C 1
ATOM 2785 O O . LEU B 1 34 ? 13.664 -2.984 -8.094 1 89.06 34 LEU B O 1
ATOM 2789 N N . SER B 1 35 ? 12.008 -4.23 -7.172 1 87.5 35 SER B N 1
ATOM 2790 C CA . SER B 1 35 ? 11.469 -4.543 -8.484 1 87.5 35 SER B CA 1
ATOM 2791 C C . SER B 1 35 ? 10.664 -3.373 -9.047 1 87.5 35 SER B C 1
ATOM 2793 O O . SER B 1 35 ? 10.273 -2.467 -8.305 1 87.5 35 SER B O 1
ATOM 2795 N N . TYR B 1 36 ? 10.477 -3.393 -10.359 1 86.69 36 TYR B N 1
ATOM 2796 C CA . TYR B 1 36 ? 9.727 -2.32 -11 1 86.69 36 TYR B CA 1
ATOM 2797 C C . TYR B 1 36 ? 8.32 -2.225 -10.43 1 86.69 36 TYR B C 1
ATOM 2799 O O . TYR B 1 36 ? 7.844 -1.131 -10.109 1 86.69 36 TYR B O 1
ATOM 2807 N N . THR B 1 37 ? 7.652 -3.299 -10.266 1 88.25 37 THR B N 1
ATOM 2808 C CA . THR B 1 37 ? 6.293 -3.332 -9.734 1 88.25 37 THR B CA 1
ATOM 2809 C C . THR B 1 37 ? 6.258 -2.82 -8.297 1 88.25 37 THR B C 1
ATOM 2811 O O . THR B 1 37 ? 5.375 -2.047 -7.934 1 88.25 37 THR B O 1
ATOM 2814 N N . GLN B 1 38 ? 7.191 -3.244 -7.543 1 91.31 38 GLN B N 1
ATOM 2815 C CA . GLN B 1 38 ? 7.277 -2.814 -6.152 1 91.31 38 GLN B CA 1
ATOM 2816 C C . GLN B 1 38 ? 7.5 -1.309 -6.051 1 91.31 38 GLN B C 1
ATOM 2818 O O . GLN B 1 38 ? 6.816 -0.624 -5.289 1 91.31 38 GLN B O 1
ATOM 2823 N N . ALA B 1 39 ? 8.445 -0.836 -6.844 1 93.44 39 ALA B N 1
ATOM 2824 C CA . ALA B 1 39 ? 8.789 0.585 -6.82 1 93.44 39 ALA B CA 1
ATOM 2825 C C . ALA B 1 39 ? 7.578 1.442 -7.191 1 93.44 39 ALA B C 1
ATOM 2827 O O . ALA B 1 39 ? 7.281 2.43 -6.516 1 93.44 39 ALA B O 1
ATOM 2828 N N . LEU B 1 40 ? 6.883 1.054 -8.203 1 93.38 40 LEU B N 1
ATOM 2829 C CA . LEU B 1 40 ? 5.73 1.812 -8.68 1 93.38 40 LEU B CA 1
ATOM 2830 C C . LEU B 1 40 ? 4.594 1.762 -7.66 1 93.38 40 LEU B C 1
ATOM 2832 O O . LEU B 1 40 ? 3.969 2.785 -7.371 1 93.38 40 LEU B O 1
ATOM 2836 N N . THR B 1 41 ? 4.332 0.609 -7.184 1 95.5 41 THR B N 1
ATOM 2837 C CA . THR B 1 41 ? 3.256 0.438 -6.215 1 95.5 41 THR B CA 1
ATOM 2838 C C . THR B 1 41 ? 3.543 1.228 -4.941 1 95.5 41 THR B C 1
ATOM 2840 O O . THR B 1 41 ? 2.676 1.948 -4.441 1 95.5 41 THR B O 1
ATOM 2843 N N . MET B 1 42 ? 4.711 1.118 -4.449 1 95.81 42 MET B N 1
ATOM 2844 C CA . MET B 1 42 ? 5.094 1.839 -3.238 1 95.81 42 MET B CA 1
ATOM 2845 C C . MET B 1 42 ? 5.082 3.346 -3.473 1 95.81 42 MET B C 1
ATOM 2847 O O . MET B 1 42 ? 4.547 4.102 -2.658 1 95.81 42 MET B O 1
ATOM 2851 N N . GLY B 1 43 ? 5.734 3.748 -4.57 1 96.69 43 GLY B N 1
ATOM 2852 C CA . GLY B 1 43 ? 5.773 5.168 -4.891 1 96.69 43 GLY B CA 1
ATOM 2853 C C . GLY B 1 43 ? 4.398 5.809 -4.938 1 96.69 43 GLY B C 1
ATOM 2854 O O . GLY B 1 43 ? 4.176 6.855 -4.328 1 96.69 43 GLY B O 1
ATOM 2855 N N . ASN B 1 44 ? 3.471 5.141 -5.613 1 95.88 44 ASN B N 1
ATOM 2856 C CA . ASN B 1 44 ? 2.119 5.664 -5.773 1 95.88 44 ASN B CA 1
ATOM 2857 C C . ASN B 1 44 ? 1.362 5.684 -4.449 1 95.88 44 ASN B C 1
ATOM 2859 O O . ASN B 1 44 ? 0.664 6.648 -4.141 1 95.88 44 ASN B O 1
ATOM 2863 N N . SER B 1 45 ? 1.442 4.645 -3.77 1 97.31 45 SER B N 1
ATOM 2864 C CA . SER B 1 45 ? 0.754 4.559 -2.486 1 97.31 45 SER B CA 1
ATOM 2865 C C . SER B 1 45 ? 1.267 5.613 -1.51 1 97.31 45 SER B C 1
ATOM 2867 O O . SER B 1 45 ? 0.477 6.293 -0.852 1 97.31 45 SER B O 1
ATOM 2869 N N . LEU B 1 46 ? 2.549 5.766 -1.46 1 97.62 46 LEU B N 1
ATOM 2870 C CA . LEU B 1 46 ? 3.154 6.746 -0.566 1 97.62 46 LEU B CA 1
ATOM 2871 C C . LEU B 1 46 ? 2.758 8.164 -0.964 1 97.62 46 LEU B C 1
ATOM 2873 O O . LEU B 1 46 ? 2.416 8.977 -0.107 1 97.62 46 LEU B O 1
ATOM 2877 N N . ARG B 1 47 ? 2.816 8.406 -2.252 1 97.81 47 ARG B N 1
ATOM 2878 C CA . ARG B 1 47 ? 2.453 9.734 -2.729 1 97.81 47 ARG B CA 1
ATOM 2879 C C . ARG B 1 47 ? 1.042 10.109 -2.287 1 97.81 47 ARG B C 1
ATOM 2881 O O . ARG B 1 47 ? 0.815 11.211 -1.78 1 97.81 47 ARG B O 1
ATOM 2888 N N . ARG B 1 48 ? 0.139 9.211 -2.441 1 96.06 48 ARG B N 1
ATOM 2889 C CA . ARG B 1 48 ? -1.255 9.484 -2.111 1 96.06 48 ARG B CA 1
ATOM 2890 C C . ARG B 1 48 ? -1.427 9.719 -0.614 1 96.06 48 ARG B C 1
ATOM 2892 O O . ARG B 1 48 ? -2.096 10.664 -0.201 1 96.06 48 ARG B O 1
ATOM 2899 N N . VAL B 1 49 ? -0.854 8.859 0.188 1 96.81 49 VAL B N 1
ATOM 2900 C CA . VAL B 1 49 ? -0.993 8.938 1.639 1 96.81 49 VAL B CA 1
ATOM 2901 C C . VAL B 1 49 ? -0.291 10.188 2.158 1 96.81 49 VAL B C 1
ATOM 2903 O O . VAL B 1 49 ? -0.825 10.898 3.018 1 96.81 49 VAL B O 1
ATOM 2906 N N . LEU B 1 50 ? 0.893 10.508 1.62 1 97.94 50 LEU B N 1
ATOM 2907 C CA . LEU B 1 50 ? 1.667 11.664 2.047 1 97.94 50 LEU B CA 1
ATOM 2908 C C . LEU B 1 50 ? 0.898 12.953 1.787 1 97.94 50 LEU B C 1
ATOM 2910 O O . LEU B 1 50 ? 0.936 13.883 2.602 1 97.94 50 LEU B O 1
ATOM 2914 N N . LEU B 1 51 ? 0.139 12.969 0.799 1 96.62 51 LEU B N 1
ATOM 2915 C CA . LEU B 1 51 ? -0.514 14.203 0.382 1 96.62 51 LEU B CA 1
ATOM 2916 C C . LEU B 1 51 ? -1.838 14.398 1.114 1 96.62 51 LEU B C 1
ATOM 2918 O O . LEU B 1 51 ? -2.279 15.523 1.324 1 96.62 51 LEU B O 1
ATOM 2922 N N . SER B 1 52 ? -2.406 13.281 1.584 1 93.69 52 SER B N 1
ATOM 2923 C CA . SER B 1 52 ? -3.803 13.484 1.956 1 93.69 52 SER B CA 1
ATOM 2924 C C . SER B 1 52 ? -4.105 12.867 3.32 1 93.69 52 SER B C 1
ATOM 2926 O O . SER B 1 52 ? -5.113 13.203 3.945 1 93.69 52 SER B O 1
ATOM 2928 N N . GLU B 1 53 ? -3.273 12.031 3.848 1 94.44 53 GLU B N 1
ATOM 2929 C CA . GLU B 1 53 ? -3.721 11.234 4.984 1 94.44 53 GLU B CA 1
ATOM 2930 C C . GLU B 1 53 ? -2.969 11.617 6.258 1 94.44 53 GLU B C 1
ATOM 2932 O O . GLU B 1 53 ? -3.33 11.18 7.352 1 94.44 53 GLU B O 1
ATOM 2937 N N . LEU B 1 54 ? -1.943 12.391 6.168 1 95.94 54 LEU B N 1
ATOM 2938 C CA . LEU B 1 54 ? -1.188 12.773 7.355 1 95.94 54 LEU B CA 1
ATOM 2939 C C . LEU B 1 54 ? -1.952 13.812 8.172 1 95.94 54 LEU B C 1
ATOM 2941 O O . LEU B 1 54 ? -2.6 14.695 7.609 1 95.94 54 LEU B O 1
ATOM 2945 N N . GLU B 1 55 ? -1.803 13.734 9.414 1 93.5 55 GLU B N 1
ATOM 2946 C CA . GLU B 1 55 ? -2.52 14.648 10.297 1 93.5 55 GLU B CA 1
ATOM 2947 C C . GLU B 1 55 ? -1.727 15.938 10.523 1 93.5 55 GLU B C 1
ATOM 2949 O O . GLU B 1 55 ? -0.495 15.914 10.562 1 93.5 55 GLU B O 1
ATOM 2954 N N . SER B 1 56 ? -2.414 17.016 10.688 1 94.62 56 SER B N 1
ATOM 2955 C CA . SER B 1 56 ? -1.84 18.312 11.039 1 94.62 56 SER B CA 1
ATOM 2956 C C . SER B 1 56 ? -2.863 19.203 11.742 1 94.62 56 SER B C 1
ATOM 2958 O O . SER B 1 56 ? -4.039 18.844 11.836 1 94.62 56 SER B O 1
ATOM 2960 N N . ILE B 1 57 ? -2.441 20.203 12.336 1 93.94 57 ILE B N 1
ATOM 2961 C CA . ILE B 1 57 ? -3.285 21.156 13.062 1 93.94 57 ILE B CA 1
ATOM 2962 C C . ILE B 1 57 ? -3.584 22.359 12.18 1 93.94 57 ILE B C 1
ATOM 2964 O O . ILE B 1 57 ? -2.703 22.859 11.477 1 93.94 57 ILE B O 1
ATOM 2968 N N . SER B 1 58 ? -4.812 22.781 12.242 1 94.62 58 SER B N 1
ATOM 2969 C CA . SER B 1 58 ? -5.207 23.969 11.508 1 94.62 58 SER B CA 1
ATOM 2970 C C . SER B 1 58 ? -6.309 24.734 12.234 1 94.62 58 SER B C 1
ATOM 2972 O O . SER B 1 58 ? -6.965 24.188 13.125 1 94.62 58 SER B O 1
ATOM 2974 N N . ILE B 1 59 ? -6.418 25.969 11.898 1 94.44 59 ILE B N 1
ATOM 2975 C CA . ILE B 1 59 ? -7.508 26.797 12.406 1 94.44 59 ILE B CA 1
ATOM 2976 C C . ILE B 1 59 ? -8.781 26.516 11.617 1 94.44 59 ILE B C 1
ATOM 2978 O O . ILE B 1 59 ? -8.773 26.516 10.383 1 94.44 59 ILE B O 1
ATOM 2982 N N . THR B 1 60 ? -9.898 26.25 12.352 1 94.38 60 THR B N 1
ATOM 2983 C CA . THR B 1 60 ? -11.133 25.891 11.656 1 94.38 60 THR B CA 1
ATOM 2984 C C . THR B 1 60 ? -12.219 26.922 11.914 1 94.38 60 THR B C 1
ATOM 2986 O O . THR B 1 60 ? -13.25 26.922 11.234 1 94.38 60 THR B O 1
ATOM 2989 N N . ALA B 1 61 ? -11.977 27.781 12.867 1 94.56 61 ALA B N 1
ATOM 2990 C CA . ALA B 1 61 ? -12.922 28.844 13.172 1 94.56 61 ALA B CA 1
ATOM 2991 C C . ALA B 1 61 ? -12.242 29.984 13.914 1 94.56 61 ALA B C 1
ATOM 2993 O O . ALA B 1 61 ? -11.219 29.797 14.562 1 94.56 61 ALA B O 1
ATOM 2994 N N . VAL B 1 62 ? -12.836 31.172 13.734 1 95.38 62 VAL B N 1
ATOM 2995 C CA . VAL B 1 62 ? -12.266 32.344 14.406 1 95.38 62 VAL B CA 1
ATOM 2996 C C . VAL B 1 62 ? -13.391 33.25 14.898 1 95.38 62 VAL B C 1
ATOM 2998 O O . VAL B 1 62 ? -14.43 33.375 14.242 1 95.38 62 VAL B O 1
ATOM 3001 N N . ARG B 1 63 ? -13.172 33.75 16.031 1 95.38 63 ARG B N 1
ATOM 3002 C CA . ARG B 1 63 ? -14.031 34.781 16.578 1 95.38 63 ARG B CA 1
ATOM 3003 C C . ARG B 1 63 ? -13.25 36.094 16.797 1 95.38 63 ARG B C 1
ATOM 3005 O O . ARG B 1 63 ? -12.266 36.125 17.531 1 95.38 63 ARG B O 1
ATOM 3012 N N . ILE B 1 64 ? -13.656 37.125 16.094 1 95.56 64 ILE B N 1
ATOM 3013 C CA . ILE B 1 64 ? -12.969 38.406 16.172 1 95.56 64 ILE B CA 1
ATOM 3014 C C . ILE B 1 64 ? -13.859 39.438 16.859 1 95.56 64 ILE B C 1
ATOM 3016 O O . ILE B 1 64 ? -15.016 39.625 16.469 1 95.56 64 ILE B O 1
ATOM 3020 N N . ALA B 1 65 ? -13.312 40.094 17.844 1 94.62 65 ALA B N 1
ATOM 3021 C CA . ALA B 1 65 ? -14.07 41.125 18.531 1 94.62 65 ALA B CA 1
ATOM 3022 C C . ALA B 1 65 ? -14.477 42.25 17.578 1 94.62 65 ALA B C 1
ATOM 3024 O O . ALA B 1 65 ? -13.625 42.844 16.891 1 94.62 65 ALA B O 1
ATOM 3025 N N . GLY B 1 66 ? -15.703 42.5 17.453 1 90.75 66 GLY B N 1
ATOM 3026 C CA . GLY B 1 66 ? -16.188 43.594 16.625 1 90.75 66 GLY B CA 1
ATOM 3027 C C . GLY B 1 66 ? -16.641 43.156 15.25 1 90.75 66 GLY B C 1
ATOM 3028 O O . GLY B 1 66 ? -17.125 43.969 14.453 1 90.75 66 GLY B O 1
ATOM 3029 N N . ALA B 1 67 ? -16.438 41.938 14.945 1 91.5 67 ALA B N 1
ATOM 3030 C CA . ALA B 1 67 ? -16.828 41.406 13.633 1 91.5 67 ALA B CA 1
ATOM 3031 C C . ALA B 1 67 ? -17.875 40.312 13.758 1 91.5 67 ALA B C 1
ATOM 3033 O O . ALA B 1 67 ? -17.672 39.344 14.5 1 91.5 67 ALA B O 1
ATOM 3034 N N . SER B 1 68 ? -18.969 40.438 12.977 1 86.19 68 SER B N 1
ATOM 3035 C CA . SER B 1 68 ? -20.031 39.438 13.047 1 86.19 68 SER B CA 1
ATOM 3036 C C . SER B 1 68 ? -20.109 38.625 11.758 1 86.19 68 SER B C 1
ATOM 3038 O O . SER B 1 68 ? -20.719 37.562 11.727 1 86.19 68 SER B O 1
ATOM 3040 N N . HIS B 1 69 ? -19.531 39.188 10.773 1 88.19 69 HIS B N 1
ATOM 3041 C CA . HIS B 1 69 ? -19.531 38.5 9.492 1 88.19 69 HIS B CA 1
ATOM 3042 C C . HIS B 1 69 ? -18.219 38.719 8.742 1 88.19 69 HIS B C 1
ATOM 3044 O O . HIS B 1 69 ? -17.438 39.594 9.117 1 88.19 69 HIS B O 1
ATOM 3050 N N . GLU B 1 70 ? -17.953 37.969 7.734 1 89.56 70 GLU B N 1
ATOM 3051 C CA . GLU B 1 70 ? -16.672 37.938 7.043 1 89.56 70 GLU B CA 1
ATOM 3052 C C . GLU B 1 70 ? -16.438 39.219 6.234 1 89.56 70 GLU B C 1
ATOM 3054 O O . GLU B 1 70 ? -15.297 39.531 5.863 1 89.56 70 GLU B O 1
ATOM 3059 N N . LEU B 1 71 ? -17.453 40.031 5.996 1 91 71 LEU B N 1
ATOM 3060 C CA . LEU B 1 71 ? -17.328 41.219 5.164 1 91 71 LEU B CA 1
ATOM 3061 C C . LEU B 1 71 ? -17.125 42.469 6.027 1 91 71 LEU B C 1
ATOM 3063 O O . LEU B 1 71 ? -16.969 43.594 5.5 1 91 71 LEU B O 1
ATOM 3067 N N . ALA B 1 72 ? -17.062 42.25 7.238 1 91.88 72 ALA B N 1
ATOM 3068 C CA . ALA B 1 72 ? -16.969 43.375 8.164 1 91.88 72 ALA B CA 1
ATOM 3069 C C . ALA B 1 72 ? -15.562 44 8.141 1 91.88 72 ALA B C 1
ATOM 3071 O O . ALA B 1 72 ? -14.625 43.375 7.625 1 91.88 72 ALA B O 1
ATOM 3072 N N . THR B 1 73 ? -15.477 45.219 8.531 1 94.06 73 THR B N 1
ATOM 3073 C CA . THR B 1 73 ? -14.211 45.906 8.758 1 94.06 73 THR B CA 1
ATOM 3074 C C . THR B 1 73 ? -14.016 46.188 10.242 1 94.06 73 THR B C 1
ATOM 3076 O O . THR B 1 73 ? -14.984 46.219 11.008 1 94.06 73 THR B O 1
ATOM 3079 N N . LEU B 1 74 ? -12.836 46.25 10.609 1 94.81 74 LEU B N 1
ATOM 3080 C CA . LEU B 1 74 ? -12.5 46.531 12 1 94.81 74 LEU B CA 1
ATOM 3081 C C . LEU B 1 74 ? -11.883 47.938 12.148 1 94.81 74 LEU B C 1
ATOM 3083 O O . LEU B 1 74 ? -11.023 48.312 11.359 1 94.81 74 LEU B O 1
ATOM 3087 N N . LYS B 1 75 ? -12.383 48.562 13.148 1 92.75 75 LYS B N 1
ATOM 3088 C CA . LYS B 1 75 ? -11.891 49.906 13.398 1 92.75 75 LYS B CA 1
ATOM 3089 C C . LYS B 1 75 ? -10.391 49.906 13.68 1 92.75 75 LYS B C 1
ATOM 3091 O O . LYS B 1 75 ? -9.914 49.125 14.523 1 92.75 75 LYS B O 1
ATOM 3096 N N . GLY B 1 76 ? -9.609 50.688 12.945 1 94.62 76 GLY B N 1
ATOM 3097 C CA . GLY B 1 76 ? -8.195 50.875 13.195 1 94.62 76 GLY B CA 1
ATOM 3098 C C . GLY B 1 76 ? -7.328 49.781 12.594 1 94.62 76 GLY B C 1
ATOM 3099 O O . GLY B 1 76 ? -6.109 49.781 12.758 1 94.62 76 GLY B O 1
ATOM 3100 N N . VAL B 1 77 ? -7.961 48.812 12 1 96.56 77 VAL B N 1
ATOM 3101 C CA . VAL B 1 77 ? -7.219 47.719 11.414 1 96.56 77 VAL B CA 1
ATOM 3102 C C . VAL B 1 77 ? -7.199 47.844 9.898 1 96.56 77 VAL B C 1
ATOM 3104 O O . VAL B 1 77 ? -8.234 48.094 9.281 1 96.56 77 VAL B O 1
ATOM 3107 N N . ARG B 1 78 ? -6.078 47.656 9.336 1 96.81 78 ARG B N 1
ATOM 3108 C CA . ARG B 1 78 ? -5.883 47.875 7.91 1 96.81 78 ARG B CA 1
ATOM 3109 C C . ARG B 1 78 ? -6.621 46.812 7.094 1 96.81 78 ARG B C 1
ATOM 3111 O O . ARG B 1 78 ? -7.273 47.125 6.098 1 96.81 78 ARG B O 1
ATOM 3118 N N . GLU B 1 79 ? -6.574 45.562 7.406 1 96.5 79 GLU B N 1
ATOM 3119 C CA . GLU B 1 79 ? -7.184 44.469 6.691 1 96.5 79 GLU B CA 1
ATOM 3120 C C . GLU B 1 79 ? -8.656 44.281 7.066 1 96.5 79 GLU B C 1
ATOM 3122 O O . GLU B 1 79 ? -9.031 44.531 8.219 1 96.5 79 GLU B O 1
ATOM 3127 N N . ASP B 1 80 ? -9.406 43.875 6.145 1 96.19 80 ASP B N 1
ATOM 3128 C CA . ASP B 1 80 ? -10.773 43.5 6.488 1 96.19 80 ASP B CA 1
ATOM 3129 C C . ASP B 1 80 ? -10.828 42.094 7.062 1 96.19 80 ASP B C 1
ATOM 3131 O O . ASP B 1 80 ? -9.812 41.406 7.133 1 96.19 80 ASP B O 1
ATOM 3135 N N . VAL B 1 81 ? -12.023 41.656 7.492 1 96.62 81 VAL B N 1
ATOM 3136 C CA . VAL B 1 81 ? -12.18 40.406 8.203 1 96.62 81 VAL B CA 1
ATOM 3137 C C . VAL B 1 81 ? -11.836 39.25 7.277 1 96.62 81 VAL B C 1
ATOM 3139 O O . VAL B 1 81 ? -11.188 38.281 7.691 1 96.62 81 VAL B O 1
ATOM 3142 N N . LEU B 1 82 ? -12.18 39.344 6.035 1 96.31 82 LEU B N 1
ATOM 3143 C CA . LEU B 1 82 ? -11.883 38.312 5.07 1 96.31 82 LEU B CA 1
ATOM 3144 C C . LEU B 1 82 ? -10.375 38.125 4.906 1 96.31 82 LEU B C 1
ATOM 3146 O O . LEU B 1 82 ? -9.875 37 4.883 1 96.31 82 LEU B O 1
ATOM 3150 N N . GLN B 1 83 ? -9.766 39.219 4.738 1 97.19 83 GLN B N 1
ATOM 3151 C CA . GLN B 1 83 ? -8.312 39.188 4.59 1 97.19 83 GLN B CA 1
ATOM 3152 C C . GLN B 1 83 ? -7.648 38.562 5.82 1 97.19 83 GLN B C 1
ATOM 3154 O O . GLN B 1 83 ? -6.691 37.812 5.703 1 97.19 83 GLN B O 1
ATOM 3159 N N . ILE B 1 84 ? -8.141 38.875 6.984 1 97.19 84 ILE B N 1
ATOM 3160 C CA . ILE B 1 84 ? -7.598 38.344 8.227 1 97.19 84 ILE B CA 1
ATOM 3161 C C . ILE B 1 84 ? -7.789 36.812 8.25 1 97.19 84 ILE B C 1
ATOM 3163 O O . ILE B 1 84 ? -6.867 36.094 8.602 1 97.19 84 ILE B O 1
ATOM 3167 N N . MET B 1 85 ? -8.953 36.438 7.832 1 96.25 85 MET B N 1
ATOM 3168 C CA . MET B 1 85 ? -9.25 35 7.809 1 96.25 85 MET B CA 1
ATOM 3169 C C . MET B 1 85 ? -8.305 34.25 6.871 1 96.25 85 MET B C 1
ATOM 3171 O O . MET B 1 85 ? -7.824 33.156 7.195 1 96.25 85 MET B O 1
ATOM 3175 N N . LEU B 1 86 ? -8.023 34.812 5.766 1 95.94 86 LEU B N 1
ATOM 3176 C CA . LEU B 1 86 ? -7.105 34.219 4.801 1 95.94 86 LEU B CA 1
ATOM 3177 C C . LEU B 1 86 ? -5.695 34.125 5.375 1 95.94 86 LEU B C 1
ATOM 3179 O O . LEU B 1 86 ? -5 33.125 5.168 1 95.94 86 LEU B O 1
ATOM 3183 N N . ASN B 1 87 ? -5.34 35.156 6.051 1 96.62 87 ASN B N 1
ATOM 3184 C CA . ASN B 1 87 ? -4.012 35.188 6.66 1 96.62 87 ASN B CA 1
ATOM 3185 C C . ASN B 1 87 ? -3.896 34.125 7.758 1 96.62 87 ASN B C 1
ATOM 3187 O O . ASN B 1 87 ? -2.85 33.5 7.91 1 96.62 87 ASN B O 1
ATOM 3191 N N . LEU B 1 88 ? -4.98 33.938 8.461 1 96.38 88 LEU B N 1
ATOM 3192 C CA . LEU B 1 88 ? -5 32.938 9.531 1 96.38 88 LEU B CA 1
ATOM 3193 C C . LEU B 1 88 ? -4.867 31.547 8.953 1 96.38 88 LEU B C 1
ATOM 3195 O O . LEU B 1 88 ? -4.23 30.672 9.562 1 96.38 88 LEU B O 1
ATOM 3199 N N . LYS B 1 89 ? -5.449 31.375 7.789 1 94.38 89 LYS B N 1
ATOM 3200 C CA . LYS B 1 89 ? -5.418 30.078 7.117 1 94.38 89 LYS B CA 1
ATOM 3201 C C . LYS B 1 89 ? -3.988 29.672 6.773 1 94.38 89 LYS B C 1
ATOM 3203 O O . LYS B 1 89 ? -3.697 28.484 6.621 1 94.38 89 LYS B O 1
ATOM 3208 N N . GLN B 1 90 ? -3.107 30.578 6.707 1 93.81 90 GLN B N 1
ATOM 3209 C CA . GLN B 1 90 ? -1.741 30.328 6.266 1 93.81 90 GLN B CA 1
ATOM 3210 C C . GLN B 1 90 ? -0.838 29.969 7.445 1 93.81 90 GLN B C 1
ATOM 3212 O O . GLN B 1 90 ? 0.307 29.562 7.254 1 93.81 90 GLN B O 1
ATOM 3217 N N . ILE B 1 91 ? -1.311 30.141 8.633 1 94.19 91 ILE B N 1
ATOM 3218 C CA . ILE B 1 91 ? -0.479 29.859 9.797 1 94.19 91 ILE B CA 1
ATOM 3219 C C . ILE B 1 91 ? -0.292 28.359 9.953 1 94.19 91 ILE B C 1
ATOM 3221 O O . ILE B 1 91 ? -1.263 27.594 9.914 1 94.19 91 ILE B O 1
ATOM 3225 N N . VAL B 1 92 ? 0.91 27.969 10.125 1 94.19 92 VAL B N 1
ATOM 3226 C CA . VAL B 1 92 ? 1.237 26.547 10.234 1 94.19 92 VAL B CA 1
ATOM 3227 C C . VAL B 1 92 ? 1.569 26.203 11.688 1 94.19 92 VAL B C 1
ATOM 3229 O O . VAL B 1 92 ? 2.398 26.875 12.312 1 94.19 92 VAL B O 1
ATOM 3232 N N . TRP B 1 93 ? 0.915 25.188 12.156 1 91.94 93 TRP B N 1
ATOM 3233 C CA . TRP B 1 93 ? 1.092 24.734 13.531 1 91.94 93 TRP B CA 1
ATOM 3234 C C . TRP B 1 93 ? 1.79 23.375 13.57 1 91.94 93 TRP B C 1
ATOM 3236 O O . TRP B 1 93 ? 1.541 22.516 12.719 1 91.94 93 TRP B O 1
ATOM 3246 N N . ARG B 1 94 ? 2.646 23.234 14.492 1 91.25 94 ARG B N 1
ATOM 3247 C CA . ARG B 1 94 ? 3.287 21.938 14.75 1 91.25 94 ARG B CA 1
ATOM 3248 C C . ARG B 1 94 ? 2.902 21.406 16.125 1 91.25 94 ARG B C 1
ATOM 3250 O O . ARG B 1 94 ? 2.789 22.172 17.078 1 91.25 94 ARG B O 1
ATOM 3257 N N . GLY B 1 95 ? 2.709 20.094 16.172 1 88 95 GLY B N 1
ATOM 3258 C CA . GLY B 1 95 ? 2.422 19.484 17.453 1 88 95 GLY B CA 1
ATOM 3259 C C . GLY B 1 95 ? 1.2 18.578 17.422 1 88 95 GLY B C 1
ATOM 3260 O O . GLY B 1 95 ? 0.804 18.094 16.359 1 88 95 GLY B O 1
ATOM 3261 N N . GLN B 1 96 ? 0.789 18.281 18.656 1 85.75 96 GLN B N 1
ATOM 3262 C CA . GLN B 1 96 ? -0.394 17.438 18.844 1 85.75 96 GLN B CA 1
ATOM 3263 C C . GLN B 1 96 ? -1.381 18.078 19.812 1 85.75 96 GLN B C 1
ATOM 3265 O O . GLN B 1 96 ? -0.977 18.656 20.828 1 85.75 96 GLN B O 1
ATOM 3270 N N . LEU B 1 97 ? -2.611 17.984 19.344 1 86.75 97 LEU B N 1
ATOM 3271 C CA . LEU B 1 97 ? -3.65 18.516 20.219 1 86.75 97 LEU B CA 1
ATOM 3272 C C . LEU B 1 97 ? -4.18 17.438 21.156 1 86.75 97 LEU B C 1
ATOM 3274 O O . LEU B 1 97 ? -4.508 16.344 20.719 1 86.75 97 LEU B O 1
ATOM 3278 N N . LYS B 1 98 ? -4.113 17.609 22.406 1 75.69 98 LYS B N 1
ATOM 3279 C CA . LYS B 1 98 ? -4.621 16.656 23.391 1 75.69 98 LYS B CA 1
ATOM 3280 C C . LYS B 1 98 ? -6.145 16.641 23.391 1 75.69 98 LYS B C 1
ATOM 3282 O O . LYS B 1 98 ? -6.762 15.586 23.609 1 75.69 98 LYS B O 1
ATOM 3287 N N . LYS B 1 99 ? -6.695 17.844 23.328 1 73.12 99 LYS B N 1
ATOM 3288 C CA . LYS B 1 99 ? -8.148 18.016 23.312 1 73.12 99 LYS B CA 1
ATOM 3289 C C . LYS B 1 99 ? -8.617 18.719 22.047 1 73.12 99 LYS B C 1
ATOM 3291 O O . LYS B 1 99 ? -7.957 19.641 21.547 1 73.12 99 LYS B O 1
ATOM 3296 N N . GLN B 1 100 ? -9.641 18.125 21.422 1 77.81 100 GLN B N 1
ATOM 3297 C CA . GLN B 1 100 ? -10.195 18.766 20.234 1 77.81 100 GLN B CA 1
ATOM 3298 C C . GLN B 1 100 ? -11.641 19.188 20.453 1 77.81 100 GLN B C 1
ATOM 3300 O O . GLN B 1 100 ? -12.438 18.422 21 1 77.81 100 GLN B O 1
ATOM 3305 N N . PRO B 1 101 ? -11.883 20.5 20.203 1 82.25 101 PRO B N 1
ATOM 3306 C CA . PRO B 1 101 ? -11.07 21.578 19.656 1 82.25 101 PRO B CA 1
ATOM 3307 C C . PRO B 1 101 ? -10.328 22.375 20.734 1 82.25 101 PRO B C 1
ATOM 3309 O O . PRO B 1 101 ? -10.727 22.359 21.906 1 82.25 101 PRO B O 1
ATOM 3312 N N . THR B 1 102 ? -9.234 22.922 20.391 1 88.5 102 THR B N 1
ATOM 3313 C CA . THR B 1 102 ? -8.445 23.781 21.266 1 88.5 102 THR B CA 1
ATOM 3314 C C . THR B 1 102 ? -8.57 25.25 20.828 1 88.5 102 THR B C 1
ATOM 3316 O O . THR B 1 102 ? -8.555 25.547 19.641 1 88.5 102 THR B O 1
ATOM 3319 N N . ILE B 1 103 ? -8.703 26.109 21.844 1 90.44 103 ILE B N 1
ATOM 3320 C CA . ILE B 1 103 ? -8.883 27.531 21.531 1 90.44 103 ILE B CA 1
ATOM 3321 C C . ILE B 1 103 ? -7.598 28.281 21.844 1 90.44 103 ILE B C 1
ATOM 3323 O O . ILE B 1 103 ? -6.973 28.062 22.891 1 90.44 103 ILE B O 1
ATOM 3327 N N . THR B 1 104 ? -7.156 29.062 20.922 1 91.5 104 THR B N 1
ATOM 3328 C CA . THR B 1 104 ? -6.035 29.969 21.141 1 91.5 104 THR B CA 1
ATOM 3329 C C . THR B 1 104 ? -6.477 31.422 20.984 1 91.5 104 THR B C 1
ATOM 3331 O O . THR B 1 104 ? -7.398 31.719 20.234 1 91.5 104 THR B O 1
ATOM 3334 N N . ARG B 1 105 ? -5.777 32.312 21.734 1 93 105 ARG B N 1
ATOM 3335 C CA . ARG B 1 105 ? -6.23 33.688 21.797 1 93 105 ARG B CA 1
ATOM 3336 C C . ARG B 1 105 ? -5.117 34.656 21.375 1 93 105 ARG B C 1
ATOM 3338 O O . ARG B 1 105 ? -3.936 34.344 21.547 1 93 105 ARG B O 1
ATOM 3345 N N . LEU B 1 106 ? -5.508 35.688 20.797 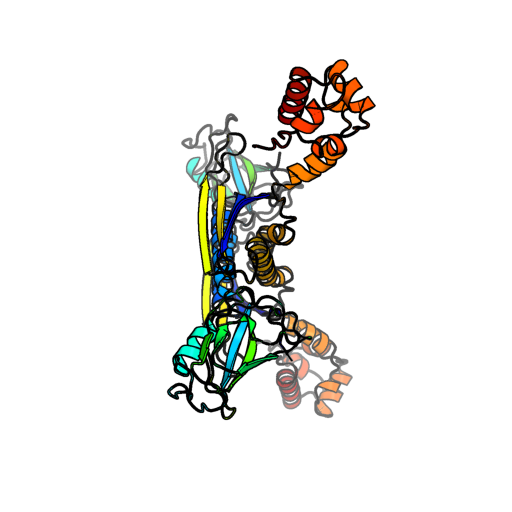1 94.5 106 LEU B N 1
ATOM 3346 C CA . LEU B 1 106 ? -4.637 36.781 20.406 1 94.5 106 LEU B CA 1
ATOM 3347 C C . LEU B 1 106 ? -5.219 38.125 20.828 1 94.5 106 LEU B C 1
ATOM 3349 O O . LEU B 1 106 ? -6.418 38.375 20.672 1 94.5 106 LEU B O 1
ATOM 3353 N N . LYS B 1 107 ? -4.434 38.938 21.594 1 95.06 107 LYS B N 1
ATOM 3354 C CA . LYS B 1 107 ? -4.812 40.281 22 1 95.06 107 LYS B CA 1
ATOM 3355 C C . LYS B 1 107 ? -3.637 41.25 21.844 1 95.06 107 LYS B C 1
ATOM 3357 O O . LYS B 1 107 ? -2.619 41.094 22.531 1 95.06 107 LYS B O 1
ATOM 3362 N N . VAL B 1 108 ? -3.811 42.219 20.938 1 95.75 108 VAL B N 1
ATOM 3363 C CA . VAL B 1 108 ? -2.715 43.125 20.656 1 95.75 108 VAL B CA 1
ATOM 3364 C C . VAL B 1 108 ? -3.242 44.562 20.609 1 95.75 108 VAL B C 1
ATOM 3366 O O . VAL B 1 108 ? -4.281 44.812 20 1 95.75 108 VAL B O 1
ATOM 3369 N N . GLN B 1 109 ? -2.568 45.438 21.266 1 96 109 GLN B N 1
ATOM 3370 C CA . GLN B 1 109 ? -2.885 46.875 21.219 1 96 109 GLN B CA 1
ATOM 3371 C C . GLN B 1 109 ? -2.051 47.594 20.156 1 96 109 GLN B C 1
ATOM 3373 O O . GLN B 1 109 ? -0.84 47.375 20.062 1 96 109 GLN B O 1
ATOM 3378 N N . GLY B 1 110 ? -2.729 48.438 19.328 1 93 110 GLY B N 1
ATOM 3379 C CA . GLY B 1 110 ? -2.033 49.188 18.281 1 93 110 GLY B CA 1
ATOM 3380 C C . GLY B 1 110 ? -1.397 50.469 18.781 1 93 110 GLY B C 1
ATOM 3381 O O . GLY B 1 110 ? -1.474 50.781 19.969 1 93 110 GLY B O 1
ATOM 3382 N N . PRO B 1 111 ? -0.747 51.094 17.969 1 95.81 111 PRO B N 1
ATOM 3383 C CA . PRO B 1 111 ? -0.343 50.75 16.594 1 95.81 111 PRO B CA 1
ATOM 3384 C C . PRO B 1 111 ? 0.701 49.625 16.562 1 95.81 111 PRO B C 1
ATOM 3386 O O . PRO B 1 111 ? 1.636 49.625 17.375 1 95.81 111 PRO B O 1
ATOM 3389 N N . ALA B 1 112 ? 0.482 48.594 15.766 1 96.56 112 ALA B N 1
ATOM 3390 C CA . ALA B 1 112 ? 1.406 47.469 15.719 1 96.56 112 ALA B CA 1
ATOM 3391 C C . ALA B 1 112 ? 1.123 46.562 14.508 1 96.56 112 ALA B C 1
ATOM 3393 O O . ALA B 1 112 ? -0.006 46.531 14.023 1 96.56 112 ALA B O 1
ATOM 3394 N N . ILE B 1 113 ? 2.174 45.969 14.023 1 96.75 113 ILE B N 1
ATOM 3395 C CA . ILE B 1 113 ? 2.023 44.906 13.055 1 96.75 113 ILE B CA 1
ATOM 3396 C C . ILE B 1 113 ? 1.801 43.562 13.789 1 96.75 113 ILE B C 1
ATOM 3398 O O . ILE B 1 113 ? 2.645 43.156 14.578 1 96.75 113 ILE B O 1
ATOM 3402 N N . VAL B 1 114 ? 0.679 43 13.555 1 96.62 114 VAL B N 1
ATOM 3403 C CA . VAL B 1 114 ? 0.316 41.781 14.234 1 96.62 114 VAL B CA 1
ATOM 3404 C C . VAL B 1 114 ? 0.795 40.562 13.43 1 96.62 114 VAL B C 1
ATOM 3406 O O . VAL B 1 114 ? 0.447 40.406 12.25 1 96.62 114 VAL B O 1
ATOM 3409 N N . THR B 1 115 ? 1.604 39.719 14.031 1 95.88 115 THR B N 1
ATOM 3410 C CA . THR B 1 115 ? 2.09 38.5 13.414 1 95.88 115 THR B CA 1
ATOM 3411 C C . THR B 1 115 ? 1.646 37.281 14.211 1 95.88 115 THR B C 1
ATOM 3413 O O . THR B 1 115 ? 1.019 37.406 15.258 1 95.88 115 THR B O 1
ATOM 3416 N N . ALA B 1 116 ? 1.972 36.156 13.648 1 94 116 ALA B N 1
ATOM 3417 C CA . ALA B 1 116 ? 1.559 34.906 14.289 1 94 116 ALA B CA 1
ATOM 3418 C C . ALA B 1 116 ? 2.197 34.781 15.672 1 94 116 ALA B C 1
ATOM 3420 O O . ALA B 1 116 ? 1.727 34 16.5 1 94 116 ALA B O 1
ATOM 3421 N N . ALA B 1 117 ? 3.232 35.469 15.953 1 91.38 117 ALA B N 1
ATOM 3422 C CA . ALA B 1 117 ? 3.914 35.438 17.234 1 91.38 117 ALA B CA 1
ATOM 3423 C C . ALA B 1 117 ? 3.002 35.938 18.359 1 91.38 117 ALA B C 1
ATOM 3425 O O . ALA B 1 117 ? 3.25 35.656 19.531 1 91.38 117 ALA B O 1
ATOM 3426 N N . ALA B 1 118 ? 1.997 36.656 17.984 1 92.12 118 ALA B N 1
ATOM 3427 C CA . ALA B 1 118 ? 1.122 37.312 18.953 1 92.12 118 ALA B CA 1
ATOM 3428 C C . ALA B 1 118 ? 0.197 36.312 19.625 1 92.12 118 ALA B C 1
ATOM 3430 O O . ALA B 1 118 ? -0.408 36.594 20.656 1 92.12 118 ALA B O 1
ATOM 3431 N N . PHE B 1 119 ? 0.091 35.125 19 1 92.38 119 PHE B N 1
ATOM 3432 C CA . PHE B 1 119 ? -0.771 34.125 19.609 1 92.38 119 PHE B CA 1
ATOM 3433 C C . PHE B 1 119 ? -0.174 33.625 20.922 1 92.38 119 PHE B C 1
ATOM 3435 O O . PHE B 1 119 ? 1.04 33.438 21.031 1 92.38 119 PHE B O 1
ATOM 3442 N N . GLN B 1 120 ? -1.056 33.531 21.891 1 76.38 120 GLN B N 1
ATOM 3443 C CA . GLN B 1 120 ? -0.633 33.062 23.203 1 76.38 120 GLN B CA 1
ATOM 3444 C C . GLN B 1 120 ? -0.436 31.531 23.188 1 76.38 120 GLN B C 1
ATOM 3446 O O . GLN B 1 120 ? -1.245 30.812 22.609 1 76.38 120 GLN B O 1
ATOM 3451 N N . SER B 1 121 ? 0.857 31.125 23.344 1 64.06 121 SER B N 1
ATOM 3452 C CA . SER B 1 121 ? 1.07 29.672 23.453 1 64.06 121 SER B CA 1
ATOM 3453 C C . SER B 1 121 ? 0.245 29.094 24.594 1 64.06 121 SER B C 1
ATOM 3455 O O . SER B 1 121 ? 0.254 29.609 25.703 1 64.06 121 SER B O 1
ATOM 3457 N N . GLU B 1 122 ? -0.946 28.641 24.281 1 57.06 122 GLU B N 1
ATOM 3458 C CA . GLU B 1 122 ? -1.618 28.016 25.406 1 57.06 122 GLU B CA 1
ATOM 3459 C C . GLU B 1 122 ? -0.705 27.016 26.109 1 57.06 122 GLU B C 1
ATOM 3461 O O . GLU B 1 122 ? -0.043 26.203 25.453 1 57.06 122 GLU B O 1
ATOM 3466 N N . ALA B 1 123 ? -0.331 27.359 27.375 1 50.66 123 ALA B N 1
ATOM 3467 C CA . ALA B 1 123 ? 0.504 26.547 28.266 1 50.66 123 ALA B CA 1
ATOM 3468 C C . ALA B 1 123 ? 0.268 25.062 28.016 1 50.66 123 ALA B C 1
ATOM 3470 O O . ALA B 1 123 ? 1.193 24.25 28.125 1 50.66 123 ALA B O 1
ATOM 3471 N N . ASN B 1 124 ? -0.955 24.703 27.797 1 51.25 124 ASN B N 1
ATOM 3472 C CA . ASN B 1 124 ? -1.277 23.281 27.844 1 51.25 124 ASN B CA 1
ATOM 3473 C C . ASN B 1 124 ? -1.302 22.656 26.453 1 51.25 124 ASN B C 1
ATOM 3475 O O . ASN B 1 124 ? -1.669 21.5 26.281 1 51.25 124 ASN B O 1
ATOM 3479 N N . SER B 1 125 ? -1.044 23.578 25.375 1 61.16 125 SER B N 1
ATOM 3480 C CA . SER B 1 125 ? -1.091 22.922 24.078 1 61.16 125 SER B CA 1
ATOM 3481 C C . SER B 1 125 ? 0.309 22.719 23.516 1 61.16 125 SER B C 1
ATOM 3483 O O . SER B 1 125 ? 1.199 23.547 23.734 1 61.16 125 SER B O 1
ATOM 3485 N N . SER B 1 126 ? 0.636 21.5 23.234 1 75.81 126 SER B N 1
ATOM 3486 C CA . SER B 1 126 ? 1.898 21.125 22.609 1 75.81 126 SER B CA 1
ATOM 3487 C C . SER B 1 126 ? 1.963 21.609 21.156 1 75.81 126 SER B C 1
ATOM 3489 O O . SER B 1 126 ? 2.838 21.203 20.406 1 75.81 126 SER B O 1
ATOM 3491 N N . ALA B 1 127 ? 0.998 22.641 20.891 1 85.44 127 ALA B N 1
ATOM 3492 C CA . ALA B 1 127 ? 1.028 23.141 19.516 1 85.44 127 ALA B CA 1
ATOM 3493 C C . ALA B 1 127 ? 1.839 24.422 19.422 1 85.44 127 ALA B C 1
ATOM 3495 O O . ALA B 1 127 ? 1.668 25.328 20.25 1 85.44 127 ALA B O 1
ATOM 3496 N N . ASN B 1 128 ? 2.732 24.453 18.547 1 87.81 128 ASN B N 1
ATOM 3497 C CA . ASN B 1 128 ? 3.576 25.625 18.328 1 87.81 128 ASN B CA 1
ATOM 3498 C C . ASN B 1 128 ? 3.49 26.109 16.875 1 87.81 128 ASN B C 1
ATOM 3500 O O . ASN B 1 128 ? 3.258 25.328 15.969 1 87.81 128 ASN B O 1
ATOM 3504 N N . ILE B 1 129 ? 3.639 27.422 16.781 1 90.69 129 ILE B N 1
ATOM 3505 C CA . ILE B 1 129 ? 3.621 28.031 15.445 1 90.69 129 ILE B CA 1
ATOM 3506 C C . ILE B 1 129 ? 5.016 27.953 14.828 1 90.69 129 ILE B C 1
ATOM 3508 O O . ILE B 1 129 ? 6.008 28.281 15.477 1 90.69 129 ILE B O 1
ATOM 3512 N N . ILE B 1 130 ? 5.152 27.562 13.664 1 88.38 130 ILE B N 1
ATOM 3513 C CA . ILE B 1 130 ? 6.418 27.359 12.969 1 88.38 130 ILE B CA 1
ATOM 3514 C C . ILE B 1 130 ? 6.953 28.703 12.469 1 88.38 130 ILE B C 1
ATOM 3516 O O . ILE B 1 130 ? 8.078 29.094 12.789 1 88.38 130 ILE B O 1
ATOM 3520 N N . ASP B 1 131 ? 6.199 29.453 11.688 1 90.19 131 ASP B N 1
ATOM 3521 C CA . ASP B 1 131 ? 6.582 30.766 11.172 1 90.19 131 ASP B CA 1
ATOM 3522 C C . ASP B 1 131 ? 5.938 31.875 11.984 1 90.19 131 ASP B C 1
ATOM 3524 O O . ASP B 1 131 ? 4.859 32.375 11.633 1 90.19 131 ASP B O 1
ATOM 3528 N N . THR B 1 132 ? 6.668 32.375 12.969 1 90.44 132 THR B N 1
ATOM 3529 C CA . THR B 1 132 ? 6.129 33.344 13.898 1 90.44 132 THR B CA 1
ATOM 3530 C C . THR B 1 132 ? 6.023 34.719 13.227 1 90.44 132 THR B C 1
ATOM 3532 O O . THR B 1 132 ? 5.336 35.625 13.734 1 90.44 132 THR B O 1
ATOM 3535 N N . CYS B 1 133 ? 6.633 34.875 12.078 1 91.38 133 CYS B N 1
ATOM 3536 C CA . CYS B 1 133 ? 6.652 36.188 11.398 1 91.38 133 CYS B CA 1
ATOM 3537 C C . CYS B 1 133 ? 5.488 36.281 10.422 1 91.38 133 CYS B C 1
ATOM 3539 O O . CYS B 1 133 ? 5.289 37.344 9.812 1 91.38 133 CYS B O 1
ATOM 3541 N N . GLN B 1 134 ? 4.766 35.312 10.383 1 92.31 134 GLN B N 1
ATOM 3542 C CA . GLN B 1 134 ? 3.648 35.344 9.445 1 92.31 134 GLN B CA 1
ATOM 3543 C C . GLN B 1 134 ? 2.709 36.5 9.75 1 92.31 134 GLN B C 1
ATOM 3545 O O . GLN B 1 134 ? 2.236 36.656 10.883 1 92.31 134 GLN B O 1
ATOM 3550 N N . TYR B 1 135 ? 2.363 37.281 8.719 1 95.81 135 TYR B N 1
ATOM 3551 C CA . TYR B 1 135 ? 1.553 38.5 8.82 1 95.81 135 TYR B CA 1
ATOM 3552 C C . TYR B 1 135 ? 0.08 38.125 9.016 1 95.81 135 TYR B C 1
ATOM 3554 O O . TYR B 1 135 ? -0.447 37.25 8.344 1 95.81 135 TYR B O 1
ATOM 3562 N N . ILE B 1 136 ? -0.565 38.844 9.953 1 97.12 136 ILE B N 1
ATOM 3563 C CA . ILE B 1 136 ? -1.997 38.656 10.164 1 97.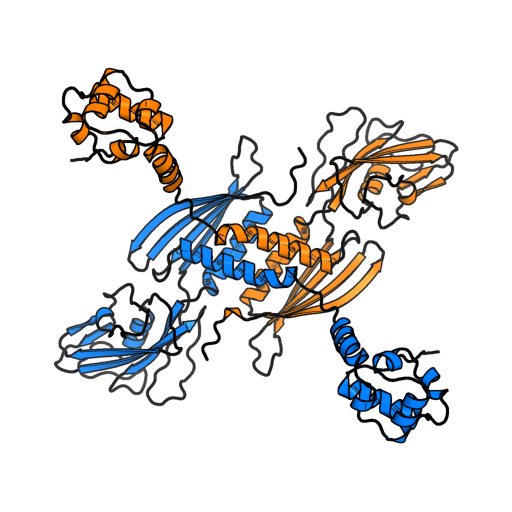12 136 ILE B CA 1
ATOM 3564 C C . ILE B 1 136 ? -2.738 39.969 9.828 1 97.12 136 ILE B C 1
ATOM 3566 O O . ILE B 1 136 ? -3.637 39.969 8.984 1 97.12 136 ILE B O 1
ATOM 3570 N N . ALA B 1 137 ? -2.305 41.062 10.508 1 97.62 137 ALA B N 1
ATOM 3571 C CA . ALA B 1 137 ? -2.963 42.344 10.312 1 97.62 137 ALA B CA 1
ATOM 3572 C C . ALA B 1 137 ? -2.105 43.5 10.852 1 97.62 137 ALA B C 1
ATOM 3574 O O . ALA B 1 137 ? -1.089 43.25 11.508 1 97.62 137 ALA B O 1
ATOM 3575 N N . THR B 1 138 ? -2.459 44.688 10.43 1 97.81 138 THR B N 1
ATOM 3576 C CA . THR B 1 138 ? -1.817 45.875 10.945 1 97.81 138 THR B CA 1
ATOM 3577 C C . THR B 1 138 ? -2.838 46.781 11.625 1 97.81 138 THR B C 1
ATOM 3579 O O . THR B 1 138 ? -3.883 47.094 11.055 1 97.81 138 THR B O 1
ATOM 3582 N N . ILE B 1 139 ? -2.525 47.156 12.867 1 97.19 139 ILE B N 1
ATOM 3583 C CA . ILE B 1 139 ? -3.338 48.125 13.602 1 97.19 139 ILE B CA 1
ATOM 3584 C C . ILE B 1 139 ? -2.719 49.5 13.484 1 97.19 139 ILE B C 1
ATOM 3586 O O . ILE B 1 139 ? -1.622 49.75 13.992 1 97.19 139 ILE B O 1
ATOM 3590 N N . ASP B 1 140 ? -3.434 50.375 12.938 1 95.94 140 ASP B N 1
ATOM 3591 C CA . ASP B 1 140 ? -2.9 51.719 12.672 1 95.94 140 ASP B CA 1
ATOM 3592 C C . ASP B 1 140 ? -3.191 52.656 13.836 1 95.94 140 ASP B C 1
ATOM 3594 O O . ASP B 1 140 ? -2.539 53.719 13.969 1 95.94 140 ASP B O 1
ATOM 3598 N N . THR B 1 141 ? -4.199 52.375 14.625 1 95.5 141 THR B N 1
ATOM 3599 C CA . THR B 1 141 ? -4.625 53.219 15.719 1 95.5 141 THR B CA 1
ATOM 3600 C C . THR B 1 141 ? -4.332 52.562 17.062 1 95.5 141 THR B C 1
ATOM 3602 O O . THR B 1 141 ? -3.611 51.562 17.125 1 95.5 141 THR B O 1
ATOM 3605 N N . GLN B 1 142 ? -4.863 53.219 18.125 1 95.06 142 GLN B N 1
ATOM 3606 C CA . GLN B 1 142 ? -4.625 52.688 19.469 1 95.06 142 GLN B CA 1
ATOM 3607 C C . GLN B 1 142 ? -5.664 51.656 19.859 1 95.06 142 GLN B C 1
ATOM 3609 O O . GLN B 1 142 ? -5.762 51.25 21.016 1 95.06 142 GLN B O 1
ATOM 3614 N N . ASP B 1 143 ? -6.336 51.219 18.859 1 94.62 143 ASP B N 1
ATOM 3615 C CA . ASP B 1 143 ? -7.379 50.219 19.109 1 94.62 143 ASP B CA 1
ATOM 3616 C C . ASP B 1 143 ? -6.773 48.844 19.422 1 94.62 143 ASP B C 1
ATOM 3618 O O . ASP B 1 143 ? -5.582 48.625 19.203 1 94.62 143 ASP B O 1
ATOM 3622 N N . ILE B 1 144 ? -7.668 48 19.969 1 95.56 144 ILE B N 1
ATOM 3623 C CA . ILE B 1 144 ? -7.238 46.656 20.359 1 95.56 144 ILE B CA 1
ATOM 3624 C C . ILE B 1 144 ? -7.848 45.625 19.422 1 95.56 144 ILE B C 1
ATOM 3626 O O . ILE B 1 144 ? -9.055 45.656 19.156 1 95.56 144 ILE B O 1
ATOM 3630 N N . LEU B 1 145 ? -7 44.812 18.906 1 96.06 145 LEU B N 1
ATOM 3631 C CA . LEU B 1 145 ? -7.453 43.656 18.125 1 96.06 145 LEU B CA 1
ATOM 3632 C C . LEU B 1 145 ? -7.461 42.406 18.969 1 96.06 145 LEU B C 1
ATOM 3634 O O . LEU B 1 145 ? -6.414 41.969 19.438 1 96.06 145 LEU B O 1
ATOM 3638 N N . GLU B 1 146 ? -8.648 41.875 19.172 1 95.94 146 GLU B N 1
ATOM 3639 C CA . GLU B 1 146 ? -8.82 40.656 19.984 1 95.94 146 GLU B CA 1
ATOM 3640 C C . GLU B 1 146 ? -9.562 39.562 19.203 1 95.94 146 GLU B C 1
ATOM 3642 O O . GLU B 1 146 ? -10.625 39.844 18.625 1 95.94 146 GLU B O 1
ATOM 3647 N N . MET B 1 147 ? -8.914 38.375 19.219 1 95.62 147 MET B N 1
ATOM 3648 C CA . MET B 1 147 ? -9.594 37.281 18.531 1 95.62 147 MET B CA 1
ATOM 3649 C C . MET B 1 147 ? -9.289 35.938 19.203 1 95.62 147 MET B C 1
ATOM 3651 O O . MET B 1 147 ? -8.312 35.844 19.938 1 95.62 147 MET B O 1
ATOM 3655 N N . GLU B 1 148 ? -10.211 35 18.969 1 94.06 148 GLU B N 1
ATOM 3656 C CA . GLU B 1 148 ? -10.094 33.625 19.406 1 94.06 148 GLU B CA 1
ATOM 3657 C C . GLU B 1 148 ? -10.172 32.656 18.219 1 94.06 148 GLU B C 1
ATOM 3659 O O . GLU B 1 148 ? -11.062 32.781 17.375 1 94.06 148 GLU B O 1
ATOM 3664 N N . CYS B 1 149 ? -9.203 31.797 18.188 1 93.94 149 CYS B N 1
ATOM 3665 C CA . CYS B 1 149 ? -9.164 30.844 17.094 1 93.94 149 CYS B CA 1
ATOM 3666 C C . CYS B 1 149 ? -9.344 29.422 17.609 1 93.94 149 CYS B C 1
ATOM 3668 O O . CYS B 1 149 ? -8.789 29.062 18.641 1 93.94 149 CYS B O 1
ATOM 3670 N N . GLN B 1 150 ? -10.047 28.703 16.812 1 92.44 150 GLN B N 1
ATOM 3671 C CA . GLN B 1 150 ? -10.234 27.297 17.109 1 92.44 150 GLN B CA 1
ATOM 3672 C C . GLN B 1 150 ? -9.266 26.438 16.312 1 92.44 150 GLN B C 1
ATOM 3674 O O . GLN B 1 150 ? -9.203 26.531 15.078 1 92.44 150 GLN B O 1
ATOM 3679 N N . LEU B 1 151 ? -8.562 25.609 17.078 1 92.81 151 LEU B N 1
ATOM 3680 C CA . LEU B 1 151 ? -7.613 24.688 16.453 1 92.81 151 LEU B CA 1
ATOM 3681 C C . LEU B 1 151 ? -8.156 23.266 16.453 1 92.81 151 LEU B C 1
ATOM 3683 O O . LEU B 1 151 ? -8.703 22.797 17.453 1 92.81 151 LEU B O 1
ATOM 3687 N N . GLU B 1 152 ? -7.965 22.688 15.32 1 92.62 152 GLU B N 1
ATOM 3688 C CA . GLU B 1 152 ? -8.312 21.281 15.188 1 92.62 152 GLU B CA 1
ATOM 3689 C C . GLU B 1 152 ? -7.199 20.484 14.508 1 92.62 152 GLU B C 1
ATOM 3691 O O . GLU B 1 152 ? -6.355 21.062 13.82 1 92.62 152 GLU B O 1
ATOM 3696 N N . GLN B 1 153 ? -7.207 19.203 14.867 1 93.06 153 GLN B N 1
ATOM 3697 C CA . GLN B 1 153 ? -6.273 18.281 14.242 1 93.06 153 GLN B CA 1
ATOM 3698 C C . GLN B 1 153 ? -7.012 17.25 13.391 1 93.06 153 GLN B C 1
ATOM 3700 O O . GLN B 1 153 ? -7.961 16.625 13.852 1 93.06 153 GLN B O 1
ATOM 3705 N N . SER B 1 154 ? -6.629 17.125 12.141 1 93 154 SER B N 1
ATOM 3706 C CA . SER B 1 154 ? -7.262 16.234 11.188 1 93 154 SER B CA 1
ATOM 3707 C C . SER B 1 154 ? -6.359 15.984 9.977 1 93 154 SER B C 1
ATOM 3709 O O . SER B 1 154 ? -5.145 16.156 10.062 1 93 154 SER B O 1
ATOM 3711 N N . SER B 1 155 ? -6.938 15.422 8.969 1 92.69 155 SER B N 1
ATOM 3712 C CA . SER B 1 155 ? -6.211 15.18 7.719 1 92.69 155 SER B CA 1
ATOM 3713 C C . SER B 1 155 ? -7.027 15.641 6.512 1 92.69 155 SER B C 1
ATOM 3715 O O . SER B 1 155 ? -8.258 15.711 6.578 1 92.69 155 SER B O 1
ATOM 3717 N N . GLY B 1 156 ? -6.238 16.047 5.508 1 91.62 156 GLY B N 1
ATOM 3718 C CA . GLY B 1 156 ? -6.891 16.422 4.266 1 91.62 156 GLY B CA 1
ATOM 3719 C C . GLY B 1 156 ? -7.457 17.828 4.297 1 91.62 156 GLY B C 1
ATOM 3720 O O . GLY B 1 156 ? -7.031 18.656 5.109 1 91.62 156 GLY B O 1
ATOM 3721 N N . TYR B 1 157 ? -8.32 18.125 3.336 1 90.56 157 TYR B N 1
ATOM 3722 C CA . TYR B 1 157 ? -8.977 19.422 3.219 1 90.56 157 TYR B CA 1
ATOM 3723 C C . TYR B 1 157 ? -10.438 19.344 3.658 1 90.56 157 TYR B C 1
ATOM 3725 O O . TYR B 1 157 ? -11.18 18.469 3.201 1 90.56 157 TYR B O 1
ATOM 3733 N N . ARG B 1 158 ? -10.797 20.234 4.527 1 90.25 158 ARG B N 1
ATOM 3734 C CA . ARG B 1 158 ? -12.164 20.234 5.031 1 90.25 158 ARG B CA 1
ATOM 3735 C C . ARG B 1 158 ? -12.828 21.594 4.801 1 90.25 158 ARG B C 1
ATOM 3737 O O . ARG B 1 158 ? -12.383 22.609 5.332 1 90.25 158 ARG B O 1
ATOM 3744 N N . LEU B 1 159 ? -13.852 21.516 4.094 1 90.44 159 LEU B N 1
ATOM 3745 C CA . LEU B 1 159 ? -14.602 22.734 3.824 1 90.44 159 LEU B CA 1
ATOM 3746 C C . LEU B 1 159 ? -15.336 23.203 5.07 1 90.44 159 LEU B C 1
ATOM 3748 O O . LEU B 1 159 ? -15.914 22.391 5.805 1 90.44 159 LEU B O 1
ATOM 3752 N N . ALA B 1 160 ? -15.305 24.5 5.242 1 88.62 160 ALA B N 1
ATOM 3753 C CA . ALA B 1 160 ? -15.953 25.109 6.398 1 88.62 160 ALA B CA 1
ATOM 3754 C C . ALA B 1 160 ? -17.469 24.922 6.34 1 88.62 160 ALA B C 1
ATOM 3756 O O . ALA B 1 160 ? -18.078 25.016 5.27 1 88.62 160 ALA B O 1
ATOM 3757 N N . LYS B 1 161 ? -18 24.453 7.477 1 81.38 161 LYS B N 1
ATOM 3758 C CA . LYS B 1 161 ? -19.453 24.391 7.625 1 81.38 161 LYS B CA 1
ATOM 3759 C C . LYS B 1 161 ? -19.969 25.578 8.453 1 81.38 161 LYS B C 1
ATOM 3761 O O . LYS B 1 161 ? -19.281 26.047 9.352 1 81.38 161 LYS B O 1
ATOM 3766 N N . PRO B 1 162 ? -21.078 26.016 7.973 1 78.31 162 PRO B N 1
ATOM 3767 C CA . PRO B 1 162 ? -21.625 27.125 8.766 1 78.31 162 PRO B CA 1
ATOM 3768 C C . PRO B 1 162 ? -21.734 26.797 10.25 1 78.31 162 PRO B C 1
ATOM 3770 O O . PRO B 1 162 ? -22.062 25.656 10.602 1 78.31 162 PRO B O 1
ATOM 3773 N N . SER B 1 163 ? -21.109 27.578 10.977 1 70 163 SER B N 1
ATOM 3774 C CA . SER B 1 163 ? -21.094 27.359 12.422 1 70 163 SER B CA 1
ATOM 3775 C C . SER B 1 163 ? -22.453 27.656 13.047 1 70 163 SER B C 1
ATOM 3777 O O . SER B 1 163 ? -23.172 28.562 12.594 1 70 163 SER B O 1
ATOM 3779 N N . GLU B 1 164 ? -22.75 26.703 13.938 1 67.44 164 GLU B N 1
ATOM 3780 C CA . GLU B 1 164 ? -23.984 26.922 14.688 1 67.44 164 GLU B CA 1
ATOM 3781 C C . GLU B 1 164 ? -23.781 28 15.75 1 67.44 164 GLU B C 1
ATOM 3783 O O . GLU B 1 164 ? -24.75 28.578 16.234 1 67.44 164 GLU B O 1
ATOM 3788 N N . MET B 1 165 ? -22.531 28.188 16.094 1 70.75 165 MET B N 1
ATOM 3789 C CA . MET B 1 165 ? -22.281 29.125 17.172 1 70.75 165 MET B CA 1
ATOM 3790 C C . MET B 1 165 ? -22.266 30.562 16.656 1 70.75 165 MET B C 1
ATOM 3792 O O . MET B 1 165 ? -21.672 30.828 15.609 1 70.75 165 MET B O 1
ATOM 3796 N N . ILE B 1 166 ? -22.891 31.375 17.469 1 74.88 166 ILE B N 1
ATOM 3797 C CA . ILE B 1 166 ? -23 32.781 17.125 1 74.88 166 ILE B CA 1
ATOM 3798 C C . ILE B 1 166 ? -21.625 33.438 17.156 1 74.88 166 ILE B C 1
ATOM 3800 O O . ILE B 1 166 ? -20.828 33.156 18.062 1 74.88 166 ILE B O 1
ATOM 3804 N N . ASP B 1 167 ? -21.172 34.125 16.203 1 85 167 ASP B N 1
ATOM 3805 C CA . ASP B 1 167 ? -20.016 35.031 16.141 1 85 167 ASP B CA 1
ATOM 3806 C C . ASP B 1 167 ? -18.766 34.281 15.68 1 85 167 ASP B C 1
ATOM 3808 O O . ASP B 1 167 ? -17.688 34.875 15.609 1 85 167 ASP B O 1
ATOM 3812 N N . TRP B 1 168 ? -18.859 32.906 15.625 1 92.12 168 TRP B N 1
ATOM 3813 C CA . TRP B 1 168 ? -17.719 32.188 15.086 1 92.12 168 TRP B CA 1
ATOM 3814 C C . TRP B 1 168 ? -17.781 32.125 13.57 1 92.12 168 TRP B C 1
ATOM 3816 O O . TRP B 1 168 ? -18.797 31.734 13 1 92.12 168 TRP B O 1
ATOM 3826 N N . LEU B 1 169 ? -16.797 32.594 13.031 1 94.31 169 LEU B N 1
ATOM 3827 C CA . LEU B 1 169 ? -16.672 32.531 11.578 1 94.31 169 LEU B CA 1
ATOM 3828 C C . LEU B 1 169 ? -15.898 31.281 11.164 1 94.31 169 LEU B C 1
ATOM 3830 O O . LEU B 1 169 ? -14.742 31.094 11.562 1 94.31 169 LEU B O 1
ATOM 3834 N N . PRO B 1 170 ? -16.484 30.422 10.367 1 93.88 170 PRO B N 1
ATOM 3835 C CA . PRO B 1 170 ? -15.805 29.188 9.969 1 93.88 170 PRO B CA 1
ATOM 3836 C C . PRO B 1 170 ? -14.711 29.422 8.93 1 93.88 170 PRO B C 1
ATOM 3838 O O . PRO B 1 170 ? -14.852 30.281 8.055 1 93.88 170 PRO B O 1
ATOM 3841 N N . ILE B 1 171 ? -13.664 28.719 9.055 1 94.12 171 ILE B N 1
ATOM 3842 C CA . ILE B 1 171 ? -12.547 28.719 8.125 1 94.12 171 ILE B CA 1
ATOM 3843 C C . ILE B 1 171 ? -12.305 27.312 7.594 1 94.12 171 ILE B C 1
ATOM 3845 O O . ILE B 1 171 ? -12.391 26.328 8.344 1 94.12 171 ILE B O 1
ATOM 3849 N N . ASP B 1 172 ? -12.016 27.219 6.277 1 93.69 172 ASP B N 1
ATOM 3850 C CA . ASP B 1 172 ? -11.648 25.922 5.738 1 93.69 172 ASP B CA 1
ATOM 3851 C C . ASP B 1 172 ? -10.414 25.359 6.449 1 93.69 172 ASP B C 1
ATOM 3853 O O . ASP B 1 172 ? -9.438 26.078 6.672 1 93.69 172 ASP B O 1
ATOM 3857 N N . GLY B 1 173 ? -10.562 24.047 6.785 1 92.75 173 GLY B N 1
ATOM 3858 C CA . GLY B 1 173 ? -9.43 23.375 7.41 1 92.75 173 GLY B CA 1
ATOM 3859 C C . GLY B 1 173 ? -8.445 22.812 6.406 1 92.75 173 GLY B C 1
ATOM 3860 O O . GLY B 1 173 ? -8.82 22.016 5.539 1 92.75 173 GLY B O 1
ATOM 3861 N N . VAL B 1 174 ? -7.203 23.266 6.488 1 93.06 174 VAL B N 1
ATOM 3862 C CA . VAL B 1 174 ? -6.141 22.75 5.637 1 93.06 174 VAL B CA 1
ATOM 3863 C C . VAL B 1 174 ? -5.227 21.844 6.453 1 93.06 174 VAL B C 1
ATOM 3865 O O . VAL B 1 174 ? -4.273 22.297 7.082 1 93.06 174 VAL B O 1
ATOM 3868 N N . PHE B 1 175 ? -5.547 20.547 6.426 1 94.38 175 PHE B N 1
ATOM 3869 C CA . PHE B 1 175 ? -4.785 19.578 7.199 1 94.38 175 PHE B CA 1
ATOM 3870 C C . PHE B 1 175 ? -3.857 18.766 6.297 1 94.38 175 PHE B C 1
ATOM 3872 O O . PHE B 1 175 ? -3.988 17.547 6.191 1 94.38 175 PHE B O 1
ATOM 3879 N N . MET B 1 176 ? -2.934 19.453 5.617 1 95.25 176 MET B N 1
ATOM 3880 C CA . MET B 1 176 ? -2.018 18.828 4.672 1 95.25 176 MET B CA 1
ATOM 3881 C C . MET B 1 176 ? -0.588 19.312 4.895 1 95.25 176 MET B C 1
ATOM 3883 O O . MET B 1 176 ? -0.136 20.25 4.238 1 95.25 176 MET B O 1
ATOM 3887 N N . PRO B 1 177 ? 0.103 18.688 5.684 1 97.06 177 PRO B N 1
ATOM 3888 C CA . PRO B 1 177 ? 1.461 19.125 6 1 97.06 177 PRO B CA 1
ATOM 3889 C C . PRO B 1 177 ? 2.436 18.938 4.844 1 97.06 177 PRO B C 1
ATOM 3891 O O . PRO B 1 177 ? 3.469 19.594 4.777 1 97.06 177 PRO B O 1
ATOM 3894 N N . VAL B 1 178 ? 2.18 17.938 3.951 1 98 178 VAL B N 1
ATOM 3895 C CA . VAL B 1 178 ? 3.014 17.703 2.773 1 98 178 VAL B CA 1
ATOM 3896 C C . VAL B 1 178 ? 2.449 18.484 1.584 1 98 178 VAL B C 1
ATOM 3898 O O . VAL B 1 178 ? 1.287 18.297 1.213 1 98 178 VAL B O 1
ATOM 3901 N N . LYS B 1 179 ? 3.238 19.328 1.005 1 96.19 179 LYS B N 1
ATOM 3902 C CA . LYS B 1 179 ? 2.799 20.219 -0.073 1 96.19 179 LYS B CA 1
ATOM 3903 C C . LYS B 1 179 ? 2.955 19.547 -1.433 1 96.19 179 LYS B C 1
ATOM 3905 O O . LYS B 1 179 ? 2.141 19.75 -2.334 1 96.19 179 LYS B O 1
ATOM 3910 N N . ARG B 1 180 ? 3.99 18.797 -1.516 1 97.38 180 ARG B N 1
ATOM 3911 C CA . ARG B 1 180 ? 4.312 18.203 -2.814 1 97.38 180 ARG B CA 1
ATOM 3912 C C . ARG B 1 180 ? 5.098 16.906 -2.656 1 97.38 180 ARG B C 1
ATOM 3914 O O . ARG B 1 180 ? 5.934 16.797 -1.76 1 97.38 180 ARG B O 1
ATOM 3921 N N . VAL B 1 181 ? 4.785 15.977 -3.518 1 98.25 181 VAL B N 1
ATOM 3922 C CA . VAL B 1 181 ? 5.508 14.711 -3.586 1 98.25 181 VAL B CA 1
ATOM 3923 C C . VAL B 1 181 ? 5.812 14.367 -5.043 1 98.25 181 VAL B C 1
ATOM 3925 O O . VAL B 1 181 ? 4.934 14.453 -5.906 1 98.25 181 VAL B O 1
ATOM 3928 N N . ASN B 1 182 ? 6.992 14.062 -5.301 1 97.44 182 ASN B N 1
ATOM 3929 C CA . ASN B 1 182 ? 7.414 13.57 -6.609 1 97.44 182 ASN B CA 1
ATOM 3930 C C . ASN B 1 182 ? 8.156 12.25 -6.492 1 97.44 182 ASN B C 1
ATOM 3932 O O . ASN B 1 182 ? 8.922 12.039 -5.551 1 97.44 182 ASN B O 1
ATOM 3936 N N . PHE B 1 183 ? 7.91 11.406 -7.465 1 96.94 183 PHE B N 1
ATOM 3937 C CA . PHE B 1 183 ? 8.695 10.172 -7.453 1 96.94 183 PHE B CA 1
ATOM 3938 C C . PHE B 1 183 ? 8.93 9.664 -8.867 1 96.94 183 PHE B C 1
ATOM 3940 O O . PHE B 1 183 ? 8.156 9.969 -9.781 1 96.94 183 PHE B O 1
ATOM 3947 N N . TRP B 1 184 ? 9.961 8.984 -9.102 1 95.25 184 TRP B N 1
ATOM 3948 C CA . TRP B 1 184 ? 10.258 8.273 -10.344 1 95.25 184 TRP B CA 1
ATOM 3949 C C . TRP B 1 184 ? 11.102 7.035 -10.07 1 95.25 184 TRP B C 1
ATOM 3951 O O . TRP B 1 184 ? 11.688 6.895 -9 1 95.25 184 TRP B O 1
ATOM 3961 N N . VAL B 1 185 ? 11.031 6.102 -10.984 1 92.75 185 VAL B N 1
ATOM 3962 C CA . VAL B 1 185 ? 11.75 4.836 -10.867 1 92.75 185 VAL B CA 1
ATOM 3963 C C . VAL B 1 185 ? 12.898 4.797 -11.875 1 92.75 185 VAL B C 1
ATOM 3965 O O . VAL B 1 185 ? 12.703 5.082 -13.055 1 92.75 185 VAL B O 1
ATOM 3968 N N . ASP B 1 186 ? 14.039 4.621 -11.391 1 87.31 186 ASP B N 1
ATOM 3969 C CA . ASP B 1 186 ? 15.211 4.527 -12.25 1 87.31 186 ASP B CA 1
ATOM 3970 C C . ASP B 1 186 ? 15.891 3.168 -12.109 1 87.31 186 ASP B C 1
ATOM 3972 O O . ASP B 1 186 ? 15.656 2.447 -11.141 1 87.31 186 ASP B O 1
ATOM 3976 N N . LYS B 1 187 ? 16.578 2.77 -13.258 1 77 187 LYS B N 1
ATOM 3977 C CA . LYS B 1 187 ? 17.344 1.531 -13.188 1 77 187 LYS B CA 1
ATOM 3978 C C . LYS B 1 187 ? 18.469 1.641 -12.148 1 77 187 LYS B C 1
ATOM 3980 O O . LYS B 1 187 ? 19.109 2.684 -12.031 1 77 187 LYS B O 1
ATOM 3985 N N . ALA B 1 188 ? 18.359 0.783 -11.156 1 65.44 188 ALA B N 1
ATOM 3986 C CA . ALA B 1 188 ? 19.391 0.789 -10.133 1 65.44 188 ALA B CA 1
ATOM 3987 C C . ALA B 1 188 ? 20.594 -0.04 -10.57 1 65.44 188 ALA B C 1
ATOM 3989 O O . ALA B 1 188 ? 20.453 -1.038 -11.273 1 65.44 188 ALA B O 1
ATOM 3990 N N . LEU B 1 189 ? 21.828 0.449 -10.594 1 54.69 189 LEU B N 1
ATOM 3991 C CA . LEU B 1 189 ? 23.047 -0.298 -10.859 1 54.69 189 LEU B CA 1
ATOM 3992 C C . LEU B 1 189 ? 23.422 -1.175 -9.664 1 54.69 189 LEU B C 1
ATOM 3994 O O . LEU B 1 189 ? 23.812 -0.667 -8.609 1 54.69 189 LEU B O 1
ATOM 3998 N N . VAL B 1 190 ? 22.688 -2.186 -9.359 1 49.34 190 VAL B N 1
ATOM 3999 C CA . VAL B 1 190 ? 23.266 -3.062 -8.352 1 49.34 190 VAL B CA 1
ATOM 4000 C C . VAL B 1 190 ? 24.016 -4.199 -9.023 1 49.34 190 VAL B C 1
ATOM 4002 O O . VAL B 1 190 ? 23.453 -4.93 -9.844 1 49.34 190 VAL B O 1
ATOM 4005 N N . ASP B 1 191 ? 25.297 -4.375 -8.539 1 46.75 191 ASP B N 1
ATOM 4006 C CA . ASP B 1 191 ? 26.266 -5.398 -8.922 1 46.75 191 ASP B CA 1
ATOM 4007 C C . ASP B 1 191 ? 25.969 -5.945 -10.312 1 46.75 191 ASP B C 1
ATOM 4009 O O . ASP B 1 191 ? 25.484 -7.066 -10.453 1 46.75 191 ASP B O 1
ATOM 4013 N N . LYS B 1 192 ? 26.188 -5.383 -11.336 1 51.16 192 LYS B N 1
ATOM 4014 C CA . LYS B 1 192 ? 26.312 -5.648 -12.766 1 51.16 192 LYS B CA 1
ATOM 4015 C C . LYS B 1 192 ? 24.984 -6.062 -13.367 1 51.16 192 LYS B C 1
ATOM 4017 O O . LYS B 1 192 ? 24.844 -6.152 -14.594 1 51.16 192 LYS B O 1
ATOM 4022 N N . VAL B 1 193 ? 24.094 -6.602 -12.594 1 48.5 193 VAL B N 1
ATOM 4023 C CA . VAL B 1 193 ? 22.875 -7.035 -13.266 1 48.5 193 VAL B CA 1
ATOM 4024 C C . VAL B 1 193 ? 21.766 -6.023 -13.016 1 48.5 193 VAL B C 1
ATOM 4026 O O . VAL B 1 193 ? 21.438 -5.715 -11.859 1 48.5 193 VAL B O 1
ATOM 4029 N N . LEU B 1 194 ? 21.453 -5.098 -13.875 1 52.97 194 LEU B N 1
ATOM 4030 C CA . LEU B 1 194 ? 20.531 -3.986 -14.109 1 52.97 194 LEU B CA 1
ATOM 4031 C C . LEU B 1 194 ? 19.125 -4.348 -13.664 1 52.97 194 LEU B C 1
ATOM 4033 O O . LEU B 1 194 ? 18.156 -3.699 -14.07 1 52.97 194 LEU B O 1
ATOM 4037 N N . VAL B 1 195 ? 18.906 -5.348 -12.82 1 58.06 195 VAL B N 1
ATOM 4038 C CA . VAL B 1 195 ? 17.516 -5.801 -12.781 1 58.06 195 VAL B CA 1
ATOM 4039 C C . VAL B 1 195 ? 16.75 -5.039 -11.695 1 58.06 195 VAL B C 1
ATOM 4041 O O . VAL B 1 195 ? 15.578 -4.723 -11.867 1 58.06 195 VAL B O 1
ATOM 4044 N N . ASP B 1 196 ? 17.531 -4.426 -10.75 1 67.56 196 ASP B N 1
ATOM 4045 C CA . ASP B 1 196 ? 16.781 -3.807 -9.664 1 67.56 196 ASP B CA 1
ATOM 4046 C C . ASP B 1 196 ? 16.625 -2.303 -9.875 1 67.56 196 ASP B C 1
ATOM 4048 O O . ASP B 1 196 ? 17.406 -1.702 -10.625 1 67.56 196 ASP B O 1
ATOM 4052 N N . LYS B 1 197 ? 15.516 -1.859 -9.492 1 82.69 197 LYS B N 1
ATOM 4053 C CA . LYS B 1 197 ? 15.148 -0.459 -9.688 1 82.69 197 LYS B CA 1
ATOM 4054 C C . LYS B 1 197 ? 15.266 0.321 -8.375 1 82.69 197 LYS B C 1
ATOM 4056 O O . LYS B 1 197 ? 15.312 -0.272 -7.297 1 82.69 197 LYS B O 1
ATOM 4061 N N . ALA B 1 198 ? 15.547 1.53 -8.578 1 89.44 198 ALA B N 1
ATOM 4062 C CA . ALA B 1 198 ? 15.562 2.467 -7.457 1 89.44 198 ALA B CA 1
ATOM 4063 C C . ALA B 1 198 ? 14.367 3.408 -7.512 1 89.44 198 ALA B C 1
ATOM 4065 O O . ALA B 1 198 ? 14.039 3.951 -8.57 1 89.44 198 ALA B O 1
ATOM 4066 N N . LEU B 1 199 ? 13.719 3.486 -6.383 1 94 199 LEU B N 1
ATOM 4067 C CA . LEU B 1 199 ? 12.633 4.453 -6.246 1 94 199 LEU B CA 1
ATOM 4068 C C . LEU B 1 199 ? 13.148 5.762 -5.656 1 94 199 LEU B C 1
ATOM 4070 O O . LEU B 1 199 ? 13.648 5.785 -4.531 1 94 199 LEU B O 1
ATOM 4074 N N . HIS B 1 200 ? 13.055 6.773 -6.438 1 95.19 200 HIS B N 1
ATOM 4075 C CA . HIS B 1 200 ? 13.359 8.117 -5.957 1 95.19 200 HIS B CA 1
ATOM 4076 C C . HIS B 1 200 ? 12.102 8.828 -5.477 1 95.19 200 HIS B C 1
ATOM 4078 O O . HIS B 1 200 ? 11.102 8.891 -6.199 1 95.19 200 HIS B O 1
ATOM 4084 N N . LEU B 1 201 ? 12.164 9.344 -4.258 1 96.81 201 LEU B N 1
ATOM 4085 C CA . LEU B 1 201 ? 11.023 10.016 -3.646 1 96.81 201 LEU B CA 1
ATOM 4086 C C . LEU B 1 201 ? 11.422 11.383 -3.104 1 96.81 201 LEU B C 1
ATOM 4088 O O . LEU B 1 201 ? 12.328 11.492 -2.273 1 96.81 201 LEU B O 1
ATOM 4092 N N . GLU B 1 202 ? 10.797 12.383 -3.639 1 97.5 202 GLU B N 1
ATOM 4093 C CA . GLU B 1 202 ? 11 13.75 -3.168 1 97.5 202 GLU B CA 1
ATOM 4094 C C . GLU B 1 202 ? 9.781 14.25 -2.395 1 97.5 202 GLU B C 1
ATOM 4096 O O . GLU B 1 202 ? 8.656 14.172 -2.881 1 97.5 202 GLU B O 1
ATOM 4101 N N . ILE B 1 203 ? 10 14.812 -1.227 1 97.81 203 ILE B N 1
ATOM 4102 C CA . ILE B 1 203 ? 8.914 15.258 -0.362 1 97.81 203 ILE B CA 1
ATOM 4103 C C . ILE B 1 203 ? 9.156 16.703 0.062 1 97.81 203 ILE B C 1
ATOM 4105 O O . ILE B 1 203 ? 10.25 17.047 0.511 1 97.81 203 ILE B O 1
ATOM 4109 N N . TRP B 1 204 ? 8.141 17.562 -0.12 1 97.69 204 TRP B N 1
ATOM 4110 C CA . TRP B 1 204 ? 8.125 18.938 0.378 1 97.69 204 TRP B CA 1
ATOM 4111 C C . TRP B 1 204 ? 7.094 19.094 1.486 1 97.69 204 TRP B C 1
ATOM 4113 O O . TRP B 1 204 ? 5.926 18.734 1.313 1 97.69 204 TRP B O 1
ATOM 4123 N N . THR B 1 205 ? 7.488 19.578 2.619 1 97.06 205 THR B N 1
ATOM 4124 C CA . THR B 1 205 ? 6.566 19.781 3.73 1 97.06 205 THR B CA 1
ATOM 4125 C C . THR B 1 205 ? 6.469 21.25 4.09 1 97.06 205 THR B C 1
ATOM 4127 O O . THR B 1 205 ? 7.309 22.062 3.668 1 97.06 205 THR B O 1
ATOM 4130 N N . ASN B 1 206 ? 5.422 21.672 4.812 1 94.62 206 ASN B N 1
ATOM 4131 C CA . ASN B 1 206 ? 5.219 23.062 5.211 1 94.62 206 ASN B CA 1
ATOM 4132 C C . ASN B 1 206 ? 5.918 23.375 6.527 1 94.62 206 ASN B C 1
ATOM 4134 O O . ASN B 1 206 ? 5.66 24.422 7.141 1 94.62 206 ASN B O 1
ATOM 4138 N N . GLY B 1 207 ? 6.684 22.438 6.984 1 93.56 207 GLY B N 1
ATOM 4139 C CA . GLY B 1 207 ? 7.461 22.688 8.188 1 93.56 207 GLY B CA 1
ATOM 4140 C C . GLY B 1 207 ? 6.84 22.062 9.43 1 93.56 207 GLY B C 1
ATOM 4141 O O . GLY B 1 207 ? 7.523 21.875 10.445 1 93.56 207 GLY B O 1
ATOM 4142 N N . SER B 1 208 ? 5.578 21.719 9.391 1 94 208 SER B N 1
ATOM 4143 C CA . SER B 1 208 ? 4.906 21.156 10.555 1 94 208 SER B CA 1
ATOM 4144 C C . SER B 1 208 ? 5.418 19.75 10.852 1 94 208 SER B C 1
ATOM 4146 O O . SER B 1 208 ? 5.277 19.25 11.969 1 94 208 SER B O 1
ATOM 4148 N N . ILE B 1 209 ? 5.969 19.156 9.852 1 94.19 209 ILE B N 1
ATOM 4149 C CA . ILE B 1 209 ? 6.57 17.828 9.984 1 94.19 209 ILE B CA 1
ATOM 4150 C C . ILE B 1 209 ? 7.785 17.719 9.062 1 94.19 209 ILE B C 1
ATOM 4152 O O . ILE B 1 209 ? 7.816 18.328 7.992 1 94.19 209 ILE B O 1
ATOM 4156 N N . SER B 1 210 ? 8.703 16.969 9.531 1 93 210 SER B N 1
ATOM 4157 C CA . SER B 1 210 ? 9.852 16.734 8.664 1 93 210 SER B CA 1
ATOM 4158 C C . SER B 1 210 ? 9.531 15.703 7.586 1 93 210 SER B C 1
ATOM 4160 O O . SER B 1 210 ? 8.656 14.859 7.777 1 93 210 SER B O 1
ATOM 4162 N N . PRO B 1 211 ? 10.234 15.828 6.461 1 95.12 211 PRO B N 1
ATOM 4163 C CA . PRO B 1 211 ? 10.016 14.828 5.414 1 95.12 211 PRO B CA 1
ATOM 4164 C C . PRO B 1 211 ? 10.242 13.398 5.906 1 95.12 211 PRO B C 1
ATOM 4166 O O . PRO B 1 211 ? 9.508 12.492 5.52 1 95.12 211 PRO B O 1
ATOM 4169 N N . GLN B 1 212 ? 11.203 13.195 6.723 1 92.06 212 GLN B N 1
ATOM 4170 C CA . GLN B 1 212 ? 11.477 11.875 7.27 1 92.06 212 GLN B CA 1
ATOM 4171 C C . GLN B 1 212 ? 10.305 11.375 8.109 1 92.06 212 GLN B C 1
ATOM 4173 O O . GLN B 1 212 ? 9.867 10.234 7.957 1 92.06 212 GLN B O 1
ATOM 4178 N N . GLU B 1 213 ? 9.898 12.25 8.969 1 91.94 213 GLU B N 1
ATOM 4179 C CA . GLU B 1 213 ? 8.758 11.898 9.812 1 91.94 213 GLU B CA 1
ATOM 4180 C C . GLU B 1 213 ? 7.504 11.664 8.984 1 91.94 213 GLU B C 1
ATOM 4182 O O . GLU B 1 213 ? 6.719 10.758 9.281 1 91.94 213 GLU B O 1
ATOM 4187 N N . ALA B 1 214 ? 7.348 12.508 7.973 1 96.25 214 ALA B N 1
ATOM 4188 C CA . ALA B 1 214 ? 6.211 12.336 7.074 1 96.25 214 ALA B CA 1
ATOM 4189 C C . ALA B 1 214 ? 6.227 10.953 6.434 1 96.25 214 ALA B C 1
ATOM 4191 O O . ALA B 1 214 ? 5.195 10.273 6.367 1 96.25 214 ALA B O 1
ATOM 4192 N N . LEU B 1 215 ? 7.367 10.562 5.957 1 95.75 215 LEU B N 1
ATOM 4193 C CA . LEU B 1 215 ? 7.523 9.25 5.332 1 95.75 215 LEU B CA 1
ATOM 4194 C C . LEU B 1 215 ? 7.234 8.133 6.332 1 95.75 215 LEU B C 1
ATOM 4196 O O . LEU B 1 215 ? 6.559 7.16 5.996 1 95.75 215 LEU B O 1
ATOM 4200 N N . HIS B 1 216 ? 7.719 8.312 7.496 1 93.31 216 HIS B N 1
ATOM 4201 C CA . HIS B 1 216 ? 7.48 7.348 8.562 1 93.31 216 HIS B CA 1
ATOM 4202 C C . HIS B 1 216 ? 5.988 7.191 8.844 1 93.31 216 HIS B C 1
ATOM 4204 O O . HIS B 1 216 ? 5.48 6.07 8.922 1 93.31 216 HIS B O 1
ATOM 4210 N N . GLN B 1 217 ? 5.348 8.273 8.977 1 94.19 217 GLN B N 1
ATOM 4211 C CA . GLN B 1 217 ? 3.916 8.242 9.266 1 94.19 217 GLN B CA 1
ATOM 4212 C C . GLN B 1 217 ? 3.135 7.621 8.109 1 94.19 217 GLN B C 1
ATOM 4214 O O . GLN B 1 217 ? 2.191 6.859 8.336 1 94.19 217 GLN B O 1
ATOM 4219 N N . ALA B 1 218 ? 3.527 8.016 6.938 1 96.75 218 ALA B N 1
ATOM 4220 C CA . ALA B 1 218 ? 2.857 7.445 5.77 1 96.75 218 ALA B CA 1
ATOM 4221 C C . ALA B 1 218 ? 2.984 5.926 5.75 1 96.75 218 ALA B C 1
ATOM 4223 O O . ALA B 1 218 ? 2.008 5.219 5.484 1 96.75 218 ALA B O 1
ATOM 4224 N N . ALA B 1 219 ? 4.18 5.434 5.98 1 94.69 219 ALA B N 1
ATOM 4225 C CA . ALA B 1 219 ? 4.414 3.994 6.031 1 94.69 219 ALA B CA 1
ATOM 4226 C C . ALA B 1 219 ? 3.553 3.334 7.105 1 94.69 219 ALA B C 1
ATOM 4228 O O . ALA B 1 219 ? 3.004 2.252 6.887 1 94.69 219 ALA B O 1
ATOM 4229 N N . ARG B 1 220 ? 3.479 3.979 8.203 1 93.38 220 ARG B N 1
ATOM 4230 C CA . ARG B 1 220 ? 2.664 3.463 9.305 1 93.38 220 ARG B CA 1
ATOM 4231 C C . ARG B 1 220 ? 1.196 3.367 8.898 1 93.38 220 ARG B C 1
ATOM 4233 O O . ARG B 1 220 ? 0.53 2.373 9.188 1 93.38 220 ARG B O 1
ATOM 4240 N N . ILE B 1 221 ? 0.718 4.391 8.305 1 94.88 221 ILE B N 1
ATOM 4241 C CA . ILE B 1 221 ? -0.671 4.422 7.859 1 94.88 221 ILE B CA 1
ATOM 4242 C C . ILE B 1 221 ? -0.926 3.277 6.883 1 94.88 221 ILE B C 1
ATOM 4244 O O . ILE B 1 221 ? -1.9 2.535 7.023 1 94.88 221 ILE B O 1
ATOM 4248 N N . LEU B 1 222 ? -0.071 3.121 5.949 1 95.81 222 LEU B N 1
ATOM 4249 C CA . LEU B 1 222 ? -0.227 2.072 4.945 1 95.81 222 LEU B CA 1
ATOM 4250 C C . LEU B 1 222 ? -0.175 0.692 5.59 1 95.81 222 LEU B C 1
ATOM 4252 O O . LEU B 1 222 ? -0.99 -0.177 5.27 1 95.81 222 LEU B O 1
ATOM 4256 N N . THR B 1 223 ? 0.763 0.454 6.434 1 92.31 223 THR B N 1
ATOM 4257 C CA . THR B 1 223 ? 0.851 -0.82 7.141 1 92.31 223 THR B CA 1
ATOM 4258 C C . THR B 1 223 ? -0.43 -1.093 7.926 1 92.31 223 THR B C 1
ATOM 4260 O O . THR B 1 223 ? -0.93 -2.221 7.934 1 92.31 223 THR B O 1
ATOM 4263 N N . HIS B 1 224 ? -0.916 -0.068 8.484 1 91.19 224 HIS B N 1
ATOM 4264 C CA . HIS B 1 224 ? -2.148 -0.198 9.25 1 91.19 224 HIS B CA 1
ATOM 4265 C C . HIS B 1 224 ? -3.324 -0.56 8.352 1 91.19 224 HIS B C 1
ATOM 4267 O O . HIS B 1 224 ? -4.207 -1.32 8.758 1 91.19 224 HIS B O 1
ATOM 4273 N N . TRP B 1 225 ? -3.367 0.055 7.191 1 92.94 225 TRP B N 1
ATOM 4274 C CA . TRP B 1 225 ? -4.449 -0.205 6.246 1 92.94 225 TRP B CA 1
ATOM 4275 C C . TRP B 1 225 ? -4.457 -1.667 5.812 1 92.94 225 TRP B C 1
ATOM 4277 O O . TRP B 1 225 ? -5.52 -2.266 5.637 1 92.94 225 TRP B O 1
ATOM 4287 N N . PHE B 1 226 ? -3.303 -2.281 5.672 1 93.81 226 PHE B N 1
ATOM 4288 C CA . PHE B 1 226 ? -3.229 -3.609 5.078 1 93.81 226 PHE B CA 1
ATOM 4289 C C . PHE B 1 226 ? -3.17 -4.684 6.156 1 93.81 226 PHE B C 1
ATOM 4291 O O . PHE B 1 226 ? -3.457 -5.852 5.895 1 93.81 226 PHE B O 1
ATOM 4298 N N . ASN B 1 227 ? -2.822 -4.363 7.344 1 88.88 227 ASN B N 1
ATOM 4299 C CA . ASN B 1 227 ? -2.596 -5.324 8.414 1 88.88 227 ASN B CA 1
ATOM 4300 C C . ASN B 1 227 ? -3.846 -6.152 8.703 1 88.88 227 ASN B C 1
ATOM 4302 O O . ASN B 1 227 ? -3.762 -7.367 8.883 1 88.88 227 ASN B O 1
ATOM 4306 N N . PRO B 1 228 ? -4.973 -5.523 8.734 1 87.31 228 PRO B N 1
ATOM 4307 C CA . PRO B 1 228 ? -6.172 -6.305 9.055 1 87.31 228 PRO B CA 1
ATOM 4308 C C . PRO B 1 228 ? -6.445 -7.402 8.023 1 87.31 228 PRO B C 1
ATOM 4310 O O . PRO B 1 228 ? -7.133 -8.383 8.336 1 87.31 228 PRO B O 1
ATOM 4313 N N . LEU B 1 229 ? -6.035 -7.246 6.828 1 90.25 229 LEU B N 1
ATOM 4314 C CA . LEU B 1 229 ? -6.277 -8.219 5.77 1 90.25 229 LEU B CA 1
ATOM 4315 C C . LEU B 1 229 ? -5.41 -9.461 5.965 1 90.25 229 LEU B C 1
ATOM 4317 O O . LEU B 1 229 ? -5.664 -10.5 5.359 1 90.25 229 LEU B O 1
ATOM 4321 N N . GLN B 1 230 ? -4.336 -9.273 6.738 1 82.94 230 GLN B N 1
ATOM 4322 C CA . GLN B 1 230 ? -3.457 -10.398 7.023 1 82.94 230 GLN B CA 1
ATOM 4323 C C . GLN B 1 230 ? -4.09 -11.352 8.039 1 82.94 230 GLN B C 1
ATOM 4325 O O . GLN B 1 230 ? -3.805 -12.547 8.031 1 82.94 230 GLN B O 1
ATOM 4330 N N . THR B 1 231 ? -4.684 -10.758 9.07 1 65.56 231 THR B N 1
ATOM 4331 C CA . THR B 1 231 ? -5.215 -11.547 10.18 1 65.56 231 THR B CA 1
ATOM 4332 C C . THR B 1 231 ? -6.637 -12.008 9.883 1 65.56 231 THR B C 1
ATOM 4334 O O . THR B 1 231 ? -7.352 -12.461 10.781 1 65.56 231 THR B O 1
ATOM 4337 N N . LEU B 1 232 ? -7.027 -11.672 8.742 1 57.12 232 LEU B N 1
ATOM 4338 C CA . LEU B 1 232 ? -8.438 -11.922 8.438 1 57.12 232 LEU B CA 1
ATOM 4339 C C . LEU B 1 232 ? -8.852 -13.312 8.883 1 57.12 232 LEU B C 1
ATOM 4341 O O . LEU B 1 232 ? -8.25 -14.312 8.461 1 57.12 232 LEU B O 1
ATOM 4345 N N . GLU B 1 233 ? -9.023 -13.461 10.148 1 50.31 233 GLU B N 1
ATOM 4346 C CA . GLU B 1 233 ? -10.031 -14.484 10.406 1 50.31 233 GLU B CA 1
ATOM 4347 C C . GLU B 1 233 ? -11.258 -14.289 9.516 1 50.31 233 GLU B C 1
ATOM 4349 O O . GLU B 1 233 ? -11.898 -13.242 9.555 1 50.31 233 GLU B O 1
ATOM 4354 N N . TRP B 1 234 ? -11.023 -14.539 8.258 1 44.22 234 TRP B N 1
ATOM 4355 C CA . TRP B 1 234 ? -12.133 -14.367 7.324 1 44.22 234 TRP B CA 1
ATOM 4356 C C . TRP B 1 234 ? -13.469 -14.57 8.023 1 44.22 234 TRP B C 1
ATOM 4358 O O . TRP B 1 234 ? -13.719 -15.633 8.609 1 44.22 234 TRP B O 1
ATOM 4368 N N . LYS B 1 235 ? -13.891 -13.641 8.766 1 39.19 235 LYS B N 1
ATOM 4369 C CA . LYS B 1 235 ? -15.266 -13.836 9.211 1 39.19 235 LYS B CA 1
ATOM 4370 C C . LYS B 1 235 ? -16.125 -14.43 8.094 1 39.19 235 LYS B C 1
ATOM 4372 O O . LYS B 1 235 ? -16.328 -13.797 7.055 1 39.19 235 LYS B O 1
ATOM 4377 N N . THR B 1 236 ? -15.625 -15.484 7.551 1 34.03 236 THR B N 1
ATOM 4378 C CA . THR B 1 236 ? -16.672 -16.141 6.781 1 34.03 236 THR B CA 1
ATOM 4379 C C . THR B 1 236 ? -18.047 -15.734 7.297 1 34.03 236 THR B C 1
ATOM 4381 O O . THR B 1 236 ? -18.328 -15.852 8.492 1 34.03 236 THR B O 1
ATOM 4384 N N . SER B 1 237 ? -18.469 -14.617 6.805 1 34.03 237 SER B N 1
ATOM 4385 C CA . SER B 1 237 ? -19.859 -14.383 7.188 1 34.03 237 SER B CA 1
ATOM 4386 C C . SER B 1 237 ? -20.547 -15.688 7.582 1 34.03 237 SER B C 1
ATOM 4388 O O . SER B 1 237 ? -21.719 -15.68 7.957 1 34.03 237 SER B O 1
ATOM 4390 N N . HIS B 1 238 ? -19.844 -16.75 7.285 1 32.19 238 HIS B N 1
ATOM 4391 C CA . HIS B 1 238 ? -20.547 -17.891 7.887 1 32.19 238 HIS B CA 1
ATOM 4392 C C . HIS B 1 238 ? -20.344 -17.922 9.398 1 32.19 238 HIS B C 1
ATOM 4394 O O . HIS B 1 238 ? -20.938 -18.75 10.086 1 32.19 238 HIS B O 1
ATOM 4400 N N . THR B 1 239 ? -19.297 -17.266 9.906 1 30.42 239 THR B N 1
ATOM 4401 C CA . THR B 1 239 ? -19.062 -17.5 11.32 1 30.42 239 THR B CA 1
ATOM 4402 C C . THR B 1 239 ? -19.953 -16.594 12.172 1 30.42 239 THR B C 1
ATOM 4404 O O . THR B 1 239 ? -20.031 -16.766 13.391 1 30.42 239 THR B O 1
ATOM 4407 N N . LYS B 1 240 ? -20.141 -15.32 11.844 1 34.28 240 LYS B N 1
ATOM 4408 C CA . LYS B 1 240 ? -21.172 -14.859 12.773 1 34.28 240 LYS B CA 1
ATOM 4409 C C . LYS B 1 240 ? -22.266 -15.906 12.938 1 34.28 240 LYS B C 1
ATOM 4411 O O . LYS B 1 240 ? -23.016 -15.891 13.922 1 34.28 240 LYS B O 1
ATOM 4416 N N . ASN B 1 241 ? -22.406 -16.578 11.82 1 31.69 241 ASN B N 1
ATOM 4417 C CA . ASN B 1 241 ? -23.359 -17.656 12.031 1 31.69 241 ASN B CA 1
ATOM 4418 C C . ASN B 1 241 ? -22.75 -18.781 12.867 1 31.69 241 ASN B C 1
ATOM 4420 O O . ASN B 1 241 ? -23.469 -19.484 13.578 1 31.69 241 ASN B O 1
ATOM 4424 N N . GLU B 1 242 ? -21.359 -18.922 12.75 1 33.34 242 GLU B N 1
ATOM 4425 C CA . GLU B 1 242 ? -20.938 -20.016 13.625 1 33.34 242 GLU B CA 1
ATOM 4426 C C . GLU B 1 242 ? -20.781 -19.531 15.062 1 33.34 242 GLU B C 1
ATOM 4428 O O . GLU B 1 242 ? -21.078 -20.266 16.016 1 33.34 242 GLU B O 1
ATOM 4433 N N . GLN B 1 243 ? -20.109 -18.422 15.344 1 35.47 243 GLN B N 1
ATOM 4434 C CA . GLN B 1 243 ? -20.125 -18.031 16.75 1 35.47 243 GLN B CA 1
ATOM 4435 C C . GLN B 1 243 ? -21.531 -17.656 17.188 1 35.47 243 GLN B C 1
ATOM 4437 O O . GLN B 1 243 ? -21.922 -17.906 18.328 1 35.47 243 GLN B O 1
ATOM 4442 N N . THR B 1 244 ? -22.141 -16.781 16.469 1 36.41 244 THR B N 1
ATOM 4443 C CA . THR B 1 244 ? -23.578 -16.703 16.766 1 36.41 244 THR B CA 1
ATOM 4444 C C . THR B 1 244 ? -24.234 -18.062 16.641 1 36.41 244 THR B C 1
ATOM 4446 O O . THR B 1 244 ? -25.094 -18.422 17.438 1 36.41 244 THR B O 1
ATOM 4449 N N . MET B 1 245 ? -23.688 -18.812 15.766 1 36.09 245 MET B N 1
ATOM 4450 C CA . MET B 1 245 ? -24.094 -20.219 15.781 1 36.09 245 MET B CA 1
ATOM 4451 C C . MET B 1 245 ? -23.422 -20.969 16.922 1 36.09 245 MET B C 1
ATOM 4453 O O . MET B 1 245 ? -24.016 -21.875 17.516 1 36.09 245 MET B O 1
ATOM 4457 N N . ALA B 1 246 ? -22.156 -20.75 17.141 1 41.5 246 ALA B N 1
ATOM 4458 C CA . ALA B 1 246 ? -21.578 -21.344 18.344 1 41.5 246 ALA B CA 1
ATOM 4459 C C . ALA B 1 246 ? -22.141 -20.719 19.609 1 41.5 246 ALA B C 1
ATOM 4461 O O . ALA B 1 246 ? -22.438 -21.422 20.578 1 41.5 246 ALA B O 1
ATOM 4462 N N . GLN B 1 247 ? -22.125 -19.469 19.734 1 44.81 247 GLN B N 1
ATOM 4463 C CA . GLN B 1 247 ? -22.844 -18.859 20.859 1 44.81 247 GLN B CA 1
ATOM 4464 C C . GLN B 1 247 ? -24.328 -19.172 20.797 1 44.81 247 GLN B C 1
ATOM 4466 O O . GLN B 1 247 ? -24.969 -19.375 21.828 1 44.81 247 GLN B O 1
ATOM 4471 N N . LEU B 1 248 ? -24.812 -19.172 19.625 1 46.38 248 LEU B N 1
ATOM 4472 C CA . LEU B 1 248 ? -26.172 -19.625 19.359 1 46.38 248 LEU B CA 1
ATOM 4473 C C . LEU B 1 248 ? -26.266 -21.141 19.5 1 46.38 248 LEU B C 1
ATOM 4475 O O . LEU B 1 248 ? -27.266 -21.672 20 1 46.38 248 LEU B O 1
ATOM 4479 N N . SER B 1 249 ? -25.172 -21.734 19.078 1 49.53 249 SER B N 1
ATOM 4480 C CA . SER B 1 249 ? -25.125 -23.172 19.297 1 49.53 249 SER B CA 1
ATOM 4481 C C . SER B 1 249 ? -25.094 -23.5 20.797 1 49.53 249 SER B C 1
ATOM 4483 O O . SER B 1 249 ? -25.703 -24.484 21.219 1 49.53 249 SER B O 1
ATOM 4485 N N . ASN B 1 250 ? -24.438 -22.594 21.531 1 58.5 250 ASN B N 1
ATOM 4486 C CA . ASN B 1 250 ? -24.391 -22.844 22.969 1 58.5 250 ASN B CA 1
ATOM 4487 C C . ASN B 1 250 ? -25.547 -22.156 23.688 1 58.5 250 ASN B C 1
ATOM 4489 O O . ASN B 1 250 ? -25.656 -22.234 24.906 1 58.5 250 ASN B O 1
ATOM 4493 N N . MET B 1 251 ? -26.359 -21.516 23.047 1 67.06 251 MET B N 1
ATOM 4494 C CA . MET B 1 251 ? -27.547 -20.922 23.641 1 67.06 251 MET B CA 1
ATOM 4495 C C . MET B 1 251 ? -28.547 -22 24.047 1 67.06 251 MET B C 1
ATOM 4497 O O . MET B 1 251 ? -28.75 -22.969 23.297 1 67.06 251 MET B O 1
ATOM 4501 N N . LEU B 1 252 ? -28.922 -21.922 25.203 1 73.19 252 LEU B N 1
ATOM 4502 C CA . LEU B 1 252 ? -29.906 -22.891 25.688 1 73.19 252 LEU B CA 1
ATOM 4503 C C . LEU B 1 252 ? -31.266 -22.672 25.062 1 73.19 252 LEU B C 1
ATOM 4505 O O . LEU B 1 252 ? -31.609 -21.531 24.719 1 73.19 252 LEU B O 1
ATOM 4509 N N . ILE B 1 253 ? -31.906 -23.641 24.703 1 77.81 253 ILE B N 1
ATOM 4510 C CA . ILE B 1 253 ? -33.219 -23.547 24.078 1 77.81 253 ILE B CA 1
ATOM 4511 C C . ILE B 1 253 ? -34.156 -22.703 24.938 1 77.81 253 ILE B C 1
ATOM 4513 O O . ILE B 1 253 ? -35.125 -22.141 24.453 1 77.81 253 ILE B O 1
ATOM 4517 N N . GLU B 1 254 ? -33.719 -22.516 26.234 1 79.06 254 GLU B N 1
ATOM 4518 C CA . GLU B 1 254 ? -34.469 -21.703 27.188 1 79.06 254 GLU B CA 1
ATOM 4519 C C . GLU B 1 254 ? -34.438 -20.234 26.781 1 79.06 254 GLU B C 1
ATOM 4521 O O . GLU B 1 254 ? -35.375 -19.484 27.109 1 79.06 254 GLU B O 1
ATOM 4526 N N . GLU B 1 255 ? -33.594 -19.922 25.969 1 77.94 255 GLU B N 1
ATOM 4527 C CA . GLU B 1 255 ? -33.406 -18.516 25.625 1 77.94 255 GLU B CA 1
ATOM 4528 C C . GLU B 1 255 ? -34.188 -18.172 24.359 1 77.94 255 GLU B C 1
ATOM 4530 O O . GLU B 1 255 ? -34.281 -17 24 1 77.94 255 GLU B O 1
ATOM 4535 N N . LEU B 1 256 ? -34.688 -18.984 23.641 1 78.44 256 LEU B N 1
ATOM 4536 C CA . LEU B 1 256 ? -35.406 -18.781 22.391 1 78.44 256 LEU B CA 1
ATOM 4537 C C . LEU B 1 256 ? -36.844 -18.375 22.656 1 78.44 256 LEU B C 1
ATOM 4539 O O . LEU B 1 256 ? -37.594 -18 21.734 1 78.44 256 LEU B O 1
ATOM 4543 N N . ASP B 1 257 ? -37.25 -18.203 23.844 1 79.19 257 ASP B N 1
ATOM 4544 C CA . ASP B 1 257 ? -38.594 -17.797 24.281 1 79.19 257 ASP B CA 1
ATOM 4545 C C . ASP B 1 257 ? -39.656 -18.609 23.562 1 79.19 257 ASP B C 1
ATOM 4547 O O . ASP B 1 257 ? -40.531 -18.047 22.906 1 79.19 257 ASP B O 1
ATOM 4551 N N . LEU B 1 258 ? -39.531 -19.859 23.594 1 80.38 258 LEU B N 1
ATOM 4552 C CA . LEU B 1 258 ? -40.5 -20.766 23 1 80.38 258 LEU B CA 1
ATOM 4553 C C . LEU B 1 258 ? -41.656 -21.016 23.922 1 80.38 258 LEU B C 1
ATOM 4555 O O . LEU B 1 258 ? -41.594 -20.734 25.125 1 80.38 258 LEU B O 1
ATOM 4559 N N . SER B 1 259 ? -42.75 -21.438 23.344 1 81.94 259 SER B N 1
ATOM 4560 C CA . SER B 1 259 ? -43.875 -21.844 24.156 1 81.94 259 SER B CA 1
ATOM 4561 C C . SER B 1 259 ? -43.531 -23.016 25.062 1 81.94 259 SER B C 1
ATOM 4563 O O . SER B 1 259 ? -42.562 -23.75 24.797 1 81.94 259 SER B O 1
ATOM 4565 N N . VAL B 1 260 ? -44.281 -23.141 26.219 1 83.06 260 VAL B N 1
ATOM 4566 C CA . VAL B 1 260 ? -44.094 -24.203 27.172 1 83.06 260 VAL B CA 1
ATOM 4567 C C . VAL B 1 260 ? -44.125 -25.562 26.469 1 83.06 260 VAL B C 1
ATOM 4569 O O . VAL B 1 260 ? -43.344 -26.453 26.781 1 83.06 260 VAL B O 1
ATOM 4572 N N . ARG B 1 261 ? -44.938 -25.672 25.469 1 81.62 261 ARG B N 1
ATOM 4573 C CA . ARG B 1 261 ? -45.094 -26.938 24.75 1 81.62 261 ARG B CA 1
ATOM 4574 C C . ARG B 1 261 ? -43.844 -27.234 23.906 1 81.62 261 ARG B C 1
ATOM 4576 O O . ARG B 1 261 ? -43.312 -28.359 23.953 1 81.62 261 ARG B O 1
ATOM 4583 N N . ALA B 1 262 ? -43.406 -26.266 23.156 1 85.38 262 ALA B N 1
ATOM 4584 C CA . ALA B 1 262 ? -42.219 -26.453 22.297 1 85.38 262 ALA B CA 1
ATOM 4585 C C . ALA B 1 262 ? -40.969 -26.703 23.125 1 85.38 262 ALA B C 1
ATOM 4587 O O . ALA B 1 262 ? -40.156 -27.578 22.797 1 85.38 262 ALA B O 1
ATOM 4588 N N . TYR B 1 263 ? -40.875 -26.062 24.188 1 85.69 263 TYR B N 1
ATOM 4589 C CA . TYR B 1 263 ? -39.719 -26.188 25.078 1 85.69 263 TYR B CA 1
ATOM 4590 C C . TYR B 1 263 ? -39.656 -27.578 25.703 1 85.69 263 TYR B C 1
ATOM 4592 O O . TYR B 1 263 ? -38.594 -28.219 25.719 1 85.69 263 TYR B O 1
ATOM 4600 N N . ASN B 1 264 ? -40.781 -28.047 26.312 1 83.94 264 ASN B N 1
ATOM 4601 C CA . ASN B 1 264 ? -40.844 -29.344 26.984 1 83.94 264 ASN B CA 1
ATOM 4602 C C . ASN B 1 264 ? -40.562 -30.5 26 1 83.94 264 ASN B C 1
ATOM 4604 O O . ASN B 1 264 ? -39.906 -31.469 26.344 1 83.94 264 ASN B O 1
ATOM 4608 N N . CYS B 1 265 ? -40.969 -30.359 24.75 1 86.44 265 CYS B N 1
ATOM 4609 C CA . CYS B 1 265 ? -40.75 -31.375 23.734 1 86.44 265 CYS B CA 1
ATOM 4610 C C . CYS B 1 265 ? -39.25 -31.469 23.391 1 86.44 265 CYS B C 1
ATOM 4612 O O . CYS B 1 265 ? -38.719 -32.562 23.266 1 86.44 265 CYS B O 1
ATOM 4614 N N . LEU B 1 266 ? -38.656 -30.344 23.297 1 87.44 266 LEU B N 1
ATOM 4615 C CA . LEU B 1 266 ? -37.219 -30.312 22.969 1 87.44 266 LEU B CA 1
ATOM 4616 C C . LEU B 1 266 ? -36.406 -30.812 24.141 1 87.44 266 LEU B C 1
ATOM 4618 O O . LEU B 1 266 ? -35.438 -31.562 23.953 1 87.44 266 LEU B O 1
ATOM 4622 N N . LYS B 1 267 ? -36.844 -30.453 25.312 1 82.25 267 LYS B N 1
ATOM 4623 C CA . LYS B 1 267 ? -36.125 -30.891 26.516 1 82.25 267 LYS B CA 1
ATOM 4624 C C . LYS B 1 267 ? -36.25 -32.406 26.688 1 82.25 267 LYS B C 1
ATOM 4626 O O . LYS B 1 267 ? -35.281 -33.062 27.062 1 82.25 267 LYS B O 1
ATOM 4631 N N . ARG B 1 268 ? -37.344 -33 26.375 1 84 268 ARG B N 1
ATOM 4632 C CA . ARG B 1 268 ? -37.562 -34.438 26.438 1 84 268 ARG B CA 1
ATOM 4633 C C . ARG B 1 268 ? -36.75 -35.188 25.375 1 84 268 ARG B C 1
ATOM 4635 O O . ARG B 1 268 ? -36.312 -36.312 25.594 1 84 268 ARG B O 1
ATOM 4642 N N . ALA B 1 269 ? -36.5 -34.5 24.266 1 83.25 269 ALA B N 1
ATOM 4643 C CA . ALA B 1 269 ? -35.719 -35.062 23.172 1 83.25 269 ALA B CA 1
ATOM 4644 C C . ALA B 1 269 ? -34.219 -34.844 23.391 1 83.25 269 ALA B C 1
ATOM 4646 O O . ALA B 1 269 ? -33.406 -35.156 22.516 1 83.25 269 ALA B O 1
ATOM 4647 N N . GLN B 1 270 ? -33.875 -34.312 24.516 1 82 270 GLN B N 1
ATOM 4648 C CA . GLN B 1 270 ? -32.531 -34.062 24.953 1 82 270 GLN B CA 1
ATOM 4649 C C . GLN B 1 270 ? -31.844 -33 24.078 1 82 270 GLN B C 1
ATOM 4651 O O . GLN B 1 270 ? -30.641 -33.094 23.844 1 82 270 GLN B O 1
ATOM 4656 N N . ILE B 1 271 ? -32.562 -32.188 23.594 1 84.19 271 ILE B N 1
ATOM 4657 C CA . ILE B 1 271 ? -32.062 -31.031 22.875 1 84.19 271 ILE B CA 1
ATOM 4658 C C . ILE B 1 271 ? -31.969 -29.844 23.828 1 84.19 271 ILE B C 1
ATOM 4660 O O . ILE B 1 271 ? -33 -29.312 24.281 1 84.19 271 ILE B O 1
ATOM 4664 N N . HIS B 1 272 ? -30.812 -29.453 24.172 1 81.62 272 HIS B N 1
ATOM 4665 C CA . HIS B 1 272 ? -30.641 -28.469 25.219 1 81.62 272 HIS B CA 1
ATOM 4666 C C . HIS B 1 272 ? -30.078 -27.156 24.672 1 81.62 272 HIS B C 1
ATOM 4668 O O . HIS B 1 272 ? -30.188 -26.109 25.297 1 81.62 272 HIS B O 1
ATOM 4674 N N . SER B 1 273 ? -29.578 -27.203 23.625 1 79.56 273 SER B N 1
ATOM 4675 C CA . SER B 1 273 ? -28.938 -26.016 23.078 1 79.56 273 SER B CA 1
ATOM 4676 C C . SER B 1 273 ? -29.328 -25.797 21.625 1 79.56 273 SER B C 1
ATOM 4678 O O . SER B 1 273 ? -29.828 -26.703 20.969 1 79.56 273 SER B O 1
ATOM 4680 N N . VAL B 1 274 ? -29.109 -24.594 21.203 1 80 274 VAL B N 1
ATOM 4681 C CA . VAL B 1 274 ? -29.391 -24.25 19.812 1 80 274 VAL B CA 1
ATOM 4682 C C . VAL B 1 274 ? -28.516 -25.078 18.875 1 80 274 VAL B C 1
ATOM 4684 O O . VAL B 1 274 ? -28.938 -25.453 17.781 1 80 274 VAL B O 1
ATOM 4687 N N . ALA B 1 275 ? -27.484 -25.438 19.422 1 76.19 275 ALA B N 1
ATOM 4688 C CA . ALA B 1 275 ? -26.578 -26.297 18.656 1 76.19 275 ALA B CA 1
ATOM 4689 C C . ALA B 1 275 ? -27.188 -27.688 18.438 1 76.19 275 ALA B C 1
ATOM 4691 O O . ALA B 1 275 ? -27.094 -28.25 17.359 1 76.19 275 ALA B O 1
ATOM 4692 N N . ASP B 1 276 ? -27.75 -28.219 19.438 1 77.56 276 ASP B N 1
ATOM 4693 C CA . ASP B 1 276 ? -28.453 -29.5 19.359 1 77.56 276 ASP B CA 1
ATOM 4694 C C . ASP B 1 276 ? -29.625 -29.422 18.375 1 77.56 276 ASP B C 1
ATOM 4696 O O . ASP B 1 276 ? -29.844 -30.359 17.594 1 77.56 276 ASP B O 1
ATOM 4700 N N . LEU B 1 277 ? -30.203 -28.281 18.406 1 80.25 277 LEU B N 1
ATOM 4701 C CA . LEU B 1 277 ? -31.406 -28.062 17.594 1 80.25 277 LEU B CA 1
ATOM 4702 C C . LEU B 1 277 ? -31.062 -28 16.109 1 80.25 277 LEU B C 1
ATOM 4704 O O . LEU B 1 277 ? -31.797 -28.547 15.281 1 80.25 277 LEU B O 1
ATOM 4708 N N . MET B 1 278 ? -29.969 -27.422 15.898 1 75.94 278 MET B N 1
ATOM 4709 C CA . MET B 1 278 ? -29.578 -27.172 14.516 1 75.94 278 MET B CA 1
ATOM 4710 C C . MET B 1 278 ? -29.109 -28.469 13.844 1 75.94 278 MET B C 1
ATOM 4712 O O . MET B 1 278 ? -28.938 -28.516 12.625 1 75.94 278 MET B O 1
ATOM 4716 N N . GLN B 1 279 ? -28.984 -29.5 14.594 1 73.75 279 GLN B N 1
ATOM 4717 C CA . GLN B 1 279 ? -28.609 -30.812 14.07 1 73.75 279 GLN B CA 1
ATOM 4718 C C . GLN B 1 279 ? -29.828 -31.562 13.531 1 73.75 279 GLN B C 1
ATOM 4720 O O . GLN B 1 279 ? -29.688 -32.531 12.781 1 73.75 279 GLN B O 1
ATOM 4725 N N . TYR B 1 280 ? -30.953 -31.078 13.883 1 77.56 280 TYR B N 1
ATOM 4726 C CA . TYR B 1 280 ? -32.188 -31.734 13.484 1 77.56 280 TYR B CA 1
ATOM 4727 C C . TYR B 1 280 ? -32.812 -31 12.297 1 77.56 280 TYR B C 1
ATOM 4729 O O . TYR B 1 280 ? -32.719 -29.781 12.172 1 77.56 280 TYR B O 1
ATOM 4737 N N . THR B 1 281 ? -33.281 -31.75 11.391 1 77.06 281 THR B N 1
ATOM 4738 C CA . THR B 1 281 ? -34.094 -31.172 10.297 1 77.06 281 THR B CA 1
ATOM 4739 C C . THR B 1 281 ? -35.531 -30.922 10.75 1 77.06 281 THR B C 1
ATOM 4741 O O . THR B 1 281 ? -35.969 -31.438 11.789 1 77.06 281 THR B O 1
ATOM 4744 N N . GLN B 1 282 ? -36.25 -30.078 9.953 1 79.56 282 GLN B N 1
ATOM 4745 C CA . GLN B 1 282 ? -37.656 -29.766 10.273 1 79.56 282 GLN B CA 1
ATOM 4746 C C . GLN B 1 282 ? -38.5 -31.031 10.344 1 79.56 282 GLN B C 1
ATOM 4748 O O . GLN B 1 282 ? -39.344 -31.172 11.219 1 79.56 282 GLN B O 1
ATOM 4753 N N . GLU B 1 283 ? -38.094 -31.969 9.5 1 79.88 283 GLU B N 1
ATOM 4754 C CA . GLU B 1 283 ? -38.812 -33.25 9.445 1 79.88 283 GLU B CA 1
ATOM 4755 C C . GLU B 1 283 ? -38.531 -34.094 10.672 1 79.88 283 GLU B C 1
ATOM 4757 O O . GLU B 1 283 ? -39.438 -34.719 11.227 1 79.88 283 GLU B O 1
ATOM 4762 N N . GLU B 1 284 ? -37.281 -34.031 11.148 1 82 284 GLU B N 1
ATOM 4763 C CA . GLU B 1 284 ? -36.875 -34.781 12.328 1 82 284 GLU B CA 1
ATOM 4764 C C . GLU B 1 284 ? -37.531 -34.25 13.594 1 82 284 GLU B C 1
ATOM 4766 O O . GLU B 1 284 ? -37.906 -35 14.492 1 82 284 GLU B O 1
ATOM 4771 N N . LEU B 1 285 ? -37.75 -33 13.57 1 84.38 285 LEU B N 1
ATOM 4772 C CA . LEU B 1 285 ? -38.375 -32.375 14.711 1 84.38 285 LEU B CA 1
ATOM 4773 C C . LEU B 1 285 ? -39.875 -32.656 14.75 1 84.38 285 LEU B C 1
ATOM 4775 O O . LEU B 1 285 ? -40.438 -32.844 15.828 1 84.38 285 LEU B O 1
ATOM 4779 N N . LEU B 1 286 ? -40.375 -32.781 13.523 1 83 286 LEU B N 1
ATOM 4780 C CA . LEU B 1 286 ? -41.781 -33.125 13.414 1 83 286 LEU B CA 1
ATOM 4781 C C . LEU B 1 286 ? -42.031 -34.562 13.852 1 83 286 LEU B C 1
ATOM 4783 O O . LEU B 1 286 ? -43.156 -34.906 14.227 1 83 286 LEU B O 1
ATOM 4787 N N . ALA B 1 287 ? -40.969 -35.312 13.891 1 81.44 287 ALA B N 1
ATOM 4788 C CA . ALA B 1 287 ? -41.062 -36.719 14.266 1 81.44 287 ALA B CA 1
ATOM 4789 C C . ALA B 1 287 ? -41.031 -36.875 15.781 1 81.44 287 ALA B C 1
ATOM 4791 O O . ALA B 1 287 ? -41.344 -37.938 16.312 1 81.44 287 ALA B O 1
ATOM 4792 N N . LEU B 1 288 ? -40.688 -35.844 16.484 1 81.88 288 LEU B N 1
ATOM 4793 C CA . LEU B 1 288 ? -40.625 -35.906 17.938 1 81.88 288 LEU B CA 1
ATOM 4794 C C . LEU B 1 288 ? -42.031 -36 18.531 1 81.88 288 LEU B C 1
ATOM 4796 O O . LEU B 1 288 ? -43 -35.469 17.938 1 81.88 288 LEU B O 1
ATOM 4800 N N . LYS B 1 289 ? -42.219 -36.719 19.562 1 82 289 LYS B N 1
ATOM 4801 C CA . LYS B 1 289 ? -43.5 -36.906 20.203 1 82 289 LYS B CA 1
ATOM 4802 C C . LYS B 1 289 ? -44.094 -35.594 20.688 1 82 289 LYS B C 1
ATOM 4804 O O . LYS B 1 289 ? -43.406 -34.812 21.344 1 82 289 LYS B O 1
ATOM 4809 N N . ASN B 1 290 ? -45.312 -35.125 20.281 1 79.31 290 ASN B N 1
ATOM 4810 C CA . ASN B 1 290 ? -46.062 -33.969 20.688 1 79.31 290 ASN B CA 1
ATOM 4811 C C . ASN B 1 290 ? -45.469 -32.688 20.141 1 79.31 290 ASN B C 1
ATOM 4813 O O . ASN B 1 290 ? -45.656 -31.609 20.719 1 79.31 290 ASN B O 1
ATOM 4817 N N . PHE B 1 291 ? -44.562 -32.781 19.125 1 82.75 291 PHE B N 1
ATOM 4818 C CA . PHE B 1 291 ? -43.969 -31.641 18.469 1 82.75 291 PHE B CA 1
ATOM 4819 C C . PHE B 1 291 ? -44.625 -31.391 17.109 1 82.75 291 PHE B C 1
ATOM 4821 O O . PHE B 1 291 ? -44.281 -32.031 16.125 1 82.75 291 PHE B O 1
ATOM 4828 N N . GLY B 1 292 ? -45.625 -30.641 17.016 1 82.81 292 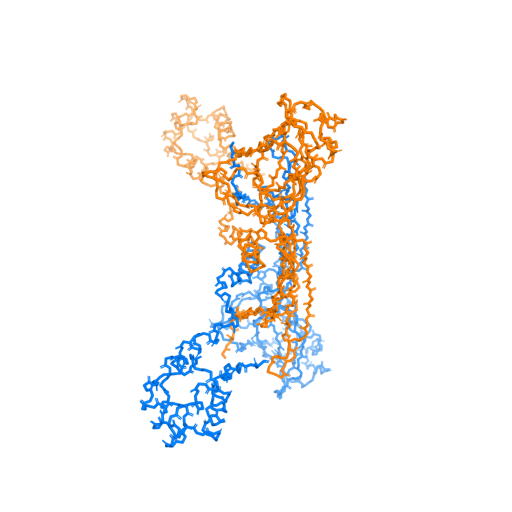GLY B N 1
ATOM 4829 C CA . GLY B 1 292 ? -46.406 -30.422 15.828 1 82.81 292 GLY B CA 1
ATOM 4830 C C . GLY B 1 292 ? -45.875 -29.312 14.945 1 82.81 292 GLY B C 1
ATOM 4831 O O . GLY B 1 292 ? -44.844 -28.734 15.234 1 82.81 292 GLY B O 1
ATOM 4832 N N . GLN B 1 293 ? -46.719 -29.078 13.883 1 85.12 293 GLN B N 1
ATOM 4833 C CA . GLN B 1 293 ? -46.344 -28.078 12.883 1 85.12 293 GLN B CA 1
ATOM 4834 C C . GLN B 1 293 ? -46.25 -26.688 13.508 1 85.12 293 GLN B C 1
ATOM 4836 O O . GLN B 1 293 ? -45.375 -25.906 13.156 1 85.12 293 GLN B O 1
ATOM 4841 N N . LYS B 1 294 ? -47 -26.422 14.445 1 84.81 294 LYS B N 1
ATOM 4842 C CA . LYS B 1 294 ? -47 -25.109 15.102 1 84.81 294 LYS B CA 1
ATOM 4843 C C . LYS B 1 294 ? -45.719 -24.906 15.906 1 84.81 294 LYS B C 1
ATOM 4845 O O . LYS B 1 294 ? -45.156 -23.812 15.922 1 84.81 294 LYS B O 1
ATOM 4850 N N . SER B 1 295 ? -45.281 -25.922 16.562 1 85.44 295 SER B N 1
ATOM 4851 C CA . SER B 1 295 ? -44.031 -25.844 17.344 1 85.44 295 SER B CA 1
ATOM 4852 C C . SER B 1 295 ? -42.812 -25.672 16.438 1 85.44 295 SER B C 1
ATOM 4854 O O . SER B 1 295 ? -41.906 -24.906 16.781 1 85.44 295 SER B O 1
ATOM 4856 N N . VAL B 1 296 ? -42.844 -26.328 15.336 1 85.12 296 VAL B N 1
ATOM 4857 C CA . VAL B 1 296 ? -41.75 -26.172 14.375 1 85.12 296 VAL B CA 1
ATOM 4858 C C . VAL B 1 296 ? -41.719 -24.75 13.844 1 85.12 296 VAL B C 1
ATOM 4860 O O . VAL B 1 296 ? -40.656 -24.141 13.703 1 85.12 296 VAL B O 1
ATOM 4863 N N . GLU B 1 297 ? -42.844 -24.281 13.562 1 84.19 297 GLU B N 1
ATOM 4864 C CA . GLU B 1 297 ? -42.938 -22.906 13.086 1 84.19 297 GLU B CA 1
ATOM 4865 C C . GLU B 1 297 ? -42.438 -21.922 14.141 1 84.19 297 GLU B C 1
ATOM 4867 O O . GLU B 1 297 ? -41.781 -20.922 13.82 1 84.19 297 GLU B O 1
ATOM 4872 N N . GLU B 1 298 ? -42.781 -22.125 15.359 1 86.44 298 GLU B N 1
ATOM 4873 C CA . GLU B 1 298 ? -42.312 -21.297 16.469 1 86.44 298 GLU B CA 1
ATOM 4874 C C . GLU B 1 298 ? -40.781 -21.328 16.562 1 86.44 298 GLU B C 1
ATOM 4876 O O . GLU B 1 298 ? -40.156 -20.281 16.781 1 86.44 298 GLU B O 1
ATOM 4881 N N . VAL B 1 299 ? -40.25 -22.438 16.422 1 84.12 299 VAL B N 1
ATOM 4882 C CA . VAL B 1 299 ? -38.781 -22.609 16.484 1 84.12 299 VAL B CA 1
ATOM 4883 C C . VAL B 1 299 ? -38.156 -21.875 15.312 1 84.12 299 VAL B C 1
ATOM 4885 O O . VAL B 1 299 ? -37.156 -21.156 15.492 1 84.12 299 VAL B O 1
ATOM 4888 N N . ASN B 1 300 ? -38.688 -22.109 14.172 1 80.94 300 ASN B N 1
ATOM 4889 C CA . ASN B 1 300 ? -38.156 -21.422 12.992 1 80.94 300 ASN B CA 1
ATOM 4890 C C . ASN B 1 300 ? -38.25 -19.906 13.141 1 80.94 300 ASN B C 1
ATOM 4892 O O . ASN B 1 300 ? -37.312 -19.188 12.781 1 80.94 300 ASN B O 1
ATOM 4896 N N . LYS B 1 301 ? -39.344 -19.453 13.586 1 81.12 301 LYS B N 1
ATOM 4897 C CA . LYS B 1 301 ? -39.531 -18.016 13.82 1 81.12 301 LYS B CA 1
ATOM 4898 C C . LYS B 1 301 ? -38.531 -17.5 14.859 1 81.12 301 LYS B C 1
ATOM 4900 O O . LYS B 1 301 ? -37.969 -16.422 14.688 1 81.12 301 LYS B O 1
ATOM 4905 N N . ALA B 1 302 ? -38.406 -18.219 15.93 1 79.88 302 ALA B N 1
ATOM 4906 C CA . ALA B 1 302 ? -37.469 -17.828 16.984 1 79.88 302 ALA B CA 1
ATOM 4907 C C . ALA B 1 302 ? -36.031 -17.828 16.469 1 79.88 302 ALA B C 1
ATOM 4909 O O . ALA B 1 302 ? -35.25 -16.922 16.781 1 79.88 302 ALA B O 1
ATOM 4910 N N . LEU B 1 303 ? -35.781 -18.812 15.773 1 78.19 303 LEU B N 1
ATOM 4911 C CA . LEU B 1 303 ? -34.438 -18.906 15.18 1 78.19 303 LEU B CA 1
ATOM 4912 C C . LEU B 1 303 ? -34.219 -17.781 14.18 1 78.19 303 LEU B C 1
ATOM 4914 O O . LEU B 1 303 ? -33.125 -17.188 14.141 1 78.19 303 LEU B O 1
ATOM 4918 N N . GLU B 1 304 ? -35.156 -17.5 13.391 1 76.69 304 GLU B N 1
ATOM 4919 C CA . GLU B 1 304 ? -35.094 -16.406 12.43 1 76.69 304 GLU B CA 1
ATOM 4920 C C . GLU B 1 304 ? -35 -15.055 13.133 1 76.69 304 GLU B C 1
ATOM 4922 O O . GLU B 1 304 ? -34.219 -14.195 12.719 1 76.69 304 GLU B O 1
ATOM 4927 N N . GLN B 1 305 ? -35.75 -14.828 14.109 1 74.31 305 GLN B N 1
ATOM 4928 C CA . GLN B 1 305 ? -35.844 -13.555 14.82 1 74.31 305 GLN B CA 1
ATOM 4929 C C . GLN B 1 305 ? -34.562 -13.312 15.648 1 74.31 305 GLN B C 1
ATOM 4931 O O . GLN B 1 305 ? -34.031 -12.203 15.68 1 74.31 305 GLN B O 1
ATOM 4936 N N . LYS B 1 306 ? -34.188 -14.383 16.297 1 70.44 306 LYS B N 1
ATOM 4937 C CA . LYS B 1 306 ? -33.094 -14.18 17.25 1 70.44 306 LYS B CA 1
ATOM 4938 C C . LYS B 1 306 ? -31.75 -14.492 16.625 1 70.44 306 LYS B C 1
ATOM 4940 O O . LYS B 1 306 ? -30.75 -13.859 16.953 1 70.44 306 LYS B O 1
ATOM 4945 N N . LEU B 1 307 ? -31.875 -15.398 15.789 1 66.69 307 LEU B N 1
ATOM 4946 C CA . LEU B 1 307 ? -30.578 -15.914 15.344 1 66.69 307 LEU B CA 1
ATOM 4947 C C . LEU B 1 307 ? -30.422 -15.766 13.836 1 66.69 307 LEU B C 1
ATOM 4949 O O . LEU B 1 307 ? -29.359 -16.047 13.289 1 66.69 307 LEU B O 1
ATOM 4953 N N . HIS B 1 308 ? -31.406 -15.242 13.266 1 64.31 308 HIS B N 1
ATOM 4954 C CA . HIS B 1 308 ? -31.469 -15.031 11.82 1 64.31 308 HIS B CA 1
ATOM 4955 C C . HIS B 1 308 ? -31.031 -16.281 11.062 1 64.31 308 HIS B C 1
ATOM 4957 O O . HIS B 1 308 ? -30.344 -16.172 10.039 1 64.31 308 HIS B O 1
ATOM 4963 N N . CYS B 1 309 ? -31.391 -17.375 11.656 1 64.62 309 CYS B N 1
ATOM 4964 C CA . CYS B 1 309 ? -31.141 -18.656 11.008 1 64.62 309 CYS B CA 1
ATOM 4965 C C . CYS B 1 309 ? -32.438 -19.453 10.867 1 64.62 309 CYS B C 1
ATOM 4967 O O . CYS B 1 309 ? -33.438 -19.125 11.492 1 64.62 309 CYS B O 1
ATOM 4969 N N . GLN B 1 310 ? -32.438 -20.422 9.766 1 66.12 310 GLN B N 1
ATOM 4970 C CA . GLN B 1 310 ? -33.562 -21.328 9.578 1 66.12 310 GLN B CA 1
ATOM 4971 C C . GLN B 1 310 ? -33.125 -22.781 9.641 1 66.12 310 GLN B C 1
ATOM 4973 O O . GLN B 1 310 ? -31.969 -23.094 9.32 1 66.12 310 GLN B O 1
ATOM 4978 N N . LEU B 1 311 ? -33.906 -23.562 10.266 1 69.31 311 LEU B N 1
ATOM 4979 C CA . LEU B 1 311 ? -33.656 -25.016 10.266 1 69.31 311 LEU B CA 1
ATOM 4980 C C . LEU B 1 311 ? -33.594 -25.547 8.844 1 69.31 311 LEU B C 1
ATOM 4982 O O . LEU B 1 311 ? -34.25 -25.047 7.945 1 69.31 311 LEU B O 1
ATOM 4986 N N . LYS B 1 312 ? -32.625 -26.406 8.617 1 60.44 312 LYS B N 1
ATOM 4987 C CA . LYS B 1 312 ? -32.469 -27.047 7.312 1 60.44 312 LYS B CA 1
ATOM 4988 C C . LYS B 1 312 ? -33.75 -27.75 6.906 1 60.44 312 LYS B C 1
ATOM 4990 O O . LYS B 1 312 ? -34.344 -28.484 7.703 1 60.44 312 LYS B O 1
ATOM 4995 N N . LYS B 1 313 ? -34.312 -27.266 5.777 1 55.56 313 LYS B N 1
ATOM 4996 C CA . LYS B 1 313 ? -35.438 -28 5.18 1 55.56 313 LYS B CA 1
ATOM 4997 C C . LYS B 1 313 ? -34.938 -29.094 4.25 1 55.56 313 LYS B C 1
ATOM 4999 O O . LYS B 1 313 ? -34 -28.891 3.471 1 55.56 313 LYS B O 1
ATOM 5004 N N . TYR B 1 314 ? -34.844 -30.312 4.547 1 43.38 314 TYR B N 1
ATOM 5005 C CA . TYR B 1 314 ? -34.688 -31.266 3.465 1 43.38 314 TYR B CA 1
ATOM 5006 C C . TYR B 1 314 ? -35.719 -31.047 2.373 1 43.38 314 TYR B C 1
ATOM 5008 O O . TYR B 1 314 ? -36.938 -31.031 2.652 1 43.38 314 TYR B O 1
ATOM 5016 N N . VAL B 1 315 ? -35.438 -30.188 1.388 1 34.81 315 VAL B N 1
ATOM 5017 C CA . VAL B 1 315 ? -36.281 -30.359 0.209 1 34.81 315 VAL B CA 1
ATOM 5018 C C . VAL B 1 315 ? -36.281 -31.812 -0.231 1 34.81 315 VAL B C 1
ATOM 5020 O O . VAL B 1 315 ? -35.219 -32.438 -0.352 1 34.81 315 VAL B O 1
ATOM 5023 N N . ASP B 1 316 ? -37.312 -32.469 -0.399 1 33.72 316 ASP B N 1
ATOM 5024 C CA . ASP B 1 316 ? -37.5 -33.625 -1.267 1 33.72 316 ASP B CA 1
ATOM 5025 C C . ASP B 1 316 ? -36.875 -33.375 -2.643 1 33.72 316 ASP B C 1
ATOM 5027 O O . ASP B 1 316 ? -37 -32.281 -3.207 1 33.72 316 ASP B O 1
#

Sequence (632 aa):
MCMSQFPIEFQIECAASTINHARDIYAKFILQPLSYTQALTMGNSLRRVLLSELESISITAVRIAGASHELATLKGVREDVLQIMLNLKQIVWRGQLKKQPTITRLKVQGPAIVTAAAFQSEANSSANIIDTCQYIATIDTQDILEMECQLEQSSGYRLAKPSEMIDWLPIDGVFMPVKRVNFWVDKALVDKVLVDKALHLEIWTNGSISPQEALHQAARILTHWFNPLQTLEWKTSHTKNEQTMAQLSNMLIEELDLSVRAYNCLKRAQIHSVADLMQYTQEELLALKNFGQKSVEEVNKALEQKLHCQLKKYVDMCMSQFPIEFQIECAASTINHARDIYAKFILQPLSYTQALTMGNSLRRVLLSELESISITAVRIAGASHELATLKGVREDVLQIMLNLKQIVWRGQLKKQPTITRLKVQGPAIVTAAAFQSEANSSANIIDTCQYIATIDTQDILEMECQLEQSSGYRLAKPSEMIDWLPIDGVFMPVKRVNFWVDKALVDKVLVDKALHLEIWTNGSISPQEALHQAARILTHWFNPLQTLEWKTSHTKNEQTMAQLSNMLIEELDLSVRAYNCLKRAQIHSVADLMQYTQEELLALKNFGQKSVEEVNKALEQKLHCQLKKYVD

Secondary structure (DSSP, 8-state):
----STT---EEEEEEEEEEETTEEEEEEEEEEE-HHHHHHHHHHHHHHHHHT-EEEEEEEEEETT-SSTT---TTBSS-HHHHHHHHHT--EES--SSSSEEEEEEEESSEEEEGGGB---TT---EES-TT-EEEEE-SS-EEEEEEEEEEEEEEEPPPPPSSTTPEE--EEE--EEEEEEEEEE--BTTBTT-EEEEEEEEE-SSS-HHHHHHHHHHHHHHHHHHHHS-----TTTHHHHHHHHHHSSBGGGG---HHHHHHHHHTT--BHHHHTTS-HHHHHTSTT--HHHHHHHHHHIIIII---------/----STT---EEEEEEEEEEETTEEEEEEEEEEE-HHHHHHHHHHHHHHHHHT-EEEEEEEEEETT-SSTT---TTBSS-HHHHHHHHHT--EES--SSSSEEEEEEEESSEEEEGGGS---TT---EES-TT-EEEEE-SS-EEEEEEEEEEEEEEEPPPPPSSTTPEE--EEE--EEEEEEEEEE---TT-TT-EEEEEEEEE-SSS-HHHHHHHHHHHHHHHHHHHHS-----TTHHHHHHHHHHHSSBGGGG---HHHHHHHHHTT--BHHHHTTS-HHHHHTSTT--HHHHHHHHHHIIIII---------

InterPro domains:
  IPR011260 RNA polymerase, alpha subunit, C-terminal [PF03118] (242-304)
  IPR011262 DNA-directed RNA polymerase, insert domain [PF01000] (62-176)
  IPR011263 DNA-directed RNA polymerase, RpoA/D/Rpb3-type [PF01193] (38-223)
  IPR011263 DNA-directed RNA polymerase, RpoA/D/Rpb3-type [SM00662] (26-232)
  IPR011773 DNA-directed RNA polymerase, alpha subunit [MF_00059] (3-314)
  IPR011773 DNA-directed RNA polymerase, alpha subunit [TIGR02027] (26-313)
  IPR036603 RNA polymerase, RBP11-like subunit [G3DSA:3.30.1360.10] (26-224)
  IPR036603 RNA polymerase, RBP11-like subunit [SSF55257] (9-230)
  IPR036643 DNA-directed RNA polymerase, insert domain superfamily [G3DSA:2.170.120.12] (56-175)
  IPR036643 DNA-directed RNA polymerase, insert domain superfamily [SSF56553] (58-176)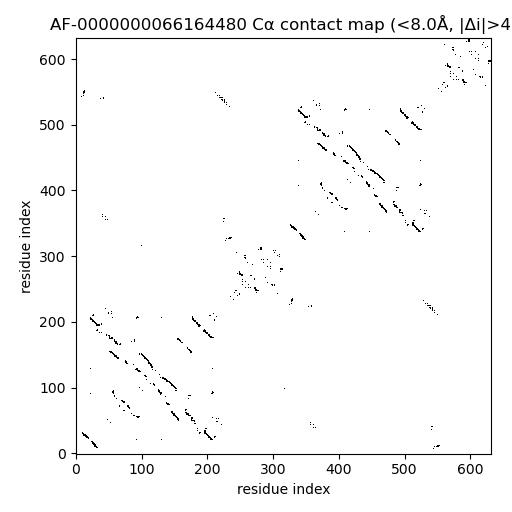

Foldseek 3Di:
DPPDPDPCPWDKDWPDWDDPDLFKTKIKMKTDFAFPVRLVVVQVLLQVCQFWPDKFKAWFKKFKPPDQDQQAADPQWDDRSVQLLVLRRLWGKADDAPDPKDKWKAKDFDQDFDFQLRIDPPPPGRIDTRDRRRGRIGGRDRDMIIMMTIMDMGTGKADHDDDPDGRMDTHITHGRFWDDKDKDKAQDCDPNDSRTIMIMMMTIGGNNDHPVVSSVVSVVVVCVVCVCVVVCPVVPCCCVCVVLVVVQQAAFPVVLPADPQLNVQCVVVVNTGSVSVLVAALVRQCVGDSCHPVSLVSSQVSCCVPVVDGRDHPDD/DPPPPPPCPWDKDWPDWDDPDLFKTKIKMKTDFAFPVRLVVVQVLLQVCQFWPDKFKAWFKKFKPPDQDQQAADPQWDDGSVQLLVLRRLWGKADDAPDPKDKWKAKDFDQDFDFQLRIDPPPPGRIDTRDRRRGRIGGRDRDMIIMMTIMDMGTGKADHDDDPDGRMDTHITHGRFWDDKDKDKAQDPDPPDSRTIMIMMMTIGGNNDHPVVSSVVSVVVVCVVCVCVVVCPVVPCCCVLVVLVVVQQAAFPVVLPADPQLNVQCVVVVNTGSVSVLVDALVRQCVGPSRHPVSSVSSQVSCCVPVVDGRDHPDD